Protein AF-A0A7X6VN99-F1 (afdb_monomer_lite)

Radius of gyration: 40.41 Å; chains: 1; bounding box: 91×60×115 Å

Secondary structure (DSSP, 8-state):
-HHHHHHHHHHTT----HHHHHHHHHHHS-TTEEEEEE-TTSS--TT-EEEHHHHHHHHHHHHHHHHHHHHHHHHHHTT-BEEEEEESS--HHHHTTTTSBP-HHHHHHHT-TT--EEEEEEEEETTEEEEEEESHHHHHHHHTTPEESS-EE-TTS-EE-TTPBPPHHHHHHHHTSS---EEEE-HHHHHHHTTT-BBSS-EEETTEEEE-SSSB--HHHHHHHHHHT--EEEEES--EEEEHHHHHHHHHHTTTTSB--EEEETTSPBPSS--SB--HHHHHHHHTTSEEEEEETTEEEEHHHHHHHHHHHHTTT-EESS-EE-TT--EEE-TT-B--HHHHHHHHT-TT--EEEEE-SS---EEEEE-EEEEEEEPPPPPPPEEE-----HHHHHHS-S-HHHHHTTS-HHHHHHHHHHHT------SHHHHHHHTPPPSSGGGGGGTTT-----THHHHHHHT--

pLDDT: mean 85.81, std 10.91, range [36.41, 96.44]

Sequence (469 aa):
LVDEIQEVYRSQGVSINNKHIEVILRKVAPVNRVKIHEEGDTSFVAGDLVWTKDIDDERALIKKENEEHIDEAVRIFEGRVLKDVVAQKLNDSVQKYIGAPLDEEAIRTLLRPGMLISELVVEYEKTQNVTLIVGEAAFRKHMEDMDLIEAFTTEDGKEIPAGTHLTLGQLALITAEDPRPILVRDVEMLDKLADSSYLADDIYDGEEKVASADRLFTASDAAECRKRNVGALSLWHTVERVNIPDKLEESLKDHWGKPLDQAIDSEGNAVTEIPQLVDGTIIKGMLDGNISAIEIEGDIFSRDRFLRDLLSTKIYGKVLLEPVYDRGNTLLADAGQVVNQQVIEILAGSPDILELVVRAMGAARKDDVKIIQRATFVRKLREGPTTKSFVHGITKAALATDSFLSAASFQQTAQVLAGAAVKGEIDPLDGLKENVIIGHLIPAGTGVEHFRAIRVKCAKQQEAEKQKV

Foldseek 3Di:
DLVVVQVVCVVVVHDDDSVVVVVLCCLFFVPQWFAFCFAFQHPDDHGDIDGNVVQVVVVVVLVVVLVVLLVLCCVQQAQWQWQDWDFPDDDPVLVVRHRHGDDSVNSCVQLPPPGRTQWIWTDPDPPAIAIAGAALVSVLVVLQQWFFQCWDAAPVGDIDHHRDGDDSVNSCSQVVDRWDWTKTFDLVVLVVQAQPWFAQAFFDLVPDTLGHHQARRHPVSSVVCVVSVRFKTKTFPDKDKDFLLVLLLVLCCVQFFAAWPWWAFLVRDTDPDDDRGDDPVNSVCLSVRRTQWTAGPNDIDGSLNSQLVSCCVPQAQWFFHAFDAAPVRHTLDHGRDGDHSSSSNSVSVRSPGGITMTDHPDDGDIDMGGRMHTYIYRHRRTDRTDTHRDGHDSLVSQLPDLALQSNLVRDPVVVSVVVCVVVVRDGPQLAQRSCVVVVHQGCDDPSVPVVVPDDDDDPVVVVVVVVVD

Structure (mmCIF, N/CA/C/O backbone):
data_AF-A0A7X6VN99-F1
#
_entry.id   AF-A0A7X6VN99-F1
#
loop_
_atom_site.group_PDB
_atom_site.id
_atom_site.type_symbol
_atom_site.label_atom_id
_atom_site.label_alt_id
_atom_site.label_comp_id
_atom_site.label_asym_id
_atom_site.label_entity_id
_atom_site.label_seq_id
_atom_site.pdbx_PDB_ins_code
_atom_site.Cartn_x
_atom_site.Cartn_y
_atom_site.Cartn_z
_atom_site.occupancy
_atom_site.B_iso_or_equiv
_atom_site.auth_seq_id
_atom_site.auth_comp_id
_atom_site.auth_asym_id
_atom_site.auth_atom_id
_atom_site.pdbx_PDB_model_num
ATOM 1 N N . LEU A 1 1 ? 9.068 10.244 -53.064 1.00 70.88 1 LEU A N 1
ATOM 2 C CA . LEU A 1 1 ? 9.769 11.467 -52.606 1.00 70.88 1 LEU A CA 1
ATOM 3 C C . LEU A 1 1 ? 10.720 12.084 -53.638 1.00 70.88 1 LEU A C 1
ATOM 5 O O . LEU A 1 1 ? 10.407 13.174 -54.088 1.00 70.88 1 LEU A O 1
ATOM 9 N N . VAL A 1 2 ? 11.849 11.468 -54.036 1.00 77.50 2 VAL A N 1
ATOM 10 C CA . VAL A 1 2 ? 12.750 12.080 -55.055 1.00 77.50 2 VAL A CA 1
ATOM 11 C C . VAL A 1 2 ? 12.021 12.299 -56.385 1.00 77.50 2 VAL A C 1
ATOM 13 O O . VAL A 1 2 ? 12.068 13.403 -56.923 1.00 77.50 2 VAL A O 1
ATOM 16 N N . ASP A 1 3 ? 11.309 11.277 -56.869 1.00 81.69 3 ASP A N 1
ATOM 17 C CA . ASP A 1 3 ? 10.567 11.345 -58.135 1.00 81.69 3 ASP A CA 1
ATOM 18 C C . ASP A 1 3 ? 9.437 12.385 -58.091 1.00 81.69 3 ASP A C 1
ATOM 20 O O . ASP A 1 3 ? 9.317 13.200 -59.001 1.00 81.69 3 ASP A O 1
ATOM 24 N N . GLU A 1 4 ? 8.682 12.433 -56.989 1.00 80.38 4 GLU A N 1
ATOM 25 C CA . GLU A 1 4 ? 7.609 13.418 -56.773 1.00 80.38 4 GLU A CA 1
ATOM 26 C C . GLU A 1 4 ? 8.142 14.858 -56.749 1.00 80.38 4 GLU A C 1
ATOM 28 O O . GLU A 1 4 ? 7.563 15.754 -57.356 1.00 80.38 4 GLU A O 1
ATOM 33 N N . ILE A 1 5 ? 9.282 15.101 -56.089 1.00 78.19 5 ILE A N 1
ATOM 34 C CA . ILE A 1 5 ? 9.914 16.428 -56.078 1.00 78.19 5 ILE A CA 1
ATOM 35 C C . ILE A 1 5 ? 10.410 16.791 -57.481 1.00 78.19 5 ILE A C 1
ATOM 37 O O . ILE A 1 5 ? 10.256 17.935 -57.915 1.00 78.19 5 ILE A O 1
ATOM 41 N N . GLN A 1 6 ? 10.980 15.833 -58.216 1.00 79.44 6 GLN A N 1
ATOM 42 C CA . GLN A 1 6 ? 11.403 16.068 -59.594 1.00 79.44 6 GLN A CA 1
ATOM 43 C C . GLN A 1 6 ? 10.249 16.436 -60.518 1.00 79.44 6 GLN A C 1
ATOM 45 O O . GLN A 1 6 ? 10.428 17.300 -61.375 1.00 79.44 6 GLN A O 1
ATOM 50 N N . GLU A 1 7 ? 9.089 15.806 -60.364 1.00 83.56 7 GLU A N 1
ATOM 51 C CA . GLU A 1 7 ? 7.906 16.102 -61.167 1.00 83.56 7 GLU A CA 1
ATOM 52 C C . GLU A 1 7 ? 7.473 17.567 -61.011 1.00 83.56 7 GLU A C 1
ATOM 54 O O . GLU A 1 7 ? 7.246 18.258 -62.007 1.00 83.56 7 GLU A O 1
ATOM 59 N N . VAL A 1 8 ? 7.499 18.090 -59.780 1.00 81.56 8 VAL A N 1
ATOM 60 C CA . VAL A 1 8 ? 7.203 19.502 -59.496 1.00 81.56 8 VAL A CA 1
ATOM 61 C C . VAL A 1 8 ? 8.212 20.435 -60.173 1.00 81.56 8 VAL A C 1
ATOM 63 O O . VAL A 1 8 ? 7.807 21.369 -60.865 1.00 81.56 8 VAL A O 1
ATOM 66 N N . TYR A 1 9 ? 9.519 20.183 -60.055 1.00 79.88 9 TYR A N 1
ATOM 67 C CA . TYR A 1 9 ? 10.533 21.035 -60.698 1.00 79.88 9 TYR A CA 1
ATOM 68 C C . TYR A 1 9 ? 10.480 20.974 -62.228 1.00 79.88 9 TYR A C 1
ATOM 70 O O . TYR A 1 9 ? 10.584 22.008 -62.892 1.00 79.88 9 TYR A O 1
ATOM 78 N N . ARG A 1 10 ? 10.244 19.785 -62.797 1.00 83.06 10 ARG A N 1
ATOM 79 C CA . ARG A 1 10 ? 10.049 19.614 -64.243 1.00 83.06 10 ARG A CA 1
ATOM 80 C C . ARG A 1 10 ? 8.812 20.364 -64.732 1.00 83.06 10 ARG A C 1
ATOM 82 O O . ARG A 1 10 ? 8.884 20.986 -65.788 1.00 83.06 10 ARG A O 1
ATOM 89 N N . SER A 1 11 ? 7.721 20.373 -63.961 1.00 85.56 11 SER A N 1
ATOM 90 C CA . SER A 1 11 ? 6.508 21.137 -64.298 1.00 85.56 11 SER A CA 1
ATOM 91 C C . SER A 1 11 ? 6.746 22.654 -64.347 1.00 85.56 11 SER A C 1
ATOM 93 O O . SER A 1 11 ? 6.083 23.360 -65.101 1.00 85.56 11 SER A O 1
ATOM 95 N N . GLN A 1 12 ? 7.747 23.148 -63.609 1.00 84.31 12 GLN A N 1
ATOM 96 C CA . GLN A 1 12 ? 8.191 24.547 -63.613 1.00 84.31 12 GLN A CA 1
ATOM 97 C C . GLN A 1 12 ? 9.301 24.826 -64.644 1.00 84.31 12 GLN A C 1
ATOM 99 O O . GLN A 1 12 ? 9.875 25.914 -64.659 1.00 84.31 12 GLN A O 1
ATOM 104 N N . GLY A 1 13 ? 9.629 23.854 -65.503 1.00 81.75 13 GLY A N 1
ATOM 105 C CA . GLY A 1 13 ? 10.658 23.992 -66.535 1.00 81.75 13 GLY A CA 1
ATOM 106 C C . GLY A 1 13 ? 12.097 23.965 -66.008 1.00 81.75 13 GLY A C 1
ATOM 107 O O . GLY A 1 13 ? 13.018 24.330 -66.737 1.00 81.75 13 GLY A O 1
ATOM 108 N N . VAL A 1 14 ? 12.320 23.537 -64.760 1.00 80.38 14 VAL A N 1
ATOM 109 C CA . VAL A 1 14 ? 13.648 23.505 -64.134 1.00 80.38 14 VAL A CA 1
ATOM 110 C C . VAL A 1 14 ? 14.187 22.074 -64.110 1.00 80.38 14 VAL A C 1
ATOM 112 O O . VAL A 1 14 ? 13.597 21.172 -63.520 1.00 80.38 14 VAL A O 1
ATOM 115 N N . SER A 1 15 ? 15.354 21.860 -64.725 1.00 79.94 15 SER A N 1
ATOM 116 C CA . SER A 1 15 ? 16.053 20.570 -64.708 1.00 79.94 15 SER A CA 1
ATOM 117 C C . SER A 1 15 ? 17.066 20.514 -63.561 1.00 79.94 15 SER A C 1
ATOM 119 O O . SER A 1 15 ? 18.105 21.172 -63.616 1.00 79.94 15 SER A O 1
ATOM 121 N N . ILE A 1 16 ? 16.794 19.693 -62.542 1.00 77.25 16 ILE A N 1
ATOM 122 C CA . ILE A 1 16 ? 17.700 19.449 -61.409 1.00 77.25 16 ILE A CA 1
ATOM 123 C C . ILE A 1 16 ? 18.108 17.974 -61.388 1.00 77.25 16 ILE A C 1
ATOM 125 O O . ILE A 1 16 ? 17.260 17.083 -61.421 1.00 77.25 16 ILE A O 1
ATOM 129 N N . ASN A 1 17 ? 19.414 17.712 -61.303 1.00 81.62 17 ASN A N 1
ATOM 130 C CA . ASN A 1 17 ? 19.952 16.357 -61.198 1.00 81.62 17 ASN A CA 1
ATOM 131 C C . ASN A 1 17 ? 19.497 15.682 -59.889 1.00 81.62 17 ASN A C 1
ATOM 133 O O . ASN A 1 17 ? 19.597 16.292 -58.822 1.00 81.62 17 ASN A O 1
ATOM 137 N N . ASN A 1 18 ? 19.068 14.415 -59.960 1.00 77.25 18 ASN A N 1
ATOM 138 C CA . ASN A 1 18 ? 18.607 13.621 -58.812 1.00 77.25 18 ASN A CA 1
ATOM 139 C C . ASN A 1 18 ? 19.580 13.686 -57.633 1.00 77.25 18 ASN A C 1
ATOM 141 O O . ASN A 1 18 ? 19.145 13.876 -56.503 1.00 77.25 18 ASN A O 1
ATOM 145 N N . LYS A 1 19 ? 20.895 13.647 -57.896 1.00 74.81 19 LYS A N 1
ATOM 146 C CA . LYS A 1 19 ? 21.918 13.706 -56.843 1.00 74.81 19 LYS A CA 1
ATOM 147 C C . LYS A 1 19 ? 21.810 14.961 -55.976 1.00 74.81 19 LYS A C 1
ATOM 149 O O . LYS A 1 19 ? 22.078 14.899 -54.784 1.00 74.81 19 LYS A O 1
ATOM 154 N N . HIS A 1 20 ? 21.418 16.103 -56.541 1.00 70.25 20 HIS A N 1
ATOM 155 C CA . HIS A 1 20 ? 21.259 17.337 -55.765 1.00 70.25 20 HIS A CA 1
ATOM 156 C C . HIS A 1 20 ? 20.030 17.261 -54.854 1.00 70.25 20 HIS A C 1
ATOM 158 O O . HIS A 1 20 ? 20.106 17.638 -53.687 1.00 70.25 20 HIS A O 1
ATOM 164 N N . ILE A 1 21 ? 18.921 16.724 -55.369 1.00 73.88 21 ILE A N 1
ATOM 165 C CA . ILE A 1 21 ? 17.688 16.517 -54.599 1.00 73.88 21 ILE A CA 1
ATOM 166 C C . ILE A 1 21 ? 17.935 15.503 -53.479 1.00 73.88 21 ILE A C 1
ATOM 168 O O . ILE A 1 21 ? 17.561 15.755 -52.340 1.00 73.88 21 ILE A O 1
ATOM 172 N N . GLU A 1 22 ? 18.627 14.402 -53.763 1.00 74.56 22 GLU A N 1
ATOM 173 C CA . GLU A 1 22 ? 19.008 13.386 -52.776 1.00 74.56 22 GLU A CA 1
ATOM 174 C C . GLU A 1 22 ? 19.902 13.956 -51.669 1.00 74.56 22 GLU A C 1
ATOM 176 O O . GLU A 1 22 ? 19.675 13.682 -50.491 1.00 74.56 22 GLU A O 1
ATOM 181 N N . VAL A 1 23 ? 20.888 14.791 -52.017 1.00 70.81 23 VAL A N 1
ATOM 182 C CA . VAL A 1 23 ? 21.756 15.458 -51.032 1.00 70.81 23 VAL A CA 1
ATOM 183 C C . VAL A 1 23 ? 20.951 16.391 -50.124 1.00 70.81 23 VAL A C 1
ATOM 185 O O . VAL A 1 23 ? 21.178 16.403 -48.913 1.00 70.81 23 VAL A O 1
ATOM 188 N N . ILE A 1 24 ? 19.991 17.136 -50.678 1.00 69.81 24 ILE A N 1
ATOM 189 C CA . ILE A 1 24 ? 19.099 18.005 -49.898 1.00 69.81 24 ILE A CA 1
ATOM 190 C C . ILE A 1 24 ? 18.189 17.157 -49.004 1.00 69.81 24 ILE A C 1
ATOM 192 O O . ILE A 1 24 ? 18.129 17.385 -47.797 1.00 69.81 24 ILE A O 1
ATOM 196 N N . LEU A 1 25 ? 17.531 16.138 -49.559 1.00 71.12 25 LEU A N 1
ATOM 197 C CA . LEU A 1 25 ? 16.640 15.248 -48.816 1.00 71.12 25 LEU A CA 1
ATOM 198 C C . LEU A 1 25 ? 17.357 14.524 -47.679 1.00 71.12 25 LEU A C 1
ATOM 200 O O . LEU A 1 25 ? 16.793 14.416 -46.599 1.00 71.12 25 LEU A O 1
ATOM 204 N N . ARG A 1 26 ? 18.619 14.122 -47.858 1.00 71.25 26 ARG A N 1
ATOM 205 C CA . ARG A 1 26 ? 19.426 13.524 -46.784 1.00 71.25 26 ARG A CA 1
ATOM 206 C C . ARG A 1 26 ? 19.586 14.450 -45.571 1.00 71.25 26 ARG A C 1
ATOM 208 O O . ARG A 1 26 ? 19.748 13.958 -44.458 1.00 71.25 26 ARG A O 1
ATOM 215 N N . LYS A 1 27 ? 19.566 15.770 -45.771 1.00 67.44 27 LYS A N 1
ATOM 216 C CA . LYS A 1 27 ? 19.641 16.766 -44.689 1.00 67.44 27 LYS A CA 1
ATOM 217 C C . LYS A 1 27 ? 18.259 17.124 -44.137 1.00 67.44 27 LYS A C 1
ATOM 219 O O . LYS A 1 27 ? 18.106 17.292 -42.933 1.00 67.44 27 LYS A O 1
ATOM 224 N N . VAL A 1 28 ? 17.259 17.221 -45.009 1.00 70.50 28 VAL A N 1
ATOM 225 C CA . VAL A 1 28 ? 15.888 17.668 -44.703 1.00 70.50 28 VAL A CA 1
ATOM 226 C C . VAL A 1 28 ? 15.044 16.565 -44.056 1.00 70.50 28 VAL A C 1
ATOM 228 O O . VAL A 1 28 ? 14.295 16.829 -43.121 1.00 70.50 28 VAL A O 1
ATOM 231 N N . ALA A 1 29 ? 15.200 15.327 -44.508 1.00 67.31 29 ALA A N 1
ATOM 232 C CA . ALA A 1 29 ? 14.522 14.135 -44.014 1.00 67.31 29 ALA A CA 1
ATOM 233 C C . ALA A 1 29 ? 15.567 13.026 -43.779 1.00 67.31 29 ALA A C 1
ATOM 235 O O . ALA A 1 29 ? 15.700 12.107 -44.594 1.00 67.31 29 ALA A O 1
ATOM 236 N N . PRO A 1 30 ? 16.381 13.134 -42.71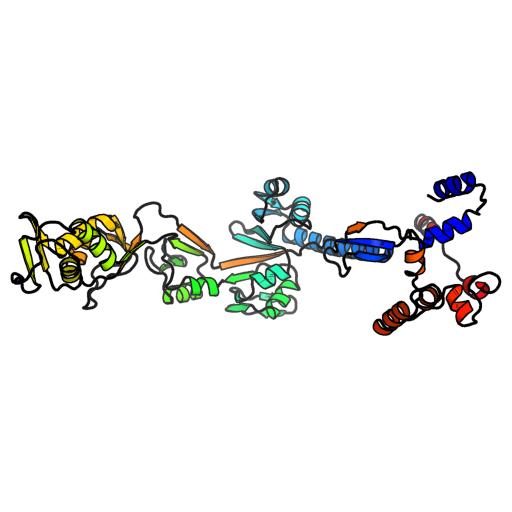3 1.00 68.81 30 PRO A N 1
ATOM 237 C CA . PRO A 1 30 ? 17.417 12.150 -42.434 1.00 68.81 30 PRO A CA 1
ATOM 238 C C . PRO A 1 30 ? 16.784 10.785 -42.131 1.00 68.81 30 PRO A C 1
ATOM 240 O O . PRO A 1 30 ? 16.146 10.604 -41.103 1.00 68.81 30 PRO A O 1
ATOM 243 N N . VAL A 1 31 ? 17.004 9.806 -43.012 1.00 71.38 31 VAL A N 1
ATOM 244 C CA . VAL A 1 31 ? 16.449 8.439 -42.888 1.00 71.38 31 VAL A CA 1
ATOM 245 C C . VAL A 1 31 ? 16.948 7.721 -41.625 1.00 71.38 31 VAL A C 1
ATOM 247 O O . VAL A 1 31 ? 16.263 6.863 -41.080 1.00 71.38 31 VAL A O 1
ATOM 250 N N . ASN A 1 32 ? 18.130 8.106 -41.140 1.00 75.69 32 ASN A N 1
ATOM 251 C CA . ASN A 1 32 ? 18.804 7.457 -40.015 1.00 75.69 32 ASN A CA 1
ATOM 252 C C . ASN A 1 32 ? 18.615 8.200 -38.688 1.00 75.69 32 ASN A C 1
ATOM 254 O O . ASN A 1 32 ? 19.330 7.902 -37.734 1.00 75.69 32 ASN A O 1
ATOM 258 N N . ARG A 1 33 ? 17.734 9.205 -38.628 1.00 82.69 33 ARG A N 1
ATOM 259 C CA . ARG A 1 33 ? 17.396 9.885 -37.377 1.00 82.69 33 ARG A CA 1
ATOM 260 C C . ARG A 1 33 ? 15.896 9.842 -37.178 1.00 82.69 33 ARG A C 1
ATOM 262 O O . ARG A 1 33 ? 15.122 10.049 -38.110 1.00 82.69 33 ARG A O 1
ATOM 269 N N . VAL A 1 34 ? 15.494 9.628 -35.938 1.00 87.75 34 VAL A N 1
ATOM 270 C CA . VAL A 1 34 ? 14.093 9.607 -35.530 1.00 87.75 34 VAL A CA 1
ATOM 271 C C . VAL A 1 34 ? 13.891 10.539 -34.349 1.00 87.75 34 VAL A C 1
ATOM 273 O O . VAL A 1 34 ? 14.828 10.845 -33.613 1.00 87.75 34 VAL A O 1
ATOM 276 N N . LYS A 1 35 ? 12.665 11.034 -34.203 1.00 89.31 35 LYS A N 1
ATOM 277 C CA . LYS A 1 35 ? 12.280 11.862 -33.071 1.00 89.31 35 LYS A CA 1
ATOM 278 C C . LYS A 1 35 ? 11.699 10.958 -31.996 1.00 89.31 35 LYS A C 1
ATOM 280 O O . LYS A 1 35 ? 10.807 10.163 -32.301 1.00 89.31 35 LYS A O 1
ATOM 285 N N . ILE A 1 36 ? 12.168 11.094 -30.762 1.00 92.44 36 ILE A N 1
ATOM 286 C CA . ILE A 1 36 ? 11.587 10.375 -29.626 1.00 92.44 36 ILE A CA 1
ATOM 287 C C . ILE A 1 36 ? 10.183 10.917 -29.370 1.00 92.44 36 ILE A C 1
ATOM 289 O O . ILE A 1 36 ? 9.976 12.132 -29.304 1.00 92.44 36 ILE A O 1
ATOM 293 N N . HIS A 1 37 ? 9.212 10.016 -29.294 1.00 92.69 37 HIS A N 1
ATOM 294 C CA . HIS A 1 37 ? 7.843 10.330 -28.917 1.00 92.69 37 HIS A CA 1
ATOM 295 C C . HIS A 1 37 ? 7.648 10.097 -27.421 1.00 92.69 37 HIS A C 1
ATOM 297 O O . HIS A 1 37 ? 7.336 11.047 -26.712 1.00 92.69 37 HIS A O 1
ATOM 303 N N . GLU A 1 38 ? 7.906 8.875 -26.956 1.00 91.56 38 GLU A N 1
ATOM 304 C CA . GLU A 1 38 ? 7.975 8.519 -25.538 1.00 91.56 38 GLU A CA 1
ATOM 305 C C . GLU A 1 38 ? 9.308 7.834 -25.250 1.00 91.56 38 GLU A C 1
ATOM 307 O O . GLU A 1 38 ? 9.856 7.118 -26.090 1.00 91.56 38 GLU A O 1
ATOM 312 N N . GLU A 1 39 ? 9.825 8.077 -24.055 1.00 90.56 39 GLU A N 1
ATOM 313 C CA . GLU A 1 39 ? 11.160 7.663 -23.621 1.00 90.56 39 GLU A CA 1
ATOM 314 C C . GLU A 1 39 ? 11.175 6.204 -23.133 1.00 90.56 39 GLU A C 1
ATOM 316 O O . GLU A 1 39 ? 12.188 5.516 -23.256 1.00 90.56 39 GLU A O 1
ATOM 321 N N . GLY A 1 40 ? 10.042 5.701 -22.629 1.00 89.38 40 GLY A N 1
ATOM 322 C CA . GLY A 1 40 ? 9.986 4.406 -21.947 1.00 89.38 40 GLY A CA 1
ATOM 323 C C . GLY A 1 40 ? 10.855 4.409 -20.684 1.00 89.38 40 GLY A C 1
ATOM 324 O O . GLY A 1 40 ? 10.930 5.417 -19.986 1.00 89.38 40 GLY A O 1
ATOM 325 N N . ASP A 1 41 ? 11.544 3.299 -20.418 1.00 88.44 41 ASP A N 1
ATOM 326 C CA . ASP A 1 41 ? 12.503 3.149 -19.313 1.00 88.44 41 ASP A CA 1
ATOM 327 C C . ASP A 1 41 ? 13.959 3.396 -19.779 1.00 88.44 41 ASP A C 1
ATOM 329 O O . ASP A 1 41 ? 14.895 2.730 -19.321 1.00 88.44 41 ASP A O 1
ATOM 333 N N . THR A 1 42 ? 14.168 4.308 -20.736 1.00 91.19 42 THR A N 1
ATOM 334 C CA . THR A 1 42 ? 15.500 4.664 -21.266 1.00 91.19 42 THR A CA 1
ATOM 335 C C . THR A 1 42 ? 15.960 6.047 -20.827 1.00 91.19 42 THR A C 1
ATOM 337 O O . THR A 1 42 ? 15.201 6.821 -20.259 1.00 91.19 42 THR A O 1
ATOM 340 N N . SER A 1 43 ? 17.222 6.378 -21.109 1.00 89.50 43 SER A N 1
ATOM 341 C CA . SER A 1 43 ? 17.788 7.711 -20.854 1.00 89.50 43 SER A CA 1
ATOM 342 C C . SER A 1 43 ? 17.514 8.734 -21.966 1.00 89.50 43 SER A C 1
ATOM 344 O O . SER A 1 43 ? 18.065 9.834 -21.923 1.00 89.50 43 SER A O 1
ATOM 346 N N . PHE A 1 44 ? 16.730 8.382 -22.990 1.00 91.75 44 PHE A N 1
ATOM 347 C CA . PHE A 1 44 ? 16.363 9.326 -24.045 1.00 91.75 44 PHE A CA 1
ATOM 348 C C . PHE A 1 44 ? 15.371 10.368 -23.536 1.00 91.75 44 PHE A C 1
ATOM 350 O O . PHE A 1 44 ? 14.630 10.100 -22.603 1.00 91.75 44 PHE A O 1
ATOM 357 N N . VAL A 1 45 ? 15.321 11.533 -24.190 1.00 89.69 45 VAL A N 1
ATOM 358 C CA . VAL A 1 45 ? 14.368 12.599 -23.856 1.00 89.69 45 VAL A CA 1
ATOM 359 C C . VAL A 1 45 ? 13.343 12.775 -24.975 1.00 89.69 45 VAL A C 1
ATOM 361 O O . VAL A 1 45 ? 13.665 12.764 -26.167 1.00 89.69 45 VAL A O 1
ATOM 364 N N . ALA A 1 46 ? 12.081 12.953 -24.604 1.00 90.62 46 ALA A N 1
ATOM 365 C CA . ALA A 1 46 ? 10.970 13.135 -25.510 1.00 90.62 46 ALA A CA 1
ATOM 366 C C . ALA A 1 46 ? 11.194 14.386 -26.358 1.00 90.62 46 ALA A C 1
ATOM 368 O O . ALA A 1 46 ? 11.370 15.505 -25.879 1.00 90.62 46 ALA A O 1
ATOM 369 N N . GLY A 1 47 ? 11.142 14.190 -27.669 1.00 86.06 47 GLY A N 1
ATOM 370 C CA . GLY A 1 47 ? 11.375 15.233 -28.648 1.00 86.06 47 GLY A CA 1
ATOM 371 C C . GLY A 1 47 ? 12.803 15.337 -29.172 1.00 86.06 47 GLY A C 1
ATOM 372 O O . GLY A 1 47 ? 12.982 16.019 -30.189 1.00 86.06 47 GLY A O 1
ATOM 373 N N . ASP A 1 48 ? 13.763 14.628 -28.577 1.00 84.50 48 ASP A N 1
ATOM 374 C CA . ASP A 1 48 ? 15.135 14.576 -29.073 1.00 84.50 48 ASP A CA 1
ATOM 375 C C . ASP A 1 48 ? 15.238 13.851 -30.413 1.00 84.50 48 ASP A C 1
ATOM 377 O O . ASP A 1 48 ? 14.414 13.005 -30.775 1.00 84.50 48 ASP A O 1
ATOM 381 N N . LEU A 1 49 ? 16.272 14.219 -31.174 1.00 84.25 49 LEU A N 1
ATOM 382 C CA . LEU A 1 49 ? 16.585 13.640 -32.475 1.00 84.25 49 LEU A CA 1
ATOM 383 C C . LEU A 1 49 ? 17.781 12.706 -32.362 1.00 84.25 49 LEU A C 1
ATOM 385 O O . LEU A 1 49 ? 18.935 13.142 -32.431 1.00 84.25 49 LEU A O 1
ATOM 389 N N . VAL A 1 50 ? 17.485 11.420 -32.259 1.00 85.56 50 VAL A N 1
ATOM 390 C CA . VAL A 1 50 ? 18.462 10.362 -31.996 1.00 85.56 50 VAL A CA 1
ATOM 391 C C . VAL A 1 50 ? 18.706 9.552 -33.267 1.00 85.56 50 VAL A C 1
ATOM 393 O O . VAL A 1 50 ? 17.847 9.496 -34.157 1.00 85.56 50 VAL A O 1
ATOM 396 N N . TRP A 1 51 ? 19.892 8.959 -33.398 1.00 86.00 51 TRP A N 1
ATOM 397 C CA . TRP A 1 51 ? 20.177 8.050 -34.501 1.00 86.00 51 TRP A CA 1
ATOM 398 C C . TRP A 1 51 ? 19.383 6.755 -34.346 1.00 86.00 51 TRP A C 1
ATOM 400 O O . TRP A 1 51 ? 19.278 6.201 -33.257 1.00 86.00 51 TRP A O 1
ATOM 410 N N . THR A 1 52 ? 18.860 6.233 -35.456 1.00 87.12 52 THR A N 1
ATOM 411 C CA . THR A 1 52 ? 18.111 4.967 -35.462 1.00 87.12 52 THR A CA 1
ATOM 412 C C . THR A 1 52 ? 18.941 3.826 -34.874 1.00 87.12 52 THR A C 1
ATOM 414 O O . THR A 1 52 ? 18.407 3.004 -34.144 1.00 87.12 52 THR A O 1
ATOM 417 N N . LYS A 1 53 ? 20.258 3.826 -35.121 1.00 88.38 53 LYS A N 1
ATOM 418 C CA . LYS A 1 53 ? 21.175 2.819 -34.583 1.00 88.38 53 LYS A CA 1
ATOM 419 C C . LYS A 1 53 ? 21.201 2.812 -33.051 1.00 88.38 53 LYS A C 1
ATOM 421 O O . LYS A 1 53 ? 21.081 1.745 -32.472 1.00 88.38 53 LYS A O 1
ATOM 426 N N . ASP A 1 54 ? 21.301 3.978 -32.413 1.00 89.56 54 ASP A N 1
ATOM 427 C CA . ASP A 1 54 ? 21.352 4.072 -30.946 1.00 89.56 54 ASP A CA 1
ATOM 428 C C . ASP A 1 54 ? 20.046 3.549 -30.321 1.00 89.56 54 ASP A C 1
ATOM 430 O O . ASP A 1 54 ? 20.058 2.893 -29.285 1.00 89.56 54 ASP A O 1
ATOM 434 N N . ILE A 1 55 ? 18.912 3.786 -30.992 1.00 91.50 55 ILE A N 1
ATOM 435 C CA . ILE A 1 55 ? 17.603 3.261 -30.583 1.00 91.50 55 ILE A CA 1
ATOM 436 C C . ILE A 1 55 ? 17.524 1.746 -30.748 1.00 91.50 55 ILE A C 1
ATOM 438 O O . ILE A 1 55 ? 16.973 1.065 -29.885 1.00 91.50 55 ILE A O 1
ATOM 442 N N . ASP A 1 56 ? 18.032 1.217 -31.859 1.00 91.56 56 ASP A N 1
ATOM 443 C CA . ASP A 1 56 ? 18.034 -0.219 -32.122 1.00 91.56 56 ASP A CA 1
ATOM 444 C C . ASP A 1 56 ? 18.955 -0.960 -31.140 1.00 91.56 56 ASP A C 1
ATOM 446 O O . ASP A 1 56 ? 18.563 -2.006 -30.619 1.00 91.56 56 ASP A O 1
ATOM 450 N N . ASP A 1 57 ? 20.127 -0.393 -30.839 1.00 92.75 57 ASP A N 1
ATOM 451 C CA . ASP A 1 57 ? 21.084 -0.920 -29.863 1.00 92.75 57 ASP A CA 1
ATOM 452 C C . ASP A 1 57 ? 20.462 -0.934 -28.447 1.00 92.75 57 ASP A C 1
ATOM 454 O O . ASP A 1 57 ? 20.478 -1.970 -27.778 1.00 92.75 57 ASP A O 1
ATOM 458 N N . GLU A 1 58 ? 19.818 0.161 -28.020 1.00 92.81 58 GLU A N 1
ATOM 459 C CA . GLU A 1 58 ? 19.126 0.239 -26.721 1.00 92.81 58 GLU A CA 1
ATOM 460 C C . GLU A 1 58 ? 17.938 -0.737 -26.639 1.00 92.81 58 GLU A C 1
ATOM 462 O O . GLU A 1 58 ? 17.756 -1.443 -25.647 1.00 92.81 58 GLU A O 1
ATOM 467 N N . ARG A 1 59 ? 17.133 -0.849 -27.705 1.00 93.75 59 ARG A N 1
ATOM 468 C CA . ARG A 1 59 ? 16.024 -1.817 -27.764 1.00 93.75 59 ARG A CA 1
ATOM 469 C C . ARG A 1 59 ? 16.516 -3.258 -27.717 1.00 93.75 59 ARG A C 1
ATOM 471 O O . ARG A 1 59 ? 15.848 -4.102 -27.120 1.00 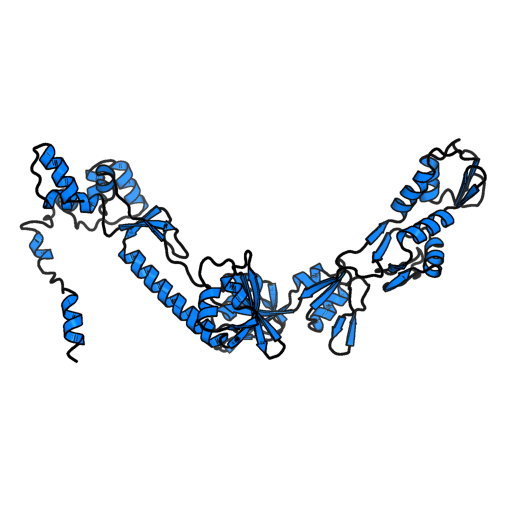93.75 59 ARG A O 1
ATOM 478 N N . ALA A 1 60 ? 17.644 -3.557 -28.357 1.00 94.31 60 ALA A N 1
ATOM 479 C CA . ALA A 1 60 ? 18.250 -4.881 -28.311 1.00 94.31 60 ALA A CA 1
ATOM 480 C C . ALA A 1 60 ? 18.739 -5.220 -26.896 1.00 94.31 60 ALA A C 1
ATOM 482 O O . ALA A 1 60 ? 18.515 -6.344 -26.443 1.00 94.31 60 ALA A O 1
ATOM 483 N N . LEU A 1 61 ? 19.335 -4.251 -26.192 1.00 94.25 61 LEU A N 1
ATOM 484 C CA . LEU A 1 61 ? 19.735 -4.397 -24.793 1.00 94.25 61 LEU A CA 1
ATOM 485 C C . LEU A 1 61 ? 18.525 -4.678 -23.894 1.00 94.25 61 LEU A C 1
ATOM 487 O O . LEU A 1 61 ? 18.502 -5.703 -23.220 1.00 94.25 61 LEU A O 1
ATOM 491 N N . ILE A 1 62 ? 17.483 -3.843 -23.969 1.00 94.62 62 ILE A N 1
ATOM 492 C CA . ILE A 1 62 ? 16.240 -4.029 -23.202 1.00 94.62 62 ILE A CA 1
ATOM 493 C C . ILE A 1 62 ? 15.612 -5.391 -23.483 1.00 94.62 62 ILE A C 1
ATOM 495 O O . ILE A 1 62 ? 15.179 -6.081 -22.566 1.00 94.62 62 ILE A O 1
ATOM 499 N N . LYS A 1 63 ? 15.557 -5.805 -24.753 1.00 94.25 63 LYS A N 1
ATOM 500 C CA . LYS A 1 63 ? 15.001 -7.111 -25.114 1.00 94.25 63 LYS A CA 1
ATOM 501 C C . LYS A 1 63 ? 15.792 -8.252 -24.472 1.00 94.25 63 LYS A C 1
ATOM 503 O O . LYS A 1 63 ? 15.179 -9.219 -24.036 1.00 94.25 63 LYS A O 1
ATOM 508 N N . LYS A 1 64 ? 17.123 -8.146 -24.429 1.00 95.75 64 LYS A N 1
ATOM 509 C CA . LYS A 1 64 ? 17.990 -9.143 -23.793 1.00 95.75 64 LYS A CA 1
ATOM 510 C C . LYS A 1 64 ? 17.750 -9.206 -22.283 1.00 95.75 64 LYS A C 1
ATOM 512 O O . LYS A 1 64 ? 17.516 -10.293 -21.776 1.00 95.75 64 LYS A O 1
ATOM 517 N N . GLU A 1 65 ? 17.758 -8.063 -21.599 1.00 94.25 65 GLU A N 1
ATOM 518 C CA . GLU A 1 65 ? 17.500 -7.984 -20.150 1.00 94.25 65 GLU A CA 1
ATOM 519 C C . GLU A 1 65 ? 16.103 -8.505 -19.791 1.00 94.25 65 GLU A C 1
ATOM 521 O O . GLU A 1 65 ? 15.946 -9.287 -18.859 1.00 94.25 65 GLU A O 1
ATOM 526 N N . ASN A 1 66 ? 15.083 -8.133 -20.571 1.00 94.88 66 ASN A N 1
ATOM 527 C CA . ASN A 1 66 ? 13.722 -8.618 -20.363 1.00 94.88 66 ASN A CA 1
ATOM 528 C C . ASN A 1 66 ? 13.626 -10.140 -20.515 1.00 94.88 66 ASN A C 1
ATOM 530 O O . ASN A 1 66 ? 12.893 -10.767 -19.760 1.00 94.88 66 ASN A O 1
ATOM 534 N N . GLU A 1 67 ? 14.341 -10.731 -21.473 1.00 94.94 67 GLU A N 1
ATOM 535 C CA . GLU A 1 67 ? 14.363 -12.186 -21.636 1.00 94.94 67 GLU A CA 1
ATOM 536 C C . GLU A 1 67 ? 15.035 -12.866 -20.436 1.00 94.94 67 GLU A C 1
ATOM 538 O O . GLU A 1 67 ? 14.475 -13.806 -19.887 1.00 94.94 67 GLU A O 1
ATOM 543 N N . GLU A 1 68 ? 16.156 -12.327 -19.946 1.00 94.50 68 GLU A N 1
ATOM 544 C CA . GLU A 1 68 ? 16.821 -12.819 -18.729 1.00 94.50 68 GLU A CA 1
ATOM 545 C C . GLU A 1 68 ? 15.903 -12.746 -17.495 1.00 94.50 68 GLU A C 1
ATOM 547 O O . GLU A 1 68 ? 15.867 -13.673 -16.686 1.00 94.50 68 GLU A O 1
ATOM 552 N N . HIS A 1 69 ? 15.129 -11.665 -17.356 1.00 94.81 69 HIS A N 1
ATOM 553 C CA . HIS A 1 69 ? 14.151 -11.508 -16.274 1.00 94.81 69 HIS A CA 1
ATOM 554 C C . HIS A 1 69 ? 12.972 -12.479 -16.394 1.00 94.81 69 HIS A C 1
ATOM 556 O O . HIS A 1 69 ? 12.462 -12.961 -15.381 1.00 94.81 69 HIS A O 1
ATOM 562 N N . ILE A 1 70 ? 12.529 -12.774 -17.618 1.00 95.06 70 ILE A N 1
ATOM 563 C CA . ILE A 1 70 ? 11.470 -13.757 -17.859 1.00 95.06 70 ILE A CA 1
ATOM 564 C C . ILE A 1 70 ? 11.981 -15.159 -17.537 1.00 95.06 70 ILE A C 1
ATOM 566 O O . ILE A 1 70 ? 11.303 -15.876 -16.809 1.00 95.06 70 ILE A O 1
ATOM 570 N N . ASP A 1 71 ? 13.172 -15.527 -18.008 1.00 95.38 71 ASP A N 1
ATOM 571 C CA . ASP A 1 71 ? 13.776 -16.837 -17.748 1.00 95.38 71 ASP A CA 1
ATOM 572 C C . ASP A 1 71 ? 13.956 -17.090 -16.243 1.00 95.38 71 ASP A C 1
ATOM 574 O O . ASP A 1 71 ? 13.669 -18.182 -15.749 1.00 95.38 71 ASP A O 1
ATOM 578 N N . GLU A 1 72 ? 14.383 -16.074 -15.488 1.00 94.69 72 GLU A N 1
ATOM 579 C CA . GLU A 1 72 ? 14.431 -16.126 -14.025 1.00 94.69 72 GLU A CA 1
ATOM 580 C C . GLU A 1 72 ? 13.038 -16.331 -13.413 1.00 94.69 72 GLU A C 1
ATOM 582 O O . GLU A 1 72 ? 12.850 -17.221 -12.580 1.00 94.69 72 GLU A O 1
ATOM 587 N N . ALA A 1 73 ? 12.049 -15.535 -13.828 1.00 94.25 73 ALA A N 1
ATOM 588 C CA . ALA A 1 73 ? 10.693 -15.636 -13.304 1.00 94.25 73 ALA A CA 1
ATOM 589 C C . ALA A 1 73 ? 10.067 -17.009 -13.602 1.00 94.25 73 ALA A C 1
ATOM 591 O O . ALA A 1 73 ? 9.426 -17.590 -12.728 1.00 94.25 73 ALA A O 1
ATOM 592 N N . VAL A 1 74 ? 10.286 -17.552 -14.801 1.00 94.62 74 VAL A N 1
ATOM 593 C CA . VAL A 1 74 ? 9.861 -18.904 -15.187 1.00 94.62 74 VAL A CA 1
ATOM 594 C C . VAL A 1 74 ? 10.550 -19.933 -14.298 1.00 94.62 74 VAL A C 1
ATOM 596 O O . VAL A 1 74 ? 9.872 -20.718 -13.643 1.00 94.62 74 VAL A O 1
ATOM 599 N N . ARG A 1 75 ? 11.880 -19.874 -14.166 1.00 94.19 75 ARG A N 1
ATOM 600 C CA . ARG A 1 75 ? 12.643 -20.812 -13.328 1.00 94.19 75 ARG A CA 1
ATOM 601 C C . ARG A 1 75 ? 12.135 -20.876 -11.883 1.00 94.19 75 ARG A C 1
ATOM 603 O O . ARG A 1 75 ? 12.157 -21.949 -11.284 1.00 94.19 75 ARG A O 1
ATOM 610 N N . ILE A 1 76 ? 11.721 -19.745 -11.312 1.00 91.44 76 ILE A N 1
ATOM 611 C CA . ILE A 1 76 ? 11.339 -19.643 -9.895 1.00 91.44 76 ILE A CA 1
ATOM 612 C C . ILE A 1 76 ? 9.839 -19.906 -9.675 1.00 91.44 76 ILE A C 1
ATOM 614 O O . ILE A 1 76 ? 9.462 -20.539 -8.681 1.00 91.44 76 ILE A O 1
ATOM 618 N N . PHE A 1 77 ? 8.975 -19.424 -10.573 1.00 91.50 77 PHE A N 1
ATOM 619 C CA . PHE A 1 77 ? 7.524 -19.361 -10.352 1.00 91.50 77 PHE A CA 1
ATOM 620 C C . PHE A 1 77 ? 6.688 -20.253 -11.279 1.00 91.50 77 PHE A C 1
ATOM 622 O O . PHE A 1 77 ? 5.477 -20.357 -11.065 1.00 91.50 77 PHE A O 1
ATOM 629 N N . GLU A 1 78 ? 7.280 -20.923 -12.270 1.00 92.44 78 GLU A N 1
ATOM 630 C CA . GLU A 1 78 ? 6.547 -21.861 -13.124 1.00 92.44 78 GLU A CA 1
ATOM 631 C C . GLU A 1 78 ? 5.898 -22.988 -12.298 1.00 92.44 78 GLU A C 1
ATOM 633 O O . GLU A 1 78 ? 6.449 -23.508 -11.324 1.00 92.44 78 GLU A O 1
ATOM 638 N N . GLY A 1 79 ? 4.664 -23.340 -12.659 1.00 90.56 79 GLY A N 1
ATOM 639 C CA . GLY A 1 79 ? 3.859 -24.356 -11.983 1.00 90.56 79 GLY A CA 1
ATOM 640 C C . GLY A 1 79 ? 3.202 -23.896 -10.677 1.00 90.56 79 GLY A C 1
ATOM 641 O O . GLY A 1 79 ? 2.338 -24.607 -10.158 1.00 90.56 79 GLY A O 1
ATOM 642 N N . ARG A 1 80 ? 3.547 -22.715 -10.143 1.00 91.44 80 ARG A N 1
ATOM 643 C CA . ARG A 1 80 ? 2.874 -22.138 -8.966 1.00 91.44 80 ARG A CA 1
ATOM 644 C C . ARG A 1 80 ? 1.485 -21.633 -9.342 1.00 91.44 80 ARG A C 1
ATOM 646 O O . ARG A 1 80 ? 1.305 -21.049 -10.403 1.00 91.44 80 ARG A O 1
ATOM 653 N N . VAL A 1 81 ? 0.492 -21.836 -8.477 1.00 92.19 81 VAL A N 1
ATOM 654 C CA . VAL A 1 81 ? -0.886 -21.391 -8.747 1.00 92.19 81 VAL A CA 1
ATOM 655 C C . VAL A 1 81 ? -1.039 -19.919 -8.389 1.00 92.19 81 VAL A C 1
ATOM 657 O O . VAL A 1 81 ? -0.787 -19.532 -7.247 1.00 92.19 81 VAL A O 1
ATOM 660 N N . LEU A 1 82 ? -1.502 -19.108 -9.340 1.00 92.81 82 LEU A N 1
ATOM 661 C CA . LEU A 1 82 ? -1.843 -17.708 -9.101 1.00 92.81 82 LEU A CA 1
ATOM 662 C C . LEU A 1 82 ? -3.182 -17.626 -8.357 1.00 92.81 82 LEU A C 1
ATOM 664 O O . LEU A 1 82 ? -4.211 -18.034 -8.887 1.00 92.81 82 LEU A O 1
ATOM 668 N N . LYS A 1 83 ? -3.190 -17.125 -7.123 1.00 92.00 83 LYS A N 1
ATOM 669 C CA . LYS A 1 83 ? -4.406 -16.990 -6.303 1.00 92.00 83 LYS A CA 1
ATOM 670 C C . LYS A 1 83 ? -5.100 -15.655 -6.509 1.00 92.00 83 LYS A C 1
ATOM 672 O O . LYS A 1 83 ? -6.325 -15.624 -6.529 1.00 92.00 83 LYS A O 1
ATOM 677 N N . ASP A 1 84 ? -4.328 -14.582 -6.629 1.00 89.44 84 ASP A N 1
ATOM 678 C CA . ASP A 1 84 ? -4.863 -13.226 -6.716 1.00 89.44 84 ASP A CA 1
ATOM 679 C C . ASP A 1 84 ? -3.891 -12.282 -7.435 1.00 89.44 84 ASP A C 1
ATOM 681 O O . ASP A 1 84 ? -2.692 -12.560 -7.533 1.00 89.44 84 ASP A O 1
ATOM 685 N N . VAL A 1 85 ? -4.415 -11.168 -7.942 1.00 88.06 85 VAL A N 1
ATOM 686 C CA . VAL A 1 85 ? -3.664 -10.120 -8.639 1.00 88.06 85 VAL A CA 1
ATOM 687 C C . VAL A 1 85 ? -4.146 -8.759 -8.162 1.00 88.06 85 VAL A C 1
ATOM 689 O O . VAL A 1 85 ? -5.297 -8.383 -8.389 1.00 88.06 85 VAL A O 1
ATOM 692 N N . VAL A 1 86 ? -3.239 -7.973 -7.583 1.00 84.75 86 VAL A N 1
ATOM 693 C CA . VAL A 1 86 ? -3.528 -6.596 -7.179 1.00 84.75 86 VAL A CA 1
ATOM 694 C C . VAL A 1 86 ? -3.153 -5.661 -8.325 1.00 84.75 86 VAL A C 1
ATOM 696 O O . VAL A 1 86 ? -1.978 -5.462 -8.648 1.00 84.75 86 VAL A O 1
ATOM 699 N N . ALA A 1 87 ? -4.173 -5.088 -8.965 1.00 81.56 87 ALA A N 1
ATOM 700 C CA . ALA A 1 87 ? -4.018 -4.150 -10.071 1.00 81.56 87 ALA A CA 1
ATOM 701 C C . ALA A 1 87 ? -5.072 -3.038 -10.017 1.00 81.56 87 ALA A C 1
ATOM 703 O O . ALA A 1 87 ? -6.216 -3.273 -9.632 1.00 81.56 87 ALA A O 1
ATOM 704 N N . GLN A 1 88 ? -4.722 -1.834 -10.484 1.00 73.81 88 GLN A N 1
ATOM 705 C CA . GLN A 1 88 ? -5.681 -0.716 -10.556 1.00 73.81 88 GLN A CA 1
ATOM 706 C C . GLN A 1 88 ? -6.832 -0.988 -11.541 1.00 73.81 88 GLN A C 1
ATOM 708 O O . GLN A 1 88 ? -7.935 -0.470 -11.367 1.00 73.81 88 GLN A O 1
ATOM 713 N N . LYS A 1 89 ? -6.575 -1.786 -12.589 1.00 74.00 89 LYS A N 1
ATOM 714 C CA . LYS A 1 89 ? -7.569 -2.272 -13.558 1.00 74.00 89 LYS A CA 1
ATOM 715 C C . LYS A 1 89 ? -7.214 -3.691 -13.994 1.00 74.00 89 LYS A C 1
ATOM 717 O O . LYS A 1 89 ? -6.166 -3.908 -14.599 1.00 74.00 89 LYS A O 1
ATOM 722 N N . LEU A 1 90 ? -8.100 -4.640 -13.708 1.00 70.00 90 LEU A N 1
ATOM 723 C CA . LEU A 1 90 ? -7.986 -6.017 -14.183 1.00 70.00 90 LEU A CA 1
ATOM 724 C C . LEU A 1 90 ? -8.497 -6.103 -15.622 1.00 70.00 90 LEU A C 1
ATOM 726 O O . LEU A 1 90 ? -9.670 -5.850 -15.884 1.00 70.00 90 LEU A O 1
ATOM 730 N N . ASN A 1 91 ? -7.613 -6.471 -16.545 1.00 74.12 91 ASN A N 1
ATOM 731 C CA . ASN A 1 91 ? -7.997 -6.822 -17.910 1.00 74.12 91 ASN A CA 1
ATOM 732 C C . ASN A 1 91 ? -8.497 -8.276 -17.939 1.00 74.12 91 ASN A C 1
ATOM 734 O O . ASN A 1 91 ? -7.920 -9.133 -17.265 1.00 74.12 91 ASN A O 1
ATOM 738 N N . ASP A 1 92 ? -9.486 -8.589 -18.781 1.00 75.56 92 ASP A N 1
ATOM 739 C CA . ASP A 1 92 ? -10.008 -9.961 -18.951 1.00 75.56 92 ASP A CA 1
ATOM 740 C C . ASP A 1 92 ? -8.896 -10.973 -19.294 1.00 75.56 92 ASP A C 1
ATOM 742 O O . ASP A 1 92 ? -8.930 -12.135 -18.891 1.00 75.56 92 ASP A O 1
ATOM 746 N N . SER A 1 93 ? -7.848 -10.514 -19.989 1.00 77.25 93 SER A N 1
ATOM 747 C CA . SER A 1 93 ? -6.667 -11.314 -20.332 1.00 77.25 93 SER A CA 1
ATOM 748 C C . SER A 1 93 ? -5.845 -11.779 -19.127 1.00 77.25 93 SER A C 1
ATOM 750 O O . SER A 1 93 ? -5.101 -12.741 -19.269 1.00 77.25 93 SER A O 1
ATOM 752 N N . VAL A 1 94 ? -5.957 -11.116 -17.972 1.00 82.44 94 VAL A N 1
ATOM 753 C CA . VAL A 1 94 ? -5.268 -11.488 -16.724 1.00 82.44 94 VAL A CA 1
ATOM 754 C C . VAL A 1 94 ? -6.140 -12.413 -15.879 1.00 82.44 94 VAL A C 1
ATOM 756 O O . VAL A 1 94 ? -5.637 -13.384 -15.320 1.00 82.44 94 VAL A O 1
ATOM 759 N N . GLN A 1 95 ? -7.454 -12.165 -15.840 1.00 84.25 95 GLN A N 1
ATOM 760 C CA . GLN A 1 95 ? -8.392 -12.949 -15.028 1.00 84.25 95 GLN A CA 1
ATOM 761 C C . GLN A 1 95 ? -8.366 -14.444 -15.361 1.00 84.25 95 GLN A C 1
ATOM 763 O O . GLN A 1 95 ? -8.494 -15.267 -14.462 1.00 84.25 95 GLN A O 1
ATOM 768 N N . LYS A 1 96 ? -8.134 -14.809 -16.630 1.00 86.88 96 LYS A N 1
ATOM 769 C CA . LYS A 1 96 ? -8.056 -16.216 -17.065 1.00 86.88 96 LYS A CA 1
ATOM 770 C C . LYS A 1 96 ? -6.927 -17.023 -16.405 1.00 86.88 96 LYS A C 1
ATOM 772 O O . LYS A 1 96 ? -6.987 -18.247 -16.431 1.00 86.88 96 LYS A O 1
ATOM 777 N N . TYR A 1 97 ? -5.905 -16.359 -15.861 1.00 87.69 97 TYR A N 1
ATOM 778 C CA . TYR A 1 97 ? -4.776 -17.018 -15.200 1.00 87.69 97 TYR A CA 1
ATOM 779 C C . TYR A 1 97 ? -4.992 -17.187 -13.689 1.00 87.69 97 TYR A C 1
ATOM 781 O O . TYR A 1 97 ? -4.275 -17.955 -13.052 1.00 87.69 97 TYR A O 1
ATOM 789 N N . ILE A 1 98 ? -5.982 -16.506 -13.103 1.00 89.00 98 ILE A N 1
ATOM 790 C CA . ILE A 1 98 ? -6.307 -16.649 -11.681 1.00 89.00 98 ILE A CA 1
ATOM 791 C C . ILE A 1 98 ? -6.897 -18.045 -11.445 1.00 89.00 98 ILE A C 1
ATOM 793 O O . ILE A 1 98 ? -7.843 -18.464 -12.108 1.00 89.00 98 ILE A O 1
ATOM 797 N N . GLY A 1 99 ? -6.325 -18.775 -10.491 1.00 88.88 99 GLY A N 1
ATOM 798 C CA . GLY A 1 99 ? -6.659 -20.162 -10.172 1.00 88.88 99 GLY A CA 1
ATOM 799 C C . GLY A 1 99 ? -5.932 -21.207 -11.025 1.00 88.88 99 GLY A C 1
ATOM 800 O O . GLY A 1 99 ? -6.090 -22.399 -10.762 1.00 88.88 99 GLY A O 1
ATOM 801 N N . ALA A 1 100 ? -5.126 -20.791 -12.007 1.00 90.25 100 ALA A N 1
ATOM 802 C CA . ALA A 1 100 ? -4.337 -21.676 -12.860 1.00 90.25 100 ALA A CA 1
ATOM 803 C C . ALA A 1 100 ? -2.850 -21.693 -12.443 1.00 90.25 100 ALA A C 1
ATOM 805 O O . ALA A 1 100 ? -2.363 -20.720 -11.854 1.00 90.25 100 ALA A O 1
ATOM 806 N N . PRO A 1 101 ? -2.113 -22.787 -12.720 1.00 92.50 101 PRO A N 1
ATOM 807 C CA . PRO A 1 101 ? -0.659 -22.790 -12.604 1.00 92.50 101 PRO A CA 1
ATOM 808 C C . PRO A 1 101 ? -0.045 -21.820 -13.619 1.00 92.50 101 PRO A C 1
ATOM 810 O O . PRO A 1 101 ? -0.490 -21.749 -14.765 1.00 92.50 101 PRO A O 1
ATOM 813 N N . LEU A 1 102 ? 0.973 -21.081 -13.190 1.00 93.19 102 LEU A N 1
ATOM 814 C CA . LEU A 1 102 ? 1.720 -20.159 -14.034 1.00 93.19 102 LEU A CA 1
ATOM 815 C C . LEU A 1 102 ? 2.578 -20.941 -15.029 1.00 93.19 102 LEU A C 1
ATOM 817 O O . LEU A 1 102 ? 3.451 -21.708 -14.627 1.00 93.19 102 LEU A O 1
ATOM 821 N N . ASP A 1 103 ? 2.331 -20.725 -16.315 1.00 93.62 103 ASP A N 1
ATOM 822 C CA . ASP A 1 103 ? 3.217 -21.114 -17.408 1.00 93.62 103 ASP A CA 1
ATOM 823 C C . ASP A 1 103 ? 3.995 -19.890 -17.926 1.00 93.62 103 ASP A C 1
ATOM 825 O O . ASP A 1 103 ? 3.774 -18.748 -17.504 1.00 93.62 103 ASP A O 1
ATOM 829 N N . GLU A 1 104 ? 4.931 -20.116 -18.847 1.00 93.88 104 GLU A N 1
ATOM 830 C CA . GLU A 1 104 ? 5.725 -19.038 -19.442 1.00 93.88 104 GLU A CA 1
ATOM 831 C C . GLU A 1 104 ? 4.845 -17.959 -20.105 1.00 93.88 104 GLU A C 1
ATOM 833 O O . GLU A 1 104 ? 5.107 -16.761 -19.965 1.00 93.88 104 GLU A O 1
ATOM 838 N N . GLU A 1 105 ? 3.765 -18.351 -20.790 1.00 92.31 105 GLU A N 1
ATOM 839 C CA . GLU A 1 105 ? 2.858 -17.407 -21.453 1.00 92.31 105 GLU A CA 1
ATOM 840 C C . GLU A 1 105 ? 2.121 -16.514 -20.438 1.00 92.31 105 GLU A C 1
ATOM 842 O O . GLU A 1 105 ? 1.982 -15.301 -20.656 1.00 92.31 105 GLU A O 1
ATOM 847 N N . ALA A 1 106 ? 1.685 -17.083 -19.310 1.00 91.62 106 ALA A N 1
ATOM 848 C CA . ALA A 1 106 ? 1.092 -16.349 -18.201 1.00 91.62 106 ALA A CA 1
ATOM 849 C C . ALA A 1 106 ? 2.079 -15.331 -17.632 1.00 91.62 106 ALA A C 1
ATOM 851 O O . ALA A 1 106 ? 1.738 -14.153 -17.527 1.00 91.62 106 ALA A O 1
ATOM 852 N N . ILE A 1 107 ? 3.311 -15.749 -17.330 1.00 92.31 107 ILE A N 1
ATOM 853 C CA . ILE A 1 107 ? 4.349 -14.872 -16.767 1.00 92.31 107 ILE A CA 1
ATOM 854 C C . ILE A 1 107 ? 4.645 -13.709 -17.723 1.00 92.31 107 ILE A C 1
ATOM 856 O O . ILE A 1 107 ? 4.607 -12.547 -17.310 1.00 92.31 107 ILE A O 1
ATOM 860 N N . ARG A 1 108 ? 4.831 -13.984 -19.022 1.00 92.12 108 ARG A N 1
ATOM 861 C CA . ARG A 1 108 ? 5.040 -12.941 -20.044 1.00 92.12 108 ARG A CA 1
ATOM 862 C C . ARG A 1 108 ? 3.865 -11.966 -20.139 1.00 92.12 108 ARG A C 1
ATOM 864 O O . ARG A 1 108 ? 4.067 -10.773 -20.362 1.00 92.12 108 ARG A O 1
ATOM 871 N N . THR A 1 109 ? 2.638 -12.456 -19.970 1.00 90.50 109 THR A N 1
ATOM 872 C CA . THR A 1 109 ? 1.432 -11.619 -20.016 1.00 90.50 109 THR A CA 1
ATOM 873 C C . THR A 1 109 ? 1.286 -10.754 -18.763 1.00 90.50 109 THR A C 1
ATOM 875 O O . THR A 1 109 ? 0.960 -9.572 -18.877 1.00 90.50 109 THR A O 1
ATOM 878 N N . LEU A 1 110 ? 1.545 -11.321 -17.582 1.00 90.44 110 LEU A N 1
ATOM 879 C CA . LEU A 1 110 ? 1.443 -10.638 -16.289 1.00 90.44 110 LEU A CA 1
ATOM 880 C C . LEU A 1 110 ? 2.510 -9.552 -16.125 1.00 90.44 110 LEU A C 1
ATOM 882 O O . LEU A 1 110 ? 2.213 -8.480 -15.607 1.00 90.44 110 LEU A O 1
ATOM 886 N N . LEU A 1 111 ? 3.731 -9.798 -16.603 1.00 91.25 111 LEU A N 1
ATOM 887 C CA . LEU A 1 111 ? 4.850 -8.857 -16.490 1.00 91.25 111 LEU A CA 1
ATOM 888 C C . LEU A 1 111 ? 4.945 -7.867 -17.656 1.00 91.25 111 LEU A C 1
ATOM 890 O O . LEU A 1 111 ? 5.885 -7.072 -17.719 1.00 91.25 111 LEU A O 1
ATOM 894 N N . ARG A 1 112 ? 3.991 -7.905 -18.594 1.00 89.56 112 ARG A N 1
ATOM 895 C CA . ARG A 1 112 ? 4.001 -7.049 -19.780 1.00 89.56 112 ARG A CA 1
ATOM 896 C C . ARG A 1 112 ? 4.110 -5.564 -19.383 1.00 89.56 112 ARG A C 1
ATOM 898 O O . ARG A 1 112 ? 3.282 -5.091 -18.599 1.00 89.56 112 ARG A O 1
ATOM 905 N N . PRO A 1 113 ? 5.053 -4.798 -19.969 1.00 85.25 113 PRO A N 1
ATOM 906 C CA . PRO A 1 113 ? 5.153 -3.364 -19.717 1.00 85.25 113 PRO A CA 1
ATOM 907 C C . PRO A 1 113 ? 3.833 -2.632 -19.998 1.00 85.25 113 PRO A C 1
ATOM 909 O O . PRO A 1 113 ? 3.081 -2.999 -20.905 1.00 85.25 113 PRO A O 1
ATOM 912 N N . GLY A 1 114 ? 3.536 -1.617 -19.185 1.00 80.50 114 GLY A N 1
ATOM 913 C CA . GLY A 1 114 ? 2.286 -0.851 -19.239 1.00 80.50 114 GLY A CA 1
ATOM 914 C C . GLY A 1 114 ? 1.110 -1.471 -18.471 1.00 80.50 114 GLY A C 1
ATOM 915 O O . GLY A 1 114 ? 0.099 -0.798 -18.266 1.00 80.50 114 GLY A O 1
ATOM 916 N N . MET A 1 115 ? 1.227 -2.716 -17.994 1.00 80.94 115 MET A N 1
ATOM 917 C CA . MET A 1 115 ? 0.265 -3.285 -17.048 1.00 80.94 115 MET A CA 1
ATOM 918 C C . MET A 1 115 ? 0.431 -2.634 -15.667 1.00 80.94 115 MET A C 1
ATOM 920 O O . MET A 1 115 ? 1.530 -2.575 -15.123 1.00 80.94 115 MET A O 1
ATOM 924 N N . LEU A 1 116 ? -0.670 -2.164 -15.076 1.00 83.75 116 LEU A N 1
ATOM 925 C CA . LEU A 1 116 ? -0.694 -1.563 -13.733 1.00 83.75 116 LEU A CA 1
ATOM 926 C C . LEU A 1 116 ? -0.873 -2.631 -12.642 1.00 83.75 116 LEU A C 1
ATOM 928 O O . LEU A 1 116 ? -1.771 -2.518 -11.805 1.00 83.75 116 LEU A O 1
ATOM 932 N N . ILE A 1 117 ? -0.058 -3.685 -12.702 1.00 87.19 117 ILE A N 1
ATOM 933 C CA . ILE A 1 117 ? -0.010 -4.751 -11.696 1.00 87.19 117 ILE A CA 1
ATOM 934 C C . ILE A 1 117 ? 1.108 -4.411 -10.713 1.00 87.19 117 ILE A C 1
ATOM 936 O O . ILE A 1 117 ? 2.258 -4.255 -11.121 1.00 87.19 117 ILE A O 1
ATOM 940 N N . SER A 1 118 ? 0.769 -4.285 -9.432 1.00 90.44 118 SER A N 1
ATOM 941 C CA . SER A 1 118 ? 1.748 -4.047 -8.367 1.00 90.44 118 SER A CA 1
ATOM 942 C C . SER A 1 118 ? 2.151 -5.339 -7.668 1.00 90.44 118 SER A C 1
ATOM 944 O O . SER A 1 118 ? 3.325 -5.512 -7.342 1.00 90.44 118 SER A O 1
ATOM 946 N N . GLU A 1 119 ? 1.194 -6.250 -7.464 1.00 93.62 119 GLU A N 1
ATOM 947 C CA . GLU A 1 119 ? 1.406 -7.479 -6.700 1.00 93.62 119 GLU A CA 1
ATOM 948 C C . GLU A 1 119 ? 0.682 -8.678 -7.318 1.00 93.62 119 GLU A C 1
ATOM 950 O O . GLU A 1 119 ? -0.414 -8.559 -7.872 1.00 93.62 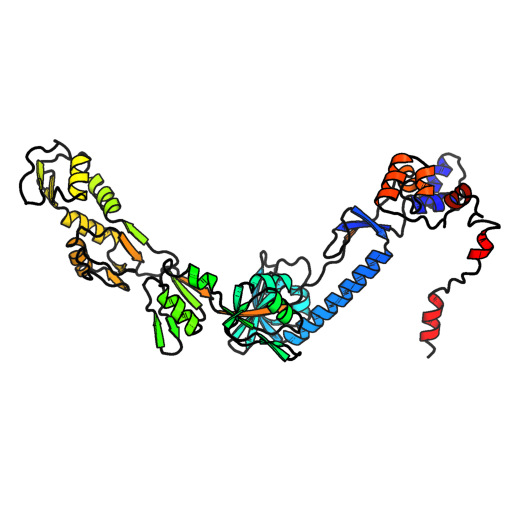119 GLU A O 1
ATOM 955 N N . LEU A 1 120 ? 1.290 -9.853 -7.176 1.00 93.44 120 LEU A N 1
ATOM 956 C CA . LEU A 1 120 ? 0.710 -11.150 -7.516 1.00 93.44 120 LEU A CA 1
ATOM 957 C C . LEU A 1 120 ? 0.750 -12.034 -6.275 1.00 93.44 120 LEU A C 1
ATOM 959 O O . LEU A 1 120 ? 1.773 -12.102 -5.606 1.00 93.44 120 LEU A O 1
ATOM 963 N N . VAL A 1 121 ? -0.318 -12.759 -5.976 1.00 93.25 121 VAL A N 1
ATOM 964 C CA . VAL A 1 121 ? -0.319 -13.728 -4.877 1.00 93.25 121 VAL A CA 1
ATOM 965 C C . VAL A 1 121 ? -0.205 -15.119 -5.472 1.00 93.25 121 VAL A C 1
ATOM 967 O O . VAL A 1 121 ? -1.114 -15.567 -6.170 1.00 93.25 121 VAL A O 1
ATOM 970 N N . VAL A 1 122 ? 0.896 -15.811 -5.194 1.00 92.75 122 VAL A N 1
ATOM 971 C CA . VAL A 1 122 ? 1.157 -17.162 -5.709 1.00 92.75 122 VAL A CA 1
ATOM 972 C C . VAL A 1 122 ? 1.254 -18.181 -4.587 1.00 92.75 122 VAL A C 1
ATOM 974 O O . VAL A 1 122 ? 1.675 -17.880 -3.472 1.00 92.75 122 VAL A O 1
ATOM 977 N N . GLU A 1 123 ? 0.878 -19.415 -4.887 1.00 91.00 123 GLU A N 1
ATOM 978 C CA . GLU A 1 123 ? 1.055 -20.544 -3.979 1.00 91.00 123 GLU A CA 1
ATOM 979 C C . GLU A 1 123 ? 2.534 -20.957 -3.924 1.00 91.00 123 GLU A C 1
ATOM 981 O O . GLU A 1 123 ? 3.118 -21.315 -4.945 1.00 91.00 123 GLU A O 1
ATOM 986 N N . TYR A 1 124 ? 3.149 -20.922 -2.741 1.00 79.00 124 TYR A N 1
ATOM 987 C CA . TYR A 1 124 ? 4.563 -21.268 -2.547 1.00 79.00 124 TYR A CA 1
ATOM 988 C C . TYR A 1 124 ? 4.747 -22.668 -1.949 1.00 79.00 124 TYR A C 1
ATOM 990 O O . TYR A 1 124 ? 5.670 -23.384 -2.322 1.00 79.00 124 TYR A O 1
ATOM 998 N N . GLU A 1 125 ? 3.824 -23.116 -1.101 1.00 75.69 125 GLU A N 1
ATOM 999 C CA . GLU A 1 125 ? 3.707 -24.492 -0.594 1.00 75.69 125 GLU A CA 1
ATOM 1000 C C . GLU A 1 125 ? 2.220 -24.771 -0.323 1.00 75.69 125 GLU A C 1
ATOM 1002 O O . GLU A 1 125 ? 1.468 -23.812 -0.208 1.00 75.69 125 GLU A O 1
ATOM 1007 N N . LYS A 1 126 ? 1.780 -26.038 -0.211 1.00 66.31 126 LYS A N 1
ATOM 1008 C CA . LYS A 1 126 ? 0.359 -26.496 -0.246 1.00 66.31 126 LYS A CA 1
ATOM 1009 C C . LYS A 1 126 ? -0.694 -25.637 0.490 1.00 66.31 126 LYS A C 1
ATOM 1011 O O . LYS A 1 126 ? -1.880 -25.766 0.202 1.00 66.31 126 LYS A O 1
ATOM 1016 N N . THR A 1 127 ? -0.302 -24.833 1.477 1.00 64.62 127 THR A N 1
ATOM 1017 C CA . THR A 1 127 ? -1.183 -23.929 2.234 1.00 64.62 127 THR A CA 1
ATOM 1018 C C . THR A 1 127 ? -0.626 -22.512 2.430 1.00 64.62 127 THR A C 1
ATOM 1020 O O . THR A 1 127 ? -1.269 -21.709 3.100 1.00 64.62 127 THR A O 1
ATOM 1023 N N . GLN A 1 128 ? 0.557 -22.188 1.898 1.00 80.88 128 GLN A N 1
ATOM 1024 C CA . GLN A 1 128 ? 1.199 -20.882 2.064 1.00 80.88 128 GLN A CA 1
ATOM 1025 C C . GLN A 1 128 ? 1.206 -20.099 0.756 1.00 80.88 128 GLN A C 1
ATOM 1027 O O . GLN A 1 128 ? 1.649 -20.586 -0.287 1.00 80.88 128 GLN A O 1
ATOM 1032 N N . ASN A 1 129 ? 0.768 -18.848 0.852 1.00 89.50 129 ASN A N 1
ATOM 1033 C CA . ASN A 1 129 ? 0.818 -17.895 -0.242 1.00 89.50 129 ASN A CA 1
ATOM 1034 C C . ASN A 1 129 ? 2.010 -16.957 -0.055 1.00 89.50 129 ASN A C 1
ATOM 1036 O O . ASN A 1 129 ? 2.345 -16.584 1.070 1.00 89.50 129 ASN A O 1
ATOM 1040 N N . VAL A 1 130 ? 2.612 -16.555 -1.167 1.00 93.12 130 VAL A N 1
ATOM 1041 C CA . VAL A 1 130 ? 3.657 -15.537 -1.223 1.00 93.12 130 VAL A CA 1
ATOM 1042 C C . VAL A 1 130 ? 3.174 -14.393 -2.095 1.00 93.12 130 VAL A C 1
ATOM 1044 O O . VAL A 1 130 ? 2.647 -14.612 -3.187 1.00 93.12 130 VAL A O 1
ATOM 1047 N N . THR A 1 131 ? 3.373 -13.175 -1.609 1.00 95.00 131 THR A N 1
ATOM 1048 C CA . THR A 1 131 ? 3.143 -11.956 -2.380 1.00 95.00 131 THR A CA 1
ATOM 1049 C C . THR A 1 131 ? 4.382 -11.662 -3.226 1.00 95.00 131 THR A C 1
ATOM 1051 O O . THR A 1 131 ? 5.469 -11.454 -2.691 1.00 95.00 131 THR A O 1
ATOM 1054 N N . LEU A 1 132 ? 4.239 -11.663 -4.548 1.00 95.06 132 LEU A N 1
ATOM 1055 C CA . LEU A 1 132 ? 5.251 -11.222 -5.505 1.00 95.06 132 LEU A CA 1
ATOM 1056 C C . LEU A 1 132 ? 5.034 -9.744 -5.793 1.00 95.06 132 LEU A C 1
ATOM 1058 O O . LEU A 1 132 ? 4.006 -9.372 -6.356 1.00 95.06 132 LEU A O 1
ATOM 1062 N N . ILE A 1 133 ? 6.005 -8.910 -5.456 1.00 95.81 133 ILE A N 1
ATOM 1063 C CA . ILE A 1 133 ? 5.970 -7.482 -5.769 1.00 95.81 133 ILE A CA 1
ATOM 1064 C C . ILE A 1 133 ? 6.669 -7.258 -7.110 1.00 95.81 133 ILE A C 1
ATOM 1066 O O . ILE A 1 133 ? 7.812 -7.680 -7.310 1.00 95.81 133 ILE A O 1
ATOM 1070 N N . VAL A 1 134 ? 5.984 -6.602 -8.046 1.00 94.75 134 VAL A N 1
ATOM 1071 C CA . VAL A 1 134 ? 6.515 -6.362 -9.392 1.00 94.75 134 VAL A CA 1
ATOM 1072 C C . VAL A 1 134 ? 7.486 -5.179 -9.367 1.00 94.75 134 VAL A C 1
ATOM 1074 O O . VAL A 1 134 ? 7.096 -4.020 -9.235 1.00 94.75 134 VAL A O 1
ATOM 1077 N N . GLY A 1 135 ? 8.770 -5.481 -9.549 1.00 93.56 135 GLY A N 1
ATOM 1078 C CA . GLY A 1 135 ? 9.876 -4.533 -9.594 1.00 93.56 135 GLY A CA 1
ATOM 1079 C C . GLY A 1 135 ? 10.672 -4.460 -8.291 1.00 93.56 135 GLY A C 1
ATOM 1080 O O . GLY A 1 135 ? 10.124 -4.285 -7.205 1.00 93.56 135 GLY A O 1
ATOM 1081 N N . GLU A 1 136 ? 12.000 -4.499 -8.409 1.00 93.94 136 GLU A N 1
ATOM 1082 C CA . GLU A 1 136 ? 12.908 -4.456 -7.256 1.00 93.94 136 GLU A CA 1
ATOM 1083 C C . GLU A 1 136 ? 12.765 -3.173 -6.438 1.00 93.94 136 GLU A C 1
ATOM 1085 O O . GLU A 1 136 ? 12.727 -3.221 -5.216 1.00 93.94 136 GLU A O 1
ATOM 1090 N N . ALA A 1 137 ? 12.673 -2.014 -7.094 1.00 92.56 137 ALA A N 1
ATOM 1091 C CA . ALA A 1 137 ? 12.531 -0.740 -6.395 1.00 92.56 137 ALA A CA 1
ATOM 1092 C C . ALA A 1 137 ? 11.208 -0.662 -5.613 1.00 92.56 137 ALA A C 1
ATOM 1094 O O . ALA A 1 137 ? 11.179 -0.119 -4.510 1.00 92.56 137 ALA A O 1
ATOM 1095 N N . ALA A 1 138 ? 10.132 -1.237 -6.163 1.00 94.25 138 ALA A N 1
ATOM 1096 C CA . ALA A 1 138 ? 8.845 -1.326 -5.483 1.00 94.25 138 ALA A CA 1
ATOM 1097 C C . ALA A 1 138 ? 8.926 -2.272 -4.280 1.00 94.25 138 ALA A C 1
ATOM 1099 O O . ALA A 1 138 ? 8.478 -1.906 -3.198 1.00 94.25 138 ALA A O 1
ATOM 1100 N N . PHE A 1 139 ? 9.570 -3.432 -4.439 1.00 96.44 139 PHE A N 1
ATOM 1101 C CA . PHE A 1 139 ? 9.820 -4.366 -3.343 1.00 96.44 139 PHE A CA 1
ATOM 1102 C C . PHE A 1 139 ? 10.633 -3.722 -2.218 1.00 96.44 139 PHE A C 1
ATOM 1104 O O . PHE A 1 139 ? 10.207 -3.753 -1.070 1.00 96.44 139 PHE A O 1
ATOM 1111 N N . ARG A 1 140 ? 11.761 -3.072 -2.540 1.00 95.81 140 ARG A N 1
ATOM 1112 C CA . ARG A 1 140 ? 12.597 -2.388 -1.541 1.00 95.81 140 ARG A CA 1
ATOM 1113 C C . ARG A 1 140 ? 11.801 -1.329 -0.786 1.00 95.81 140 ARG A C 1
ATOM 1115 O O . ARG A 1 140 ? 11.864 -1.292 0.427 1.00 95.81 140 ARG A O 1
ATOM 1122 N N . LYS A 1 141 ? 11.010 -0.515 -1.487 1.00 94.81 141 LYS A N 1
ATOM 1123 C CA . LYS A 1 141 ? 10.170 0.502 -0.846 1.00 94.81 141 LYS A CA 1
ATOM 1124 C C . LYS A 1 141 ? 9.074 -0.105 0.037 1.00 94.81 141 LYS A C 1
ATOM 1126 O O . LYS A 1 141 ? 8.751 0.458 1.069 1.00 94.81 141 LYS A O 1
ATOM 1131 N N . HIS A 1 142 ? 8.465 -1.210 -0.388 1.00 93.31 142 HIS A N 1
ATOM 1132 C CA . HIS 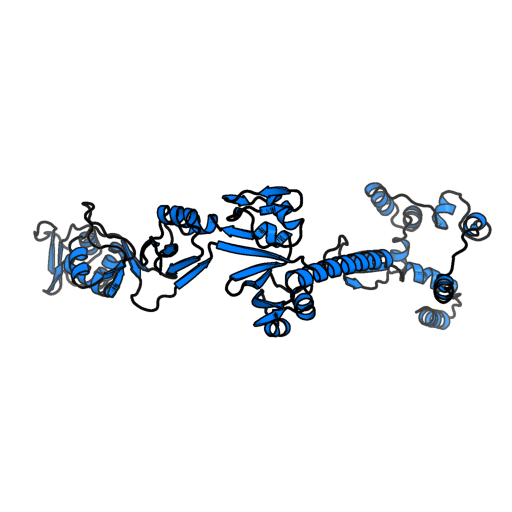A 1 142 ? 7.370 -1.835 0.354 1.00 93.31 142 HIS A CA 1
ATOM 1133 C C . HIS A 1 142 ? 7.852 -2.618 1.581 1.00 93.31 142 HIS A C 1
ATOM 1135 O O . HIS A 1 142 ? 7.094 -2.778 2.524 1.00 93.31 142 HIS A O 1
ATOM 1141 N N . MET A 1 143 ? 9.086 -3.128 1.558 1.00 94.81 143 MET A N 1
ATOM 1142 C CA . MET A 1 143 ? 9.693 -3.878 2.665 1.00 94.81 143 MET A CA 1
ATOM 1143 C C . MET A 1 143 ? 10.554 -3.002 3.589 1.00 94.81 143 MET A C 1
ATOM 1145 O O . MET A 1 143 ? 11.064 -3.502 4.591 1.00 94.81 143 MET A O 1
ATOM 1149 N N . GLU A 1 144 ? 10.785 -1.738 3.225 1.00 94.25 144 GLU A N 1
ATOM 1150 C CA . GLU A 1 144 ? 11.498 -0.771 4.062 1.00 94.25 144 GLU A CA 1
ATOM 1151 C C . GLU A 1 144 ? 10.754 -0.601 5.389 1.00 94.25 144 GLU A C 1
ATOM 1153 O O . GLU A 1 144 ? 9.526 -0.632 5.424 1.00 94.25 144 GLU A O 1
ATOM 1158 N N . ASP A 1 145 ? 11.509 -0.495 6.480 1.00 92.00 145 ASP A N 1
ATOM 1159 C CA . ASP A 1 145 ? 10.991 -0.350 7.843 1.00 92.00 145 ASP A CA 1
ATOM 1160 C C . ASP A 1 145 ? 10.132 -1.535 8.350 1.00 92.00 145 ASP A C 1
ATOM 1162 O O . ASP A 1 145 ? 9.469 -1.459 9.386 1.00 92.00 145 ASP A O 1
ATOM 1166 N N . MET A 1 146 ? 10.183 -2.689 7.675 1.00 94.69 146 MET A N 1
ATOM 1167 C CA . MET A 1 146 ? 9.620 -3.939 8.196 1.00 94.69 146 MET A CA 1
ATOM 1168 C C . MET A 1 146 ? 10.658 -4.746 8.981 1.00 94.69 146 MET A C 1
ATOM 1170 O O . MET A 1 146 ? 11.851 -4.735 8.675 1.00 94.69 146 MET A O 1
ATOM 1174 N N . ASP A 1 147 ? 10.201 -5.517 9.967 1.00 95.00 147 ASP A N 1
ATOM 1175 C CA . ASP A 1 147 ? 11.066 -6.430 10.718 1.00 95.00 147 ASP A CA 1
ATOM 1176 C C . ASP A 1 147 ? 11.154 -7.787 10.012 1.00 95.00 147 ASP A C 1
ATOM 1178 O O . ASP A 1 147 ? 10.146 -8.459 9.775 1.00 95.00 147 ASP A O 1
ATOM 1182 N N . LEU A 1 148 ? 12.374 -8.233 9.723 1.00 95.75 148 LEU A N 1
ATOM 1183 C CA . LEU A 1 148 ? 12.642 -9.561 9.183 1.00 95.75 148 LEU A CA 1
ATOM 1184 C C . LEU A 1 148 ? 12.445 -10.629 10.271 1.00 95.75 148 LEU A C 1
ATOM 1186 O O . LEU A 1 148 ? 13.060 -10.554 11.329 1.00 95.75 148 LEU A O 1
ATOM 1190 N N . ILE A 1 149 ? 11.622 -11.650 10.029 1.00 94.19 149 ILE A N 1
ATOM 1191 C CA . ILE A 1 149 ? 11.305 -12.687 11.032 1.00 94.19 149 ILE A CA 1
ATOM 1192 C C . ILE A 1 149 ? 12.287 -13.861 10.979 1.00 94.19 149 ILE A C 1
ATOM 1194 O O . ILE A 1 149 ? 12.676 -14.391 12.017 1.00 94.19 149 ILE A O 1
ATOM 1198 N N . GLU A 1 150 ? 12.688 -14.268 9.777 1.00 93.69 150 GLU A N 1
ATOM 1199 C CA . GLU A 1 150 ? 13.619 -15.373 9.525 1.00 93.69 150 GLU A CA 1
ATOM 1200 C C . GLU A 1 150 ? 14.952 -14.795 9.037 1.00 93.69 150 GLU A C 1
ATOM 1202 O O . GLU A 1 150 ? 14.953 -13.913 8.182 1.00 93.69 150 GLU A O 1
ATOM 1207 N N . ALA A 1 151 ? 16.088 -15.273 9.553 1.00 94.12 151 ALA A N 1
ATOM 1208 C CA . ALA A 1 151 ? 17.390 -14.795 9.091 1.00 94.12 151 ALA A CA 1
ATOM 1209 C C . ALA A 1 151 ? 17.560 -15.050 7.584 1.00 94.12 151 ALA A C 1
ATOM 1211 O O . ALA A 1 151 ? 17.169 -16.101 7.073 1.00 94.12 151 ALA A O 1
ATOM 1212 N N . PHE A 1 152 ? 18.164 -14.095 6.879 1.00 94.12 152 PHE A N 1
ATOM 1213 C CA . PHE A 1 152 ? 18.414 -14.197 5.446 1.00 94.12 152 PHE A CA 1
ATOM 1214 C C . PHE A 1 152 ? 19.912 -14.274 5.177 1.00 94.12 152 PHE A C 1
ATOM 1216 O O . PHE A 1 152 ? 20.661 -13.354 5.507 1.00 94.12 152 PHE A O 1
ATOM 1223 N N . THR A 1 153 ? 20.355 -15.356 4.544 1.00 92.88 153 THR A N 1
ATOM 1224 C CA . THR A 1 153 ? 21.757 -15.540 4.158 1.00 92.88 153 THR A CA 1
ATOM 1225 C C . THR A 1 153 ? 21.895 -15.431 2.645 1.00 92.88 153 THR A C 1
ATOM 1227 O O . THR A 1 153 ? 21.262 -16.178 1.892 1.00 92.88 153 THR A O 1
ATOM 1230 N N . THR A 1 154 ? 22.728 -14.486 2.220 1.00 91.25 154 THR A N 1
ATOM 1231 C CA . THR A 1 154 ? 23.182 -14.324 0.828 1.00 91.25 154 THR A CA 1
ATOM 1232 C C . THR A 1 154 ? 24.062 -15.500 0.401 1.00 91.25 154 THR A C 1
ATOM 1234 O O . THR A 1 154 ? 24.682 -16.155 1.242 1.00 91.25 154 THR A O 1
ATOM 1237 N N . GLU A 1 155 ? 24.145 -15.767 -0.897 1.00 88.06 155 GLU A N 1
ATOM 1238 C CA . GLU A 1 155 ? 25.040 -16.766 -1.491 1.00 88.06 155 GLU A CA 1
ATOM 1239 C C . GLU A 1 155 ? 26.514 -16.483 -1.155 1.00 88.06 155 GLU A C 1
ATOM 1241 O O . GLU A 1 155 ? 27.288 -17.408 -0.906 1.00 88.06 155 GLU A O 1
ATOM 1246 N N . ASP A 1 156 ? 26.875 -15.202 -1.023 1.00 85.88 156 ASP A N 1
ATOM 1247 C CA . ASP A 1 156 ? 28.198 -14.731 -0.590 1.00 85.88 156 ASP A CA 1
ATOM 1248 C C . ASP A 1 156 ? 28.475 -14.933 0.919 1.00 85.88 156 ASP A C 1
ATOM 1250 O O . ASP A 1 156 ? 29.538 -14.557 1.424 1.00 85.88 156 ASP A O 1
ATOM 1254 N N . GLY A 1 157 ? 27.523 -15.489 1.674 1.00 86.88 157 GLY A N 1
ATOM 1255 C CA . GLY A 1 157 ? 27.668 -15.800 3.098 1.00 86.88 157 GLY A CA 1
ATOM 1256 C C . GLY A 1 157 ? 27.473 -14.616 4.051 1.00 86.88 157 GLY A C 1
ATOM 1257 O O . GLY A 1 157 ? 27.724 -14.755 5.249 1.00 86.88 157 GLY A O 1
ATOM 1258 N N . LYS A 1 158 ? 27.014 -13.452 3.571 1.00 90.25 158 LYS A N 1
ATOM 1259 C CA . LYS A 1 158 ? 26.554 -12.365 4.455 1.00 90.25 158 LYS A CA 1
ATOM 1260 C C . LYS A 1 158 ? 25.170 -12.707 4.993 1.00 90.25 158 LYS A C 1
ATOM 1262 O O . LYS A 1 158 ? 24.265 -13.031 4.222 1.00 90.25 158 LYS A O 1
ATOM 1267 N N . GLU A 1 159 ? 25.007 -12.586 6.302 1.00 92.88 159 GLU A N 1
ATOM 1268 C CA . GLU A 1 159 ? 23.755 -12.864 6.998 1.00 92.88 159 GLU A CA 1
ATOM 1269 C C . GLU A 1 159 ? 23.087 -11.566 7.460 1.00 92.88 159 GLU A C 1
ATOM 1271 O O . GLU A 1 159 ? 23.735 -10.674 8.013 1.00 92.88 159 GLU A O 1
ATOM 1276 N N . ILE A 1 160 ? 21.778 -11.480 7.242 1.00 94.31 160 ILE A N 1
ATOM 1277 C CA . ILE A 1 160 ? 20.880 -10.498 7.841 1.00 94.31 160 ILE A CA 1
ATOM 1278 C C . ILE A 1 160 ? 20.124 -11.243 8.951 1.00 94.31 160 ILE A C 1
ATOM 1280 O O . ILE A 1 160 ? 19.303 -12.108 8.637 1.00 94.31 160 ILE A O 1
ATOM 1284 N N . PRO A 1 161 ? 20.404 -10.964 10.236 1.00 94.81 161 PRO A N 1
ATOM 1285 C CA . PRO A 1 161 ? 19.802 -11.703 11.341 1.00 94.81 161 PRO A CA 1
ATOM 1286 C C . PRO A 1 161 ? 18.278 -11.555 11.408 1.00 94.81 161 PRO A C 1
ATOM 1288 O O . PRO A 1 161 ? 17.719 -10.523 11.031 1.00 94.81 161 PRO A O 1
ATOM 1291 N N . ALA A 1 162 ? 17.608 -12.553 11.981 1.00 94.44 162 ALA A N 1
ATOM 1292 C CA . ALA A 1 162 ? 16.208 -12.433 12.379 1.00 94.44 162 ALA A CA 1
ATOM 1293 C C . ALA A 1 162 ? 16.015 -11.294 13.403 1.00 94.44 162 ALA A C 1
ATOM 1295 O O . ALA A 1 162 ? 16.878 -11.039 14.242 1.00 94.44 162 ALA A O 1
ATOM 1296 N N . GLY A 1 163 ? 14.870 -10.620 13.339 1.00 90.69 163 GLY A N 1
ATOM 1297 C CA . GLY A 1 163 ? 14.527 -9.439 14.135 1.00 90.69 163 GLY A CA 1
ATOM 1298 C C . GLY A 1 163 ? 15.135 -8.129 13.625 1.00 90.69 163 GLY A C 1
ATOM 1299 O O . GLY A 1 163 ? 14.997 -7.102 14.285 1.00 90.69 163 GLY A O 1
ATOM 1300 N N . THR A 1 164 ? 15.828 -8.146 12.484 1.00 93.75 164 THR A N 1
ATOM 1301 C CA . THR A 1 164 ? 16.427 -6.939 11.902 1.00 93.75 164 THR A CA 1
ATOM 1302 C C . THR A 1 164 ? 15.360 -6.056 11.267 1.00 93.75 164 THR A C 1
ATOM 1304 O O . THR A 1 164 ? 14.580 -6.530 10.445 1.00 93.75 164 THR A O 1
ATOM 1307 N N . HIS A 1 165 ? 15.390 -4.766 11.591 1.00 94.81 165 HIS A N 1
ATOM 1308 C CA . HIS A 1 165 ? 14.604 -3.744 10.910 1.00 94.81 165 HIS A CA 1
ATOM 1309 C C . HIS A 1 165 ? 15.225 -3.430 9.543 1.00 94.81 165 HIS A C 1
ATOM 1311 O O . HIS A 1 165 ? 16.394 -3.036 9.469 1.00 94.81 165 HIS A O 1
ATOM 1317 N N . LEU A 1 166 ? 14.482 -3.674 8.466 1.00 95.69 166 LEU A N 1
ATOM 1318 C CA . LEU A 1 166 ? 15.011 -3.695 7.107 1.00 95.69 166 LEU A CA 1
ATOM 1319 C C . LEU A 1 166 ? 15.302 -2.290 6.578 1.00 95.69 166 LEU A C 1
ATOM 1321 O O . LEU A 1 166 ? 14.417 -1.462 6.394 1.00 95.69 166 LEU A O 1
ATOM 1325 N N . THR A 1 167 ? 16.571 -2.062 6.245 1.00 95.56 167 THR A N 1
ATOM 1326 C CA . THR A 1 167 ? 17.038 -0.840 5.572 1.00 95.56 167 THR A CA 1
ATOM 1327 C C . THR A 1 167 ? 17.176 -1.046 4.062 1.00 95.56 167 THR A C 1
ATOM 1329 O O . THR A 1 167 ? 17.409 -2.166 3.598 1.00 95.56 167 THR A O 1
ATOM 1332 N N . LEU A 1 168 ? 17.174 0.037 3.272 1.00 94.31 168 LEU A N 1
ATOM 1333 C CA . LEU A 1 168 ? 17.438 -0.035 1.822 1.00 94.31 168 LEU A CA 1
ATOM 1334 C C . LEU A 1 168 ? 18.754 -0.745 1.471 1.00 94.31 168 LEU A C 1
ATOM 1336 O O . LEU A 1 168 ? 18.831 -1.418 0.446 1.00 94.31 168 LEU A O 1
ATOM 1340 N N . GLY A 1 169 ? 19.787 -0.619 2.312 1.00 93.06 169 GLY A N 1
ATOM 1341 C CA . GLY A 1 169 ? 21.068 -1.299 2.107 1.00 93.06 169 GLY A CA 1
ATOM 1342 C C . GLY A 1 169 ? 20.963 -2.820 2.248 1.00 93.06 169 GLY A C 1
ATOM 1343 O O . GLY A 1 169 ? 21.524 -3.550 1.436 1.00 93.06 169 GLY A O 1
ATOM 1344 N N . GLN A 1 170 ? 20.211 -3.304 3.238 1.00 94.25 170 GLN A N 1
ATOM 1345 C CA . GLN A 1 170 ? 19.948 -4.735 3.430 1.00 94.25 170 GLN A CA 1
ATOM 1346 C C . GLN A 1 170 ? 19.016 -5.286 2.353 1.00 94.25 170 GLN A C 1
ATOM 1348 O O . GLN A 1 170 ? 19.261 -6.359 1.812 1.00 94.25 170 GLN A O 1
ATOM 1353 N N . LEU A 1 171 ? 17.992 -4.522 1.980 1.00 95.38 171 LEU A N 1
ATOM 1354 C CA . LEU A 1 171 ? 17.085 -4.890 0.901 1.00 95.38 171 LEU A CA 1
ATOM 1355 C C . LEU A 1 171 ? 17.799 -4.937 -0.453 1.00 95.38 171 LEU A C 1
ATOM 1357 O O . LEU A 1 171 ? 17.500 -5.810 -1.258 1.00 95.38 171 LEU A O 1
ATOM 1361 N N . ALA A 1 172 ? 18.792 -4.072 -0.687 1.00 94.06 172 ALA A N 1
ATOM 1362 C CA . ALA A 1 172 ? 19.643 -4.155 -1.871 1.00 94.06 172 ALA A CA 1
ATOM 1363 C C . ALA A 1 172 ? 20.468 -5.452 -1.913 1.00 94.06 172 ALA A C 1
ATOM 1365 O O . ALA A 1 172 ? 20.661 -5.991 -2.999 1.00 94.06 172 ALA A O 1
ATOM 1366 N N . LEU A 1 173 ? 20.914 -5.974 -0.760 1.00 92.88 173 LEU A N 1
ATOM 1367 C CA . LEU A 1 173 ? 21.558 -7.293 -0.685 1.00 92.88 173 LEU A CA 1
ATOM 1368 C C . LEU A 1 173 ? 20.565 -8.416 -1.013 1.00 92.88 173 LEU A C 1
ATOM 1370 O O . LEU A 1 173 ? 20.921 -9.333 -1.742 1.00 92.88 173 LEU A O 1
ATOM 1374 N N . ILE A 1 174 ? 19.324 -8.322 -0.524 1.00 93.88 174 ILE A N 1
ATOM 1375 C CA . ILE A 1 174 ? 18.264 -9.307 -0.802 1.00 93.88 174 ILE A CA 1
ATOM 1376 C C . ILE A 1 174 ? 17.893 -9.315 -2.292 1.00 93.88 174 ILE A C 1
ATOM 1378 O O . ILE A 1 174 ? 17.721 -10.381 -2.871 1.00 93.88 174 ILE A O 1
ATOM 1382 N N . THR A 1 175 ? 17.786 -8.145 -2.932 1.00 94.44 175 THR A N 1
ATOM 1383 C CA . THR A 1 175 ? 17.386 -8.045 -4.348 1.00 94.44 175 THR A CA 1
ATOM 1384 C C . THR A 1 175 ? 18.518 -8.286 -5.349 1.00 94.44 175 THR A C 1
ATOM 1386 O O . THR A 1 175 ? 18.256 -8.356 -6.547 1.00 94.44 175 THR A O 1
ATOM 1389 N N . ALA A 1 176 ? 19.772 -8.365 -4.891 1.00 91.88 176 ALA A N 1
ATOM 1390 C CA . ALA A 1 176 ? 20.925 -8.603 -5.762 1.00 91.88 176 ALA A CA 1
ATOM 1391 C C . ALA A 1 176 ? 21.002 -10.050 -6.280 1.00 91.88 176 ALA A C 1
ATOM 1393 O O . ALA A 1 176 ? 21.661 -10.303 -7.286 1.00 91.88 176 ALA A O 1
ATOM 1394 N N . GLU A 1 177 ? 20.339 -10.979 -5.598 1.00 89.00 177 GLU A N 1
ATOM 1395 C CA . GLU A 1 177 ? 20.321 -12.405 -5.919 1.00 89.00 177 GLU A CA 1
ATOM 1396 C C . GLU A 1 177 ? 18.985 -12.817 -6.548 1.00 89.00 177 GLU A C 1
ATOM 1398 O O . GLU A 1 177 ? 18.092 -11.990 -6.761 1.00 89.00 177 GLU A O 1
ATOM 1403 N N . ASP A 1 178 ? 18.851 -14.110 -6.838 1.00 91.06 178 ASP A N 1
ATOM 1404 C CA . ASP A 1 178 ? 17.584 -14.705 -7.244 1.00 91.06 178 ASP A CA 1
ATOM 1405 C C . ASP A 1 178 ? 16.478 -14.409 -6.205 1.00 91.06 178 ASP A C 1
ATOM 1407 O O . ASP A 1 178 ? 16.704 -14.561 -4.994 1.00 91.06 178 ASP A O 1
ATOM 1411 N N . PRO A 1 179 ? 15.260 -14.039 -6.647 1.00 92.56 179 PRO A N 1
ATOM 1412 C CA . PRO A 1 179 ? 14.120 -13.829 -5.770 1.00 92.56 179 PRO A CA 1
ATOM 1413 C C . PRO A 1 179 ? 13.842 -15.018 -4.846 1.00 92.56 179 PRO A C 1
ATOM 1415 O O . PRO A 1 179 ? 13.407 -16.093 -5.266 1.00 92.56 179 PRO A O 1
ATOM 1418 N N . ARG A 1 180 ? 14.044 -14.801 -3.546 1.00 91.94 180 ARG A N 1
ATOM 1419 C CA . ARG A 1 180 ? 13.689 -15.742 -2.479 1.00 91.94 180 ARG A CA 1
ATOM 1420 C C . ARG A 1 180 ? 12.651 -15.104 -1.557 1.00 91.94 180 ARG A C 1
ATOM 1422 O O . ARG A 1 180 ? 12.752 -13.905 -1.281 1.00 91.94 180 ARG A O 1
ATOM 1429 N N . PRO A 1 181 ? 11.632 -15.845 -1.089 1.00 93.12 181 PRO A N 1
ATOM 1430 C CA . PRO A 1 181 ? 10.661 -15.276 -0.165 1.00 93.12 181 PRO A CA 1
ATOM 1431 C C . PRO A 1 181 ? 11.260 -14.993 1.203 1.00 93.12 181 PRO A C 1
ATOM 1433 O O . PRO A 1 181 ? 11.837 -15.878 1.830 1.00 93.12 181 PRO A O 1
ATOM 1436 N N . ILE A 1 182 ? 11.044 -13.772 1.678 1.00 95.06 182 ILE A N 1
ATOM 1437 C CA . ILE A 1 182 ? 11.344 -13.347 3.040 1.00 95.06 182 ILE A CA 1
ATOM 1438 C C . ILE A 1 182 ? 10.052 -13.258 3.842 1.00 95.06 182 ILE A C 1
ATOM 1440 O O . ILE A 1 182 ? 8.984 -12.961 3.301 1.00 95.06 182 ILE A O 1
ATOM 1444 N N . LEU A 1 183 ? 10.146 -13.539 5.138 1.00 94.69 183 LEU A N 1
ATOM 1445 C CA . LEU A 1 183 ? 9.039 -13.383 6.068 1.00 94.69 183 LEU A CA 1
ATOM 1446 C C . LEU A 1 183 ? 9.243 -12.087 6.846 1.00 94.69 183 LEU A C 1
ATOM 1448 O O . LEU A 1 183 ? 10.224 -11.961 7.579 1.00 94.69 183 LEU A O 1
ATOM 1452 N N . VAL A 1 184 ? 8.332 -11.136 6.673 1.00 95.19 184 VAL A N 1
ATOM 1453 C CA . VAL A 1 184 ? 8.444 -9.793 7.248 1.00 95.19 184 VAL A CA 1
ATOM 1454 C C . VAL A 1 184 ? 7.228 -9.448 8.087 1.00 95.19 184 VAL A C 1
ATOM 1456 O O . VAL A 1 184 ? 6.142 -9.999 7.887 1.00 95.19 184 VAL A O 1
ATOM 1459 N N . ARG A 1 185 ? 7.422 -8.524 9.023 1.00 94.81 185 ARG A N 1
ATOM 1460 C CA . ARG A 1 185 ? 6.383 -7.986 9.889 1.00 94.81 185 ARG A CA 1
ATOM 1461 C C . ARG A 1 185 ? 6.284 -6.483 9.763 1.00 94.81 185 ARG A C 1
ATOM 1463 O O . ARG A 1 185 ? 7.288 -5.788 9.904 1.00 94.81 185 ARG A O 1
ATOM 1470 N N . ASP A 1 186 ? 5.059 -6.011 9.616 1.00 94.06 186 ASP A N 1
ATOM 1471 C CA . ASP A 1 186 ? 4.746 -4.593 9.670 1.00 94.06 186 ASP A CA 1
ATOM 1472 C C . ASP A 1 186 ? 4.607 -4.139 11.135 1.00 94.06 186 ASP A C 1
ATOM 1474 O O . ASP A 1 186 ? 3.594 -4.377 11.800 1.00 94.06 186 ASP A O 1
ATOM 1478 N N . VAL A 1 187 ? 5.686 -3.563 11.672 1.00 90.12 187 VAL A N 1
ATOM 1479 C CA . VAL A 1 187 ? 5.726 -3.063 13.055 1.00 90.12 187 VAL A CA 1
ATOM 1480 C C . VAL A 1 187 ? 4.979 -1.741 13.176 1.00 90.12 187 VAL A C 1
ATOM 1482 O O . VAL A 1 187 ? 4.259 -1.545 14.150 1.00 90.12 187 VAL A O 1
ATOM 1485 N N . GLU A 1 188 ? 5.089 -0.869 12.174 1.00 90.94 188 GLU A N 1
ATOM 1486 C CA . GLU A 1 188 ? 4.396 0.419 12.169 1.00 90.94 188 GLU A CA 1
ATOM 1487 C C . GLU A 1 188 ? 2.876 0.218 12.185 1.00 90.94 188 GLU A C 1
ATOM 1489 O O . GLU A 1 188 ? 2.159 0.894 12.926 1.00 90.94 188 GLU A O 1
ATOM 1494 N N . MET A 1 189 ? 2.370 -0.760 11.428 1.00 91.81 189 MET A N 1
ATOM 1495 C CA . MET A 1 189 ? 0.957 -1.115 11.450 1.00 91.81 189 MET A CA 1
ATOM 1496 C C . MET A 1 189 ? 0.519 -1.646 12.817 1.00 91.81 189 MET A C 1
ATOM 1498 O O . MET A 1 189 ? -0.528 -1.225 13.305 1.00 91.81 189 MET A O 1
ATOM 1502 N N . LEU A 1 190 ? 1.302 -2.519 13.462 1.00 90.94 190 LEU A N 1
ATOM 1503 C CA . LEU A 1 190 ? 1.006 -2.982 14.825 1.00 90.94 190 LEU A CA 1
ATOM 1504 C C . LEU A 1 190 ? 0.926 -1.818 15.819 1.00 90.94 190 LEU A C 1
ATOM 1506 O O . LEU A 1 190 ? -0.042 -1.728 16.574 1.00 90.94 190 LEU A O 1
ATOM 1510 N N . ASP A 1 191 ? 1.913 -0.924 15.788 1.00 91.00 191 ASP A N 1
ATOM 1511 C CA . ASP A 1 191 ? 1.998 0.218 16.698 1.00 91.00 191 ASP A CA 1
ATOM 1512 C C . ASP A 1 191 ? 0.860 1.219 16.455 1.00 91.00 191 ASP A C 1
ATOM 1514 O O . ASP A 1 191 ? 0.307 1.781 17.396 1.00 91.00 191 ASP A O 1
ATOM 1518 N N . LYS A 1 192 ? 0.446 1.409 15.197 1.00 93.44 192 LYS A N 1
ATOM 1519 C CA . LYS A 1 192 ? -0.690 2.268 14.843 1.00 93.44 192 LYS A CA 1
ATOM 1520 C C . LYS A 1 192 ? -2.028 1.709 15.329 1.00 93.44 192 LYS A C 1
ATOM 1522 O O . LYS A 1 192 ? -2.932 2.479 15.661 1.00 93.44 192 LYS A O 1
ATOM 1527 N N . LEU A 1 193 ? -2.186 0.387 15.313 1.00 93.25 193 LEU A N 1
ATOM 1528 C CA . LEU A 1 193 ? -3.405 -0.286 15.764 1.00 93.25 193 LEU A CA 1
ATOM 1529 C C . LEU A 1 193 ? -3.517 -0.320 17.292 1.00 93.25 193 LEU A C 1
ATOM 1531 O O . LEU A 1 193 ? -4.635 -0.355 17.816 1.00 93.25 193 LEU A O 1
ATOM 1535 N N . ALA A 1 194 ? -2.381 -0.305 17.991 1.00 93.12 194 ALA A N 1
ATOM 1536 C CA . ALA A 1 194 ? -2.337 -0.259 19.443 1.00 93.12 194 ALA A CA 1
ATOM 1537 C C . ALA A 1 194 ? -3.058 0.988 19.982 1.00 93.12 194 ALA A C 1
ATOM 1539 O O . ALA A 1 194 ? -2.888 2.101 19.488 1.00 93.12 194 ALA A O 1
ATOM 1540 N N . ASP A 1 195 ? -3.901 0.775 20.988 1.00 91.50 195 ASP A N 1
ATOM 1541 C CA . ASP A 1 195 ? -4.709 1.771 21.697 1.00 91.50 195 ASP A CA 1
ATOM 1542 C C . ASP A 1 195 ? -5.679 2.579 20.806 1.00 91.50 195 ASP A C 1
ATOM 1544 O O . ASP A 1 195 ? -6.274 3.561 21.251 1.00 91.50 195 ASP A O 1
ATOM 1548 N N . SER A 1 196 ? -5.890 2.155 19.554 1.00 92.50 196 SER A N 1
ATOM 1549 C CA . SER A 1 196 ? -6.788 2.817 18.596 1.00 92.50 196 SER A CA 1
ATOM 1550 C C . SER A 1 196 ? -7.881 1.902 18.039 1.00 92.50 196 SER A C 1
ATOM 1552 O O . SER A 1 196 ? -8.903 2.387 17.547 1.00 92.50 196 SER A O 1
ATOM 1554 N N . SER A 1 197 ? -7.674 0.586 18.109 1.00 94.31 197 SER A N 1
ATOM 1555 C CA . SER A 1 197 ? -8.497 -0.420 17.435 1.00 94.31 197 SER A CA 1
ATOM 1556 C C . SER A 1 197 ? -9.021 -1.480 18.402 1.00 94.31 197 SER A C 1
ATOM 1558 O O . SER A 1 197 ? -8.426 -1.738 19.445 1.00 94.31 197 SER A O 1
ATOM 1560 N N . TYR A 1 198 ? -10.134 -2.124 18.046 1.00 95.12 198 TYR A N 1
ATOM 1561 C CA . TYR A 1 198 ? -10.797 -3.121 18.893 1.00 95.12 198 TYR A CA 1
ATOM 1562 C C . TYR A 1 198 ? -10.791 -4.490 18.224 1.00 95.12 198 TYR A C 1
ATOM 1564 O O . TYR A 1 198 ? -11.134 -4.607 17.046 1.00 95.12 198 TYR A O 1
ATOM 1572 N N . LEU A 1 199 ? -10.429 -5.520 18.986 1.00 94.44 199 LEU A N 1
ATOM 1573 C CA . LEU A 1 199 ? -10.349 -6.896 18.505 1.00 94.44 199 LEU A CA 1
ATOM 1574 C C . LEU A 1 199 ? -11.743 -7.468 18.251 1.00 94.44 199 LEU A C 1
ATOM 1576 O O . LEU A 1 199 ? -12.613 -7.421 19.121 1.00 94.44 199 LEU A O 1
ATOM 1580 N N . ALA A 1 200 ? -11.933 -8.043 17.069 1.00 93.06 200 ALA A N 1
ATOM 1581 C CA . ALA A 1 200 ? -13.165 -8.718 16.683 1.00 93.06 200 ALA A CA 1
ATOM 1582 C C . ALA A 1 200 ? -13.143 -10.226 16.935 1.00 93.06 200 ALA A C 1
ATOM 1584 O O . ALA A 1 200 ? -14.205 -10.837 17.059 1.00 93.06 200 ALA A O 1
ATOM 1585 N N . ASP A 1 201 ? -11.950 -10.812 17.006 1.00 92.44 201 ASP A N 1
ATOM 1586 C CA . ASP A 1 201 ? -11.726 -12.213 17.340 1.00 92.44 201 ASP A CA 1
ATOM 1587 C C . ASP A 1 201 ? -10.600 -12.345 18.364 1.00 92.44 201 ASP A C 1
ATOM 1589 O O . ASP A 1 201 ? -9.767 -11.453 18.539 1.00 92.44 201 ASP A O 1
ATOM 1593 N N . ASP A 1 202 ? -10.608 -13.477 19.060 1.00 92.00 202 ASP A N 1
ATOM 1594 C CA . ASP A 1 202 ? -9.534 -13.859 19.962 1.00 92.00 202 ASP A CA 1
ATOM 1595 C C . ASP A 1 202 ? -8.234 -14.037 19.165 1.00 92.00 202 ASP A C 1
ATOM 1597 O O . ASP A 1 202 ? -8.222 -14.656 18.097 1.00 92.00 202 ASP A O 1
ATOM 1601 N N . ILE A 1 203 ? -7.125 -13.550 19.713 1.00 90.31 203 ILE A N 1
ATOM 1602 C CA . ILE A 1 203 ? -5.799 -13.799 19.153 1.00 90.31 203 ILE A CA 1
ATOM 1603 C C . ILE A 1 203 ? -5.239 -15.059 19.802 1.00 90.31 203 ILE A C 1
ATOM 1605 O O . ILE A 1 203 ? -5.094 -15.119 21.027 1.00 90.31 203 ILE A O 1
ATOM 1609 N N . TYR A 1 204 ? -4.876 -16.031 18.972 1.00 84.12 204 TYR A N 1
ATOM 1610 C CA . TYR A 1 204 ? -4.224 -17.266 19.390 1.00 84.12 204 TYR A CA 1
ATOM 1611 C C . TYR A 1 204 ? -2.815 -17.367 18.811 1.00 84.12 204 TYR A C 1
ATOM 1613 O O . TYR A 1 204 ? -2.564 -16.975 17.671 1.00 84.12 204 TYR A O 1
ATOM 1621 N N . ASP A 1 205 ? -1.921 -17.951 19.596 1.00 79.06 205 ASP A N 1
ATOM 1622 C CA . ASP A 1 205 ? -0.618 -18.448 19.173 1.00 79.06 205 ASP A CA 1
ATOM 1623 C C . ASP A 1 205 ? -0.596 -19.963 19.421 1.00 79.06 205 ASP A C 1
ATOM 1625 O O . ASP A 1 205 ? -0.476 -20.435 20.554 1.00 79.06 205 ASP A O 1
ATOM 1629 N N . GLY A 1 206 ? -0.841 -20.740 18.364 1.00 76.19 206 GLY A N 1
ATOM 1630 C CA . GLY A 1 206 ? -1.114 -22.171 18.488 1.00 76.19 206 GLY A CA 1
ATOM 1631 C C . GLY A 1 206 ? -2.385 -22.429 19.305 1.00 76.19 206 GLY A C 1
ATOM 1632 O O . GLY A 1 206 ? -3.483 -22.105 18.862 1.00 76.19 206 GLY A O 1
ATOM 1633 N N . GLU A 1 207 ? -2.234 -23.025 20.488 1.00 75.75 207 GLU A N 1
ATOM 1634 C CA . GLU A 1 207 ? -3.338 -23.278 21.429 1.00 75.75 207 GLU A CA 1
ATOM 1635 C C . GLU A 1 207 ? -3.432 -22.220 22.545 1.00 75.75 207 GLU A C 1
ATOM 1637 O O . GLU A 1 207 ? -4.397 -22.213 23.311 1.00 75.75 207 GLU A O 1
ATOM 1642 N N . GLU A 1 208 ? -2.450 -21.319 22.664 1.00 82.00 208 GLU A N 1
ATOM 1643 C CA . GLU A 1 208 ? -2.408 -20.319 23.731 1.00 82.00 208 GLU A CA 1
ATOM 1644 C C . GLU A 1 208 ? -3.144 -19.041 23.314 1.00 82.00 208 GLU A C 1
ATOM 1646 O O . GLU A 1 208 ? -2.886 -18.459 22.259 1.00 82.00 208 GLU A O 1
ATOM 1651 N N . LYS A 1 209 ? -4.068 -18.582 24.159 1.00 87.06 209 LYS A N 1
ATOM 1652 C CA . LYS A 1 209 ? -4.811 -17.342 23.932 1.00 87.06 209 LYS A CA 1
ATOM 1653 C C . LYS A 1 209 ? -3.964 -16.141 24.353 1.00 87.06 209 LYS A C 1
ATOM 1655 O O . LYS A 1 209 ? -3.700 -15.958 25.538 1.00 87.06 209 LYS A O 1
ATOM 1660 N N . VAL A 1 210 ? -3.579 -15.315 23.383 1.00 87.75 210 VAL A N 1
ATOM 1661 C CA . VAL A 1 210 ? -2.798 -14.083 23.584 1.00 87.75 210 VAL A CA 1
ATOM 1662 C C . VAL A 1 210 ? -3.709 -12.937 24.008 1.00 87.75 210 VAL A C 1
ATOM 1664 O O . VAL A 1 210 ? -3.404 -12.200 24.942 1.00 87.75 210 VAL A O 1
ATOM 1667 N N . ALA A 1 211 ? -4.856 -12.801 23.342 1.00 88.94 211 ALA A N 1
ATOM 1668 C CA . ALA A 1 211 ? -5.808 -11.733 23.599 1.00 88.94 211 ALA A CA 1
ATOM 1669 C C . ALA A 1 211 ? -7.247 -12.202 23.396 1.00 88.94 211 ALA A C 1
ATOM 1671 O O . ALA A 1 211 ? -7.537 -12.977 22.488 1.00 88.94 211 ALA A O 1
ATOM 1672 N N . SER A 1 212 ? -8.159 -11.704 24.230 1.00 90.56 212 SER A N 1
ATOM 1673 C CA . SER A 1 212 ? -9.598 -11.876 24.016 1.00 90.56 212 SER A CA 1
ATOM 1674 C C . SER A 1 212 ? -10.149 -10.921 22.962 1.00 90.56 212 SER A C 1
ATOM 1676 O O . SER A 1 212 ? -9.658 -9.801 22.851 1.00 90.56 212 SER A O 1
ATOM 1678 N N . ALA A 1 213 ? -11.187 -11.359 22.254 1.00 92.62 213 ALA A N 1
ATOM 1679 C CA . ALA A 1 213 ? -12.056 -10.538 21.426 1.00 92.62 213 ALA A CA 1
ATOM 1680 C C . ALA A 1 213 ? -12.805 -9.484 22.258 1.00 92.62 213 ALA A C 1
ATOM 1682 O O . ALA A 1 213 ? -12.846 -9.550 23.488 1.00 92.62 213 ALA A O 1
ATOM 1683 N N . ASP A 1 214 ? -13.455 -8.557 21.554 1.00 92.31 214 ASP A N 1
ATOM 1684 C CA . ASP A 1 214 ? -14.367 -7.552 22.103 1.00 92.31 214 ASP A CA 1
ATOM 1685 C C . ASP A 1 214 ? -13.734 -6.633 23.151 1.00 92.31 214 ASP A C 1
ATOM 1687 O O . ASP A 1 214 ? -14.361 -6.240 24.134 1.00 92.31 214 ASP A O 1
ATOM 1691 N N . ARG A 1 215 ? -12.478 -6.257 22.913 1.00 93.38 215 ARG A N 1
ATOM 1692 C CA . ARG A 1 215 ? -11.749 -5.298 23.742 1.00 93.38 215 ARG A CA 1
ATOM 1693 C C . ARG A 1 215 ? -10.781 -4.457 22.925 1.00 93.38 215 ARG A C 1
ATOM 1695 O O . ARG A 1 215 ? -10.442 -4.813 21.794 1.00 93.38 215 ARG A O 1
ATOM 1702 N N . LEU A 1 216 ? -10.308 -3.368 23.525 1.00 94.62 216 LEU A N 1
ATOM 1703 C CA . LEU A 1 216 ? -9.229 -2.553 22.973 1.00 94.62 216 LEU A CA 1
ATOM 1704 C C . LEU A 1 216 ? -7.964 -3.403 22.764 1.00 94.62 216 LEU A C 1
ATOM 1706 O O . LEU A 1 216 ? -7.561 -4.164 23.652 1.00 94.62 216 LEU A O 1
ATOM 1710 N N . PHE A 1 217 ? -7.350 -3.269 21.591 1.00 94.88 217 PHE A N 1
ATOM 1711 C CA . PHE A 1 217 ? -6.036 -3.824 21.294 1.00 94.88 217 PHE A CA 1
ATOM 1712 C C . PHE A 1 217 ? -4.973 -2.906 21.893 1.00 94.88 217 PHE A C 1
ATOM 1714 O O . PHE A 1 217 ? -4.763 -1.806 21.398 1.00 94.88 217 PHE A O 1
ATOM 1721 N N . THR A 1 218 ? -4.344 -3.326 22.986 1.00 93.94 218 THR A N 1
ATOM 1722 C CA . THR A 1 218 ? -3.446 -2.460 23.762 1.00 93.94 218 THR A CA 1
ATOM 1723 C C . THR A 1 218 ? -2.002 -2.521 23.270 1.00 93.94 218 THR A C 1
ATOM 1725 O O . THR A 1 218 ? -1.593 -3.493 22.631 1.00 93.94 218 THR A O 1
ATOM 1728 N N . ALA A 1 219 ? -1.171 -1.550 23.658 1.00 93.31 219 ALA A N 1
ATOM 1729 C CA . ALA A 1 219 ? 0.277 -1.616 23.419 1.00 93.31 219 ALA A CA 1
ATOM 1730 C C . ALA A 1 219 ? 0.940 -2.890 23.994 1.00 93.31 219 ALA A C 1
ATOM 1732 O O . ALA A 1 219 ? 1.891 -3.421 23.416 1.00 93.31 219 ALA A O 1
ATOM 1733 N N . SER A 1 220 ? 0.422 -3.425 25.108 1.00 91.94 220 SER A N 1
ATOM 1734 C CA . SER A 1 220 ? 0.901 -4.698 25.666 1.00 91.94 220 SER A CA 1
ATOM 1735 C C . SER A 1 220 ? 0.568 -5.881 24.754 1.00 91.94 220 SER A C 1
ATOM 1737 O O . SER A 1 220 ? 1.381 -6.796 24.618 1.00 91.94 220 SER A O 1
ATOM 1739 N N . ASP A 1 221 ? -0.602 -5.863 24.113 1.00 91.62 221 ASP A N 1
ATOM 1740 C CA . ASP A 1 221 ? -1.000 -6.900 23.160 1.00 91.62 221 ASP A CA 1
ATOM 1741 C C . ASP A 1 221 ? -0.149 -6.833 21.897 1.00 91.62 221 ASP A C 1
ATOM 1743 O O . ASP A 1 221 ? 0.286 -7.871 21.403 1.00 91.62 221 ASP A O 1
ATOM 1747 N N . ALA A 1 222 ? 0.150 -5.627 21.406 1.00 92.19 222 ALA A N 1
ATOM 1748 C CA . ALA A 1 222 ? 1.052 -5.426 20.276 1.00 92.19 222 ALA A CA 1
ATOM 1749 C C . ALA A 1 222 ? 2.455 -5.988 20.560 1.00 92.19 222 ALA A C 1
ATOM 1751 O O . ALA A 1 222 ? 3.015 -6.707 19.727 1.00 92.19 222 ALA A O 1
ATOM 1752 N N . ALA A 1 223 ? 2.995 -5.750 21.761 1.00 91.31 223 ALA A N 1
ATOM 1753 C CA . ALA A 1 223 ? 4.277 -6.309 22.183 1.00 91.31 223 ALA A CA 1
ATOM 1754 C C . ALA A 1 223 ? 4.262 -7.849 22.236 1.00 91.31 223 ALA A C 1
ATOM 1756 O O . ALA A 1 223 ? 5.209 -8.495 21.774 1.00 91.31 223 ALA A O 1
ATOM 1757 N N . GLU A 1 224 ? 3.185 -8.455 22.742 1.00 90.69 224 GLU A N 1
ATOM 1758 C CA . GLU A 1 224 ? 3.062 -9.915 22.799 1.00 90.69 224 GLU A CA 1
ATOM 1759 C C . GLU A 1 224 ? 2.843 -10.523 21.402 1.00 90.69 224 GLU A C 1
ATOM 1761 O O . GLU A 1 224 ? 3.473 -11.526 21.060 1.00 90.69 224 GLU A O 1
ATOM 1766 N N . CYS A 1 225 ? 2.056 -9.866 20.541 1.00 90.38 225 CYS A N 1
ATOM 1767 C CA . CYS A 1 225 ? 1.895 -10.232 19.130 1.00 90.38 225 CYS A CA 1
ATOM 1768 C C . CYS A 1 225 ? 3.231 -10.187 18.382 1.00 90.38 225 CYS A C 1
ATOM 1770 O O . CYS A 1 225 ? 3.535 -11.083 17.590 1.00 90.38 225 CYS A O 1
ATOM 1772 N N . ARG A 1 226 ? 4.065 -9.177 18.669 1.00 90.06 226 ARG A N 1
ATOM 1773 C CA . ARG A 1 226 ? 5.425 -9.064 18.134 1.00 90.06 226 ARG A CA 1
ATOM 1774 C C . ARG A 1 226 ? 6.299 -10.223 18.618 1.00 90.06 226 ARG A C 1
ATOM 1776 O O . ARG A 1 226 ? 7.013 -10.831 17.828 1.00 90.06 226 ARG A O 1
ATOM 1783 N N . LYS A 1 227 ? 6.257 -10.564 19.899 1.00 88.81 227 LYS A N 1
ATOM 1784 C CA . LYS A 1 227 ? 7.073 -11.652 20.452 1.00 88.81 227 LYS A CA 1
ATOM 1785 C C . LYS A 1 227 ? 6.690 -13.028 19.891 1.00 88.81 227 LYS A C 1
ATOM 1787 O O . LYS A 1 227 ? 7.569 -13.859 19.681 1.00 88.81 227 LYS A O 1
ATOM 1792 N N . ARG A 1 228 ? 5.397 -13.250 19.650 1.00 88.88 228 ARG A N 1
ATOM 1793 C CA . ARG A 1 228 ? 4.826 -14.531 19.201 1.00 88.88 228 ARG A CA 1
ATOM 1794 C C . ARG A 1 228 ? 4.663 -14.658 17.691 1.00 88.88 228 ARG A C 1
ATOM 1796 O O . ARG A 1 228 ? 4.270 -15.709 17.207 1.00 88.88 228 ARG A O 1
ATOM 1803 N N . ASN A 1 229 ? 4.991 -13.611 16.935 1.00 88.19 229 ASN A N 1
ATOM 1804 C CA . ASN A 1 229 ? 4.836 -13.576 15.483 1.00 88.19 229 ASN A CA 1
ATOM 1805 C C . ASN A 1 229 ? 3.380 -13.853 15.049 1.00 88.19 229 ASN A C 1
ATOM 1807 O O . ASN A 1 229 ? 3.131 -14.692 14.184 1.00 88.19 229 ASN A O 1
ATOM 1811 N N . VAL A 1 230 ? 2.415 -13.141 15.638 1.00 87.94 230 VAL A N 1
ATOM 1812 C CA . VAL A 1 230 ? 0.999 -13.240 15.240 1.00 87.94 230 VAL A CA 1
ATOM 1813 C C . VAL A 1 230 ? 0.832 -12.762 13.795 1.00 87.94 230 VAL A C 1
ATOM 1815 O O . VAL A 1 230 ? 1.238 -11.655 13.444 1.00 87.94 230 VAL A O 1
ATOM 1818 N N . GLY A 1 231 ? 0.246 -13.612 12.946 1.00 86.06 231 GLY A N 1
ATOM 1819 C CA . GLY A 1 231 ? 0.227 -13.390 11.498 1.00 86.06 231 GLY A CA 1
ATOM 1820 C C . GLY A 1 231 ? -0.810 -12.382 11.003 1.00 86.06 231 GLY A C 1
ATOM 1821 O O . GLY A 1 231 ? -0.556 -11.649 10.045 1.00 86.06 231 GLY A O 1
ATOM 1822 N N . ALA A 1 232 ? -1.971 -12.329 11.648 1.00 90.69 232 ALA A N 1
ATOM 1823 C CA . ALA A 1 232 ? -3.059 -11.435 11.286 1.00 90.69 232 ALA A CA 1
ATOM 1824 C C . ALA A 1 232 ? -3.917 -11.100 12.509 1.00 90.69 232 ALA A C 1
ATOM 1826 O O . ALA A 1 232 ? -3.942 -11.854 13.482 1.00 90.69 232 ALA A O 1
ATOM 1827 N N . LEU A 1 233 ? -4.624 -9.978 12.430 1.00 93.06 233 LEU A N 1
ATOM 1828 C CA . LEU A 1 233 ? -5.552 -9.486 13.441 1.00 93.06 233 LEU A CA 1
ATOM 1829 C C . LEU A 1 233 ? -6.924 -9.294 12.800 1.00 93.06 233 LEU A C 1
ATOM 1831 O O . LEU A 1 233 ? -7.005 -8.745 11.704 1.00 93.06 233 LEU A O 1
ATOM 1835 N N . SER A 1 234 ? -7.990 -9.702 13.486 1.00 93.12 234 SER A N 1
ATOM 1836 C CA . SER A 1 234 ? -9.355 -9.351 13.084 1.00 93.12 234 SER A CA 1
ATOM 1837 C C . SER A 1 234 ? -9.856 -8.219 13.967 1.00 93.12 234 SER A C 1
ATOM 1839 O O . SER A 1 234 ? -9.851 -8.336 15.196 1.00 93.12 234 SER A O 1
ATOM 1841 N N . LEU A 1 235 ? -10.260 -7.112 13.350 1.00 94.56 235 LEU A N 1
ATOM 1842 C CA . LEU A 1 235 ? -10.642 -5.879 14.032 1.00 94.56 235 LEU A CA 1
ATOM 1843 C C . LEU A 1 235 ? -12.074 -5.483 13.696 1.00 94.56 235 LEU A C 1
ATOM 1845 O O . LEU A 1 235 ? -12.569 -5.733 12.595 1.00 94.56 235 LEU A O 1
ATOM 1849 N N . TRP A 1 236 ? -12.753 -4.831 14.636 1.00 93.94 236 TRP A N 1
ATOM 1850 C CA . TRP A 1 236 ? -14.074 -4.275 14.370 1.00 93.94 236 TRP A CA 1
ATOM 1851 C C . TRP A 1 236 ? -13.961 -3.057 13.453 1.00 93.94 236 TRP A C 1
ATOM 1853 O O . TRP A 1 236 ? -13.323 -2.069 13.807 1.00 93.94 236 TRP A O 1
ATOM 1863 N N . HIS A 1 237 ? -14.641 -3.100 12.303 1.00 91.44 237 HIS A N 1
ATOM 1864 C CA . HIS A 1 237 ? -14.634 -1.997 11.334 1.00 91.44 237 HIS A CA 1
ATOM 1865 C C . HIS A 1 237 ? -15.283 -0.725 11.891 1.00 91.44 237 HIS A C 1
ATOM 1867 O O . HIS A 1 237 ? -14.934 0.399 11.535 1.00 91.44 237 HIS A O 1
ATOM 1873 N N . THR A 1 238 ? -16.307 -0.888 12.728 1.00 88.31 238 THR A N 1
ATOM 1874 C CA . THR A 1 238 ? -17.054 0.233 13.294 1.00 88.31 238 THR A CA 1
ATOM 1875 C C . THR A 1 238 ? -17.395 -0.058 14.739 1.00 88.31 238 THR A C 1
ATOM 1877 O O . THR A 1 238 ? -17.983 -1.092 15.057 1.00 88.31 238 THR A O 1
ATOM 1880 N N . VAL A 1 239 ? -17.055 0.902 15.589 1.00 92.06 239 VAL A N 1
ATOM 1881 C CA . VAL A 1 239 ? -17.401 0.932 17.006 1.00 92.06 239 VAL A CA 1
ATOM 1882 C C . VAL A 1 239 ? -18.180 2.208 17.285 1.00 92.06 239 VAL A C 1
ATOM 1884 O O . VAL A 1 239 ? -17.960 3.238 16.646 1.00 92.06 239 VAL A O 1
ATOM 1887 N N . GLU A 1 240 ? -19.124 2.139 18.210 1.00 92.62 240 GLU A N 1
ATOM 1888 C CA . GLU A 1 240 ? -19.957 3.271 18.588 1.00 92.62 240 GLU A CA 1
ATOM 1889 C C . GLU A 1 240 ? -19.473 3.824 19.924 1.00 92.62 240 GLU A C 1
ATOM 1891 O O . GLU A 1 240 ? -19.487 3.125 20.937 1.00 92.62 240 GLU A O 1
ATOM 1896 N N . ARG A 1 241 ? -19.053 5.091 19.917 1.00 93.38 241 ARG A N 1
ATOM 1897 C CA . ARG A 1 241 ? -18.750 5.851 21.130 1.00 93.38 241 ARG A CA 1
ATOM 1898 C C . ARG A 1 241 ? -19.988 6.630 21.543 1.00 93.38 241 ARG A C 1
ATOM 1900 O O . ARG A 1 241 ? -20.488 7.464 20.786 1.00 93.38 241 ARG A O 1
ATOM 1907 N N . VAL A 1 242 ? -20.500 6.335 22.728 1.00 93.06 242 VAL A N 1
ATOM 1908 C CA . VAL A 1 242 ? -21.680 6.980 23.296 1.00 93.06 242 VAL A CA 1
ATOM 1909 C C . VAL A 1 242 ? -21.217 7.925 24.394 1.00 93.06 242 VAL A C 1
ATOM 1911 O O . VAL A 1 242 ? -20.931 7.490 25.507 1.00 93.06 242 VAL A O 1
ATOM 1914 N N . ASN A 1 243 ? -21.160 9.219 24.081 1.00 92.75 243 ASN A N 1
ATOM 1915 C CA . ASN A 1 243 ? -20.976 10.266 25.082 1.00 92.75 243 ASN A CA 1
ATOM 1916 C C . ASN A 1 243 ? -22.284 10.424 25.875 1.00 92.75 243 ASN A C 1
ATOM 1918 O O . ASN A 1 243 ? -23.312 10.823 25.322 1.00 92.75 243 ASN A O 1
ATOM 1922 N N . ILE A 1 244 ? -22.263 10.041 27.149 1.00 90.12 244 ILE A N 1
ATOM 1923 C CA . ILE A 1 244 ? -23.455 10.001 27.998 1.00 90.12 244 ILE A CA 1
ATOM 1924 C C . ILE A 1 244 ? -23.983 11.410 28.295 1.00 90.12 244 ILE A C 1
ATOM 1926 O O . ILE A 1 244 ? -25.181 11.603 28.088 1.00 90.12 244 ILE A O 1
ATOM 1930 N N . PRO A 1 245 ? -23.163 12.404 28.699 1.00 87.44 245 PRO A N 1
ATOM 1931 C CA . PRO A 1 245 ? -23.627 13.780 28.885 1.00 87.44 245 PRO A CA 1
ATOM 1932 C C . PRO A 1 245 ? -24.345 14.363 27.664 1.00 87.44 245 PRO A C 1
ATOM 1934 O O . PRO A 1 245 ? -25.472 14.841 27.795 1.00 87.44 245 PRO A O 1
ATOM 1937 N N . ASP A 1 246 ? -23.748 14.254 26.474 1.00 89.38 246 ASP A N 1
ATOM 1938 C CA . ASP A 1 246 ? -24.321 14.804 25.241 1.00 89.38 246 ASP A CA 1
ATOM 1939 C C . ASP A 1 246 ? -25.656 14.129 24.904 1.00 89.38 246 ASP A C 1
ATOM 1941 O O . ASP A 1 246 ? -26.639 14.775 24.531 1.00 89.38 246 ASP A O 1
ATOM 1945 N N . LYS A 1 247 ? -25.715 12.801 25.057 1.00 89.25 247 LYS A N 1
ATOM 1946 C CA . LYS A 1 247 ? -26.921 12.027 24.754 1.00 89.25 247 LYS A CA 1
ATOM 1947 C C . LYS A 1 247 ? -28.022 12.211 25.792 1.00 89.25 247 LYS A C 1
ATOM 1949 O O . LYS A 1 247 ? -29.201 12.175 25.438 1.00 89.25 247 LYS A O 1
ATOM 1954 N N . LEU A 1 248 ? -27.654 12.440 27.047 1.00 85.81 248 LEU A N 1
ATOM 1955 C CA . LEU A 1 248 ? -28.586 12.801 28.104 1.00 85.81 248 LEU A CA 1
ATOM 1956 C C . LEU A 1 248 ? -29.149 14.206 27.864 1.00 85.81 248 LEU A C 1
ATOM 1958 O O . LEU A 1 248 ? -30.356 14.392 27.978 1.00 85.81 248 LEU A O 1
ATOM 1962 N N . GLU A 1 249 ? -28.322 15.168 27.443 1.00 87.25 249 GLU A N 1
ATOM 1963 C CA . GLU A 1 249 ? -28.781 16.505 27.049 1.00 87.25 249 GLU A CA 1
ATOM 1964 C C . GLU A 1 249 ? -29.766 16.442 25.871 1.00 87.25 249 GLU A C 1
ATOM 1966 O O . GLU A 1 249 ? -30.824 17.071 25.925 1.00 87.25 249 GLU A O 1
ATOM 1971 N N . GLU A 1 250 ? -29.456 15.664 24.824 1.00 87.44 250 GLU A N 1
ATOM 1972 C CA . GLU A 1 250 ? -30.374 15.412 23.701 1.00 87.44 250 GLU A CA 1
ATOM 1973 C C . GLU A 1 250 ? -31.726 14.869 24.190 1.00 87.44 250 GLU A C 1
ATOM 1975 O O . GLU A 1 250 ? -32.767 15.379 23.785 1.00 87.44 250 GLU A O 1
ATOM 1980 N N . SER A 1 251 ? -31.721 13.888 25.099 1.00 84.88 251 SER A N 1
ATOM 1981 C CA . SER A 1 251 ? -32.952 13.299 25.645 1.00 84.88 251 SER A CA 1
ATOM 1982 C C . SER A 1 251 ? -33.736 14.264 26.545 1.00 84.88 251 SER A C 1
ATOM 1984 O O . SER A 1 251 ? -34.967 14.231 26.566 1.00 84.88 251 SER A O 1
ATOM 1986 N N . LEU A 1 252 ? -33.049 15.124 27.300 1.00 83.81 252 LEU A N 1
ATOM 1987 C CA . LEU A 1 252 ? -33.682 16.128 28.159 1.00 83.81 252 LEU A CA 1
ATOM 1988 C C . LEU A 1 252 ? -34.299 17.270 27.340 1.00 83.81 252 LEU A C 1
ATOM 1990 O O . LEU A 1 252 ? -35.324 17.825 27.735 1.00 83.81 252 LEU A O 1
ATOM 1994 N N . LYS A 1 253 ? -33.735 17.593 26.168 1.00 85.88 253 LYS A N 1
ATOM 1995 C CA . LYS A 1 253 ? -34.294 18.601 25.249 1.00 85.88 253 LYS A CA 1
ATOM 1996 C C . LYS A 1 253 ? -35.689 18.247 24.734 1.00 85.88 253 LYS A C 1
ATOM 1998 O O . LYS A 1 253 ? -36.453 19.166 24.456 1.00 85.88 253 LYS A O 1
ATOM 2003 N N . ASP A 1 254 ? -36.073 16.971 24.705 1.00 84.50 254 ASP A N 1
ATOM 2004 C CA . ASP A 1 254 ? -37.449 16.557 24.378 1.00 84.50 254 ASP A CA 1
ATOM 2005 C C . ASP A 1 254 ? -38.492 17.091 25.382 1.00 84.50 254 ASP A C 1
ATOM 2007 O O . ASP A 1 254 ? -39.697 17.104 25.114 1.00 84.50 254 ASP A O 1
ATOM 2011 N N . HIS A 1 255 ? -38.037 17.536 26.555 1.00 84.56 255 HIS A N 1
ATOM 2012 C CA . HIS A 1 255 ? -38.869 18.103 27.612 1.00 84.56 255 HIS A CA 1
ATOM 2013 C C . HIS A 1 255 ? -38.782 19.634 27.663 1.00 84.56 255 HIS A C 1
ATOM 2015 O O . HIS A 1 255 ? -39.468 20.251 28.473 1.00 84.56 255 HIS A O 1
ATOM 2021 N N . TRP A 1 256 ? -37.992 20.257 26.781 1.00 87.25 256 TRP A N 1
ATOM 2022 C CA . TRP A 1 256 ? -37.846 21.708 26.704 1.00 87.25 256 TRP A CA 1
ATOM 2023 C C . TRP A 1 256 ? -39.185 22.401 26.432 1.00 87.25 256 TRP A C 1
ATOM 2025 O O . TRP A 1 256 ? -39.931 22.023 25.529 1.00 87.25 256 TRP A O 1
ATOM 2035 N N . GLY A 1 257 ? -39.469 23.472 27.175 1.00 86.50 257 GLY A N 1
ATOM 2036 C CA . GLY A 1 257 ? -40.669 24.289 26.995 1.00 86.50 257 GLY A CA 1
ATOM 2037 C C . GLY A 1 257 ? -41.955 23.670 27.546 1.00 86.50 257 GLY A C 1
ATOM 2038 O O . GLY A 1 257 ? -43.009 24.290 27.412 1.00 86.50 257 GLY A O 1
ATOM 2039 N N . LYS A 1 258 ? -41.887 22.488 28.172 1.00 89.81 258 LYS A N 1
ATOM 2040 C CA . LYS A 1 258 ? -42.997 21.929 28.956 1.00 89.81 258 LYS A CA 1
ATOM 2041 C C . LYS A 1 258 ? -43.143 22.679 30.290 1.00 89.81 258 LYS A C 1
ATOM 2043 O O . LYS A 1 258 ? -42.139 23.204 30.782 1.00 89.81 258 LYS A O 1
ATOM 2048 N N . PRO A 1 259 ? -44.356 22.761 30.866 1.00 89.31 259 PRO A N 1
ATOM 2049 C CA . PRO A 1 259 ? -44.565 23.378 32.173 1.00 89.31 259 PRO A CA 1
ATOM 2050 C C . PRO A 1 259 ? -43.792 22.623 33.257 1.00 89.31 259 PRO A C 1
ATOM 2052 O O . PRO A 1 259 ? -43.798 21.396 33.285 1.00 89.31 259 PRO A O 1
ATOM 2055 N N . LEU A 1 260 ? -43.098 23.366 34.118 1.00 90.06 260 LEU A N 1
ATOM 2056 C CA . LEU A 1 260 ? -42.338 22.810 35.232 1.00 90.06 260 LEU A CA 1
ATOM 2057 C C . LEU A 1 260 ? -43.094 23.085 36.533 1.00 90.06 260 LEU A C 1
ATOM 2059 O O . LEU A 1 260 ? -43.252 24.244 36.919 1.00 90.06 260 LEU A O 1
ATOM 2063 N N . ASP A 1 261 ? -43.540 22.025 37.200 1.00 88.56 261 ASP A N 1
ATOM 2064 C CA . ASP A 1 261 ? -44.301 22.128 38.447 1.00 88.56 261 ASP A CA 1
ATOM 2065 C C . ASP A 1 261 ? -43.365 22.204 39.660 1.00 88.56 261 ASP A C 1
ATOM 2067 O O . ASP A 1 261 ? -43.555 23.027 40.560 1.00 88.56 261 ASP A O 1
ATOM 2071 N N . GLN A 1 262 ? -42.317 21.374 39.668 1.00 88.12 262 GLN A N 1
ATOM 2072 C CA . GLN A 1 262 ? -41.340 21.312 40.752 1.00 88.12 262 GLN A CA 1
ATOM 2073 C C . GLN A 1 262 ? -39.968 20.842 40.248 1.00 88.12 262 GLN A C 1
ATOM 2075 O O . GLN A 1 262 ? -39.872 20.065 39.300 1.00 88.12 262 GLN A O 1
ATOM 2080 N N . ALA A 1 263 ? -38.890 21.273 40.906 1.00 88.31 263 ALA A N 1
ATOM 2081 C CA . ALA A 1 263 ? -37.572 20.653 40.781 1.00 88.31 263 ALA A CA 1
ATOM 2082 C C . ALA A 1 263 ? -37.051 20.269 42.169 1.00 88.31 263 ALA A C 1
ATOM 2084 O O . ALA A 1 263 ? -37.312 20.969 43.149 1.00 88.31 263 ALA A O 1
ATOM 2085 N N . ILE A 1 264 ? -36.330 19.157 42.243 1.00 89.38 264 ILE A N 1
ATOM 2086 C CA . ILE A 1 264 ? -35.779 18.581 43.469 1.00 89.38 264 ILE A CA 1
ATOM 2087 C C . ILE A 1 264 ? -34.257 18.577 43.344 1.00 89.38 264 ILE A C 1
ATOM 2089 O O . ILE A 1 264 ? -33.723 18.116 42.334 1.00 89.38 264 ILE A O 1
ATOM 2093 N N . ASP A 1 265 ? -33.555 19.098 44.346 1.00 88.06 265 ASP A N 1
ATOM 2094 C CA . ASP A 1 265 ? -32.092 19.132 44.373 1.00 88.06 265 ASP A CA 1
ATOM 2095 C C . ASP A 1 265 ? -31.469 17.771 44.744 1.00 88.06 265 ASP A C 1
ATOM 2097 O O . ASP A 1 265 ? -32.162 16.774 44.973 1.00 88.06 265 ASP A O 1
ATOM 2101 N N . SER A 1 266 ? -30.139 17.694 44.764 1.00 81.06 266 SER A N 1
ATOM 2102 C CA . SER A 1 266 ? -29.394 16.480 45.131 1.00 81.06 266 SER A CA 1
ATOM 2103 C C . SER A 1 266 ? -29.562 16.049 46.595 1.00 81.06 266 SER A C 1
ATOM 2105 O O . SER A 1 266 ? -29.304 14.889 46.916 1.00 81.06 266 SER A O 1
ATOM 2107 N N . GLU A 1 267 ? -30.024 16.942 47.472 1.00 82.56 267 GLU A N 1
ATOM 2108 C CA . GLU A 1 267 ? -30.314 16.663 48.882 1.00 82.56 267 GLU A CA 1
ATOM 2109 C C . GLU A 1 267 ? -31.774 16.226 49.102 1.00 82.56 267 GLU A C 1
ATOM 2111 O O . GLU A 1 267 ? -32.154 15.850 50.213 1.00 82.56 267 GLU A O 1
ATOM 2116 N N . GLY A 1 268 ? -32.590 16.223 48.041 1.00 80.75 268 GLY A N 1
ATOM 2117 C CA . GLY A 1 268 ? -34.001 15.852 48.084 1.00 80.75 268 GLY A CA 1
ATOM 2118 C C . GLY A 1 268 ? -34.931 16.999 48.487 1.00 80.75 268 GLY A C 1
ATOM 2119 O O . GLY A 1 268 ? -36.107 16.756 48.765 1.00 80.75 268 GLY A O 1
ATOM 2120 N N . ASN A 1 269 ? -34.437 18.238 48.523 1.00 86.81 269 ASN A N 1
ATOM 2121 C CA . ASN A 1 269 ? -35.241 19.412 48.834 1.00 86.81 269 ASN A CA 1
ATOM 2122 C C . ASN A 1 269 ? -35.844 20.015 47.561 1.00 86.81 269 ASN A C 1
ATOM 2124 O O . ASN A 1 269 ? -35.261 19.970 46.479 1.00 86.81 269 ASN A O 1
ATOM 2128 N N . ALA A 1 270 ? -37.022 20.623 47.697 1.00 86.31 270 ALA A N 1
ATOM 2129 C CA . ALA A 1 270 ? -37.628 21.380 46.610 1.00 86.31 270 ALA A CA 1
ATOM 2130 C C . ALA A 1 270 ? -36.825 22.661 46.336 1.00 86.31 270 ALA A C 1
ATOM 2132 O O . ALA A 1 270 ? -36.593 23.464 47.243 1.00 86.31 270 ALA A O 1
ATOM 2133 N N . VAL A 1 271 ? -36.450 22.875 45.077 1.00 86.56 271 VAL A N 1
ATOM 2134 C CA . VAL A 1 271 ? -35.768 24.090 44.625 1.00 86.56 271 VAL A CA 1
ATOM 2135 C C . VAL A 1 271 ? -36.747 25.262 44.723 1.00 86.56 271 VAL A C 1
ATOM 2137 O O . VAL A 1 271 ? -37.843 25.221 44.167 1.00 86.56 271 VAL A O 1
ATOM 2140 N N . THR A 1 272 ? -36.370 26.313 45.455 1.00 80.00 272 THR A N 1
ATOM 2141 C CA . THR A 1 272 ? -37.280 27.422 45.792 1.00 80.00 272 THR A CA 1
ATOM 2142 C C . THR A 1 272 ? -37.543 28.383 44.636 1.00 80.00 272 THR A C 1
ATOM 2144 O O . THR A 1 272 ? -38.610 28.987 44.580 1.00 80.00 272 THR A O 1
ATOM 2147 N N . GLU A 1 273 ? -36.581 28.540 43.726 1.00 81.19 273 GLU A N 1
ATOM 2148 C CA . GLU A 1 273 ? -36.700 29.400 42.546 1.00 81.19 273 GLU A CA 1
ATOM 2149 C C . GLU A 1 273 ? -36.521 28.556 41.288 1.00 81.19 273 GLU A C 1
ATOM 2151 O O . GLU A 1 273 ? -35.402 28.212 40.908 1.00 81.19 273 GLU A O 1
ATOM 2156 N N . ILE A 1 274 ? -37.642 28.214 40.653 1.00 84.69 274 ILE A N 1
ATOM 2157 C CA . ILE A 1 274 ? -37.671 27.473 39.392 1.00 84.69 274 ILE A CA 1
ATOM 2158 C C . ILE A 1 274 ? -38.361 28.304 38.300 1.00 84.69 274 ILE A C 1
ATOM 2160 O O . ILE A 1 274 ? -39.294 29.060 38.596 1.00 84.69 274 ILE A O 1
ATOM 2164 N N . PRO A 1 275 ? -37.925 28.200 37.034 1.00 86.44 275 PRO A N 1
ATOM 2165 C CA . PRO A 1 275 ? -38.631 28.800 35.907 1.00 86.44 275 PRO A CA 1
ATOM 2166 C C . PRO A 1 275 ? -40.022 28.172 35.708 1.00 86.44 275 PRO A C 1
ATOM 2168 O O . PRO A 1 275 ? -40.276 27.054 36.141 1.00 86.44 275 PRO A O 1
ATOM 2171 N N . GLN A 1 276 ? -40.922 28.866 35.000 1.00 86.38 276 GLN A N 1
ATOM 2172 C CA . GLN A 1 276 ? -42.267 28.341 34.689 1.00 86.38 276 GLN A CA 1
ATOM 2173 C C . GLN A 1 276 ? -42.259 27.191 33.669 1.00 86.38 276 GLN A C 1
ATOM 2175 O O . GLN A 1 276 ? -43.215 26.423 33.588 1.00 86.38 276 GLN A O 1
ATOM 2180 N N . LEU A 1 277 ? -41.210 27.111 32.851 1.00 90.06 277 LEU A N 1
ATOM 2181 C CA . LEU A 1 277 ? -41.036 26.105 31.810 1.00 90.06 277 LEU A CA 1
ATOM 2182 C C . LEU A 1 277 ? -39.671 25.445 31.979 1.00 90.06 277 LEU A C 1
ATOM 2184 O O . LEU A 1 277 ? -38.728 26.084 32.444 1.00 90.06 277 LEU A O 1
ATOM 2188 N N . VAL A 1 278 ? -39.534 24.206 31.521 1.00 88.31 278 VAL A N 1
ATOM 2189 C CA . VAL A 1 278 ? -38.227 23.553 31.413 1.00 88.31 278 VAL A CA 1
ATOM 2190 C C . VAL A 1 278 ? -37.365 24.324 30.409 1.00 88.31 278 VAL A C 1
ATOM 2192 O O . VAL A 1 278 ? -37.665 24.359 29.213 1.00 88.31 278 VAL A O 1
ATOM 2195 N N . ASP A 1 279 ? -36.292 24.941 30.898 1.00 89.12 279 ASP A N 1
ATOM 2196 C CA . ASP A 1 279 ? -35.327 25.697 30.105 1.00 89.12 279 ASP A CA 1
ATOM 2197 C C . ASP A 1 279 ? -33.892 25.163 30.292 1.00 89.12 279 ASP A C 1
ATOM 2199 O O . ASP A 1 279 ? -33.647 24.134 30.930 1.00 89.12 279 ASP A O 1
ATOM 2203 N N . GLY A 1 280 ? -32.913 25.874 29.731 1.00 86.75 280 GLY A N 1
ATOM 2204 C CA . GLY A 1 280 ? -31.512 25.456 29.755 1.00 86.75 280 GLY A CA 1
ATOM 2205 C C . GLY A 1 280 ? -30.895 25.441 31.149 1.00 86.75 280 GLY A C 1
ATOM 2206 O O . GLY A 1 280 ? -29.934 24.708 31.360 1.00 86.75 280 GLY A O 1
ATOM 2207 N N . THR A 1 281 ? -31.438 26.200 32.105 1.00 87.94 281 THR A N 1
ATOM 2208 C CA . THR A 1 281 ? -30.950 26.194 33.490 1.00 87.94 281 THR A CA 1
ATOM 2209 C C . THR A 1 281 ? -31.330 24.901 34.200 1.00 87.94 281 THR A C 1
ATOM 2211 O O . THR A 1 281 ? -30.493 24.323 34.889 1.00 87.94 281 THR A O 1
ATOM 2214 N N . ILE A 1 282 ? -32.539 24.391 33.949 1.00 88.75 282 ILE A N 1
ATOM 2215 C CA . ILE A 1 282 ? -33.025 23.125 34.506 1.00 88.75 282 ILE A CA 1
ATOM 2216 C C . ILE A 1 282 ? -32.288 21.939 33.890 1.00 88.75 282 ILE A C 1
ATOM 2218 O O . ILE A 1 282 ? -31.783 21.092 34.623 1.00 88.75 282 ILE A O 1
ATOM 2222 N N . ILE A 1 283 ? -32.142 21.909 32.560 1.00 86.38 283 ILE A N 1
ATOM 2223 C CA . ILE A 1 283 ? -31.387 20.844 31.879 1.00 86.38 283 ILE A CA 1
ATOM 2224 C C . ILE A 1 283 ? -29.941 20.818 32.371 1.00 86.38 283 ILE A C 1
ATOM 2226 O O . ILE A 1 283 ? -29.439 19.763 32.754 1.00 86.38 283 ILE A O 1
ATOM 2230 N N . LYS A 1 284 ? -29.282 21.981 32.426 1.00 86.12 284 LYS A N 1
ATOM 2231 C CA . LYS A 1 284 ? -27.915 22.077 32.938 1.00 86.12 284 LYS A CA 1
ATOM 2232 C C . LYS A 1 284 ? -27.830 21.666 34.410 1.00 86.12 284 LYS A C 1
ATOM 2234 O O . LYS A 1 284 ? -26.920 20.936 34.776 1.00 86.12 284 LYS A O 1
ATOM 2239 N N . GLY A 1 285 ? -28.804 22.056 35.232 1.00 86.25 285 GLY A N 1
ATOM 2240 C CA . GLY A 1 285 ? -28.901 21.631 36.627 1.00 86.25 285 GLY A CA 1
ATOM 2241 C C . GLY A 1 285 ? -29.020 20.112 36.787 1.00 86.25 285 GLY A C 1
ATOM 2242 O O . GLY A 1 285 ? -28.397 19.556 37.690 1.00 86.25 285 GLY A O 1
ATOM 2243 N N . MET A 1 286 ? -29.750 19.431 35.898 1.00 85.12 286 MET A N 1
ATOM 2244 C CA . MET A 1 286 ? -29.833 17.964 35.885 1.00 85.12 286 MET A CA 1
ATOM 2245 C C . MET A 1 286 ? -28.536 17.301 35.407 1.00 85.12 286 MET A C 1
ATOM 2247 O O . MET A 1 286 ? -28.119 16.300 35.988 1.00 85.12 286 MET A O 1
ATOM 2251 N N . LEU A 1 287 ? -27.877 17.851 34.381 1.00 82.81 287 LEU A N 1
ATOM 2252 C CA . LEU A 1 287 ? -26.599 17.334 33.870 1.00 82.81 287 LEU A CA 1
ATOM 2253 C C . LEU A 1 287 ? -25.467 17.486 34.894 1.00 82.81 287 LEU A C 1
ATOM 2255 O O . LEU A 1 287 ? -24.738 16.530 35.149 1.00 82.81 287 LEU A O 1
ATOM 2259 N N . ASP A 1 288 ? -25.376 18.655 35.531 1.00 82.50 288 ASP A N 1
ATOM 2260 C CA . ASP A 1 288 ? -24.378 18.967 36.560 1.00 82.50 288 ASP A CA 1
ATOM 2261 C C . ASP A 1 288 ? -24.647 18.211 37.881 1.00 82.50 288 ASP A C 1
ATOM 2263 O O . ASP A 1 288 ? -23.818 18.218 38.788 1.00 82.50 288 ASP A O 1
ATOM 2267 N N . GLY A 1 289 ? -25.807 17.552 38.007 1.00 79.06 289 GLY A N 1
ATOM 2268 C CA . GLY A 1 289 ? -26.206 16.803 39.199 1.00 79.06 289 GLY A CA 1
ATOM 2269 C C . GLY A 1 289 ? -26.695 17.655 40.367 1.00 79.06 289 GLY A C 1
ATOM 2270 O O . GLY A 1 289 ? -26.870 17.130 41.462 1.00 79.06 289 GLY A O 1
ATOM 2271 N N . ASN A 1 290 ? -26.947 18.944 40.137 1.00 84.25 290 ASN A N 1
ATOM 2272 C CA . ASN A 1 290 ? -27.541 19.844 41.126 1.00 84.25 290 ASN A CA 1
ATOM 2273 C C . ASN A 1 290 ? -29.044 19.582 41.306 1.00 84.25 290 ASN A C 1
ATOM 2275 O O . ASN A 1 290 ? -29.584 19.827 42.380 1.00 84.25 290 ASN A O 1
ATOM 2279 N N . ILE A 1 291 ? -29.710 19.086 40.259 1.00 85.56 291 ILE A N 1
ATOM 2280 C CA . ILE A 1 291 ? -31.128 18.713 40.247 1.00 85.56 291 ILE A CA 1
ATOM 2281 C C . ILE A 1 291 ? -31.223 17.195 40.071 1.00 85.56 291 ILE A C 1
ATOM 2283 O O . ILE A 1 291 ? -30.741 16.644 39.081 1.00 85.56 291 ILE A O 1
ATOM 2287 N N . SER A 1 292 ? -31.848 16.514 41.030 1.00 85.50 292 SER A N 1
ATOM 2288 C CA . SER A 1 292 ? -32.030 15.060 41.027 1.00 85.50 292 SER A CA 1
ATOM 2289 C C . SER A 1 292 ? -33.309 14.627 40.306 1.00 85.50 292 SER A C 1
ATOM 2291 O O . SER A 1 292 ? -33.331 13.565 39.676 1.00 85.50 292 SER A O 1
ATOM 2293 N N . ALA A 1 293 ? -34.364 15.444 40.351 1.00 88.06 293 ALA A N 1
ATOM 2294 C CA . ALA A 1 293 ? -35.630 15.171 39.680 1.00 88.06 293 ALA A CA 1
ATOM 2295 C C . ALA A 1 293 ? -36.409 16.448 39.347 1.00 88.06 293 ALA A C 1
ATOM 2297 O O . ALA A 1 293 ? -36.242 17.482 39.992 1.00 88.06 293 ALA A O 1
ATOM 2298 N N . ILE A 1 294 ? -37.284 16.350 38.350 1.00 89.50 294 ILE A N 1
ATOM 2299 C CA . ILE A 1 294 ? -38.229 17.398 37.959 1.00 89.50 294 ILE A CA 1
ATOM 2300 C C . ILE A 1 294 ? -39.638 16.820 37.840 1.00 89.50 294 ILE A C 1
ATOM 2302 O O . ILE A 1 294 ? -39.800 15.658 37.476 1.00 89.50 294 ILE A O 1
ATOM 2306 N N . GLU A 1 295 ? -40.648 17.626 38.140 1.00 89.12 295 GLU A N 1
ATOM 2307 C CA . GLU A 1 295 ? -42.061 17.291 37.973 1.00 89.12 295 GLU A CA 1
ATOM 2308 C C . GLU A 1 295 ? -42.642 18.104 36.814 1.00 89.12 295 GLU A C 1
ATOM 2310 O O . GLU A 1 295 ? -42.528 19.333 36.787 1.00 89.12 295 GLU A O 1
ATOM 2315 N N . ILE A 1 296 ? -43.220 17.407 35.837 1.00 87.19 296 ILE A N 1
ATOM 2316 C CA . ILE A 1 296 ? -43.822 17.990 34.635 1.00 87.19 296 ILE A CA 1
ATOM 2317 C C . ILE A 1 296 ? -45.216 17.393 34.479 1.00 87.19 296 ILE A C 1
ATOM 2319 O O . ILE A 1 296 ? -45.343 16.186 34.286 1.00 87.19 296 ILE A O 1
ATOM 2323 N N . GLU A 1 297 ? -46.248 18.233 34.527 1.00 84.25 297 GLU A N 1
ATOM 2324 C CA . GLU A 1 297 ? -47.653 17.834 34.356 1.00 84.25 297 GLU A CA 1
ATOM 2325 C C . GLU A 1 297 ? -48.086 16.726 35.341 1.00 84.25 297 GLU A C 1
ATOM 2327 O O . GLU A 1 297 ? -48.932 15.887 35.027 1.00 84.25 297 GLU A O 1
ATOM 2332 N N . GLY A 1 298 ? -47.513 16.732 36.551 1.00 80.62 298 GLY A N 1
ATOM 2333 C CA . GLY A 1 298 ? -47.771 15.743 37.606 1.00 80.62 298 GLY A CA 1
ATOM 2334 C C . GLY A 1 298 ? -46.971 14.434 37.511 1.00 80.62 298 GLY A C 1
ATOM 2335 O O . GLY A 1 298 ? -47.155 13.551 38.352 1.00 80.62 298 GLY A O 1
ATOM 2336 N N . ASP A 1 299 ? -46.084 14.290 36.521 1.00 85.25 299 ASP A N 1
ATOM 2337 C CA . ASP A 1 299 ? -45.166 13.155 36.401 1.00 85.25 299 ASP A CA 1
ATOM 2338 C C . ASP A 1 299 ? -43.759 13.525 36.892 1.00 85.25 299 ASP A C 1
ATOM 2340 O O . ASP A 1 299 ? -43.160 14.505 36.446 1.00 85.25 299 ASP A O 1
ATOM 2344 N N . ILE A 1 300 ? -43.195 12.699 37.782 1.00 85.81 300 ILE A N 1
ATOM 2345 C CA . ILE A 1 300 ? -41.829 12.875 38.292 1.00 85.81 300 ILE A CA 1
ATOM 2346 C C . ILE A 1 300 ? -40.831 12.168 37.369 1.00 85.81 300 ILE A C 1
ATOM 2348 O O . ILE A 1 300 ? -40.865 10.945 37.167 1.00 85.81 300 ILE A O 1
ATOM 2352 N N . PHE A 1 301 ? -39.878 12.943 36.869 1.00 86.19 301 PHE A N 1
ATOM 2353 C CA . PHE A 1 301 ? -38.761 12.487 36.063 1.00 86.19 301 PHE A CA 1
ATOM 2354 C C . PHE A 1 301 ? -37.450 12.689 36.824 1.00 86.19 301 PHE A C 1
ATOM 2356 O O . PHE A 1 301 ? -36.951 13.806 36.959 1.00 86.19 301 PHE A O 1
ATOM 2363 N N . SER A 1 302 ? -36.877 11.596 37.332 1.00 86.56 302 SER A N 1
ATOM 2364 C CA . SER A 1 302 ? -35.557 11.621 37.962 1.00 86.56 302 SER A CA 1
ATOM 2365 C C . SER A 1 302 ? -34.434 11.495 36.936 1.00 86.56 302 SER A C 1
ATOM 2367 O O . SER A 1 302 ? -34.598 10.880 35.878 1.00 86.56 302 SER A O 1
ATOM 2369 N N . ARG A 1 303 ? -33.259 12.027 37.280 1.00 82.12 303 ARG A N 1
ATOM 2370 C CA . ARG A 1 303 ? -32.033 11.876 36.489 1.00 82.12 303 ARG A CA 1
ATOM 2371 C C . ARG A 1 303 ? -31.710 10.402 36.223 1.00 82.12 303 ARG A C 1
ATOM 2373 O O . ARG A 1 303 ? -31.437 10.042 35.082 1.00 82.12 303 ARG A O 1
ATOM 2380 N N . ASP A 1 304 ? -31.829 9.545 37.236 1.00 82.88 304 ASP A N 1
ATOM 2381 C CA . ASP A 1 304 ? -31.579 8.103 37.103 1.00 82.88 304 ASP A CA 1
ATOM 2382 C C . ASP A 1 304 ? -32.537 7.440 36.111 1.00 82.88 304 ASP A C 1
ATOM 2384 O O . ASP A 1 304 ? -32.138 6.548 35.364 1.00 82.88 304 ASP A O 1
ATOM 2388 N N . ARG A 1 305 ? -33.807 7.871 36.083 1.00 85.81 305 ARG A N 1
ATOM 2389 C CA . ARG A 1 305 ? -34.799 7.361 35.131 1.00 85.81 305 ARG A CA 1
ATOM 2390 C C . ARG A 1 305 ? -34.420 7.744 33.704 1.00 85.81 305 ARG A C 1
ATOM 2392 O O . ARG A 1 305 ? -34.393 6.870 32.845 1.00 85.81 305 ARG A O 1
ATOM 2399 N N . PHE A 1 306 ? -34.049 9.004 33.471 1.00 85.50 306 PHE A N 1
ATOM 2400 C CA . PHE A 1 306 ? -33.562 9.444 32.161 1.00 85.50 306 PHE A CA 1
ATOM 2401 C C . PHE A 1 306 ? -32.312 8.683 31.725 1.00 85.50 306 PHE A C 1
ATOM 2403 O O . PHE A 1 306 ? -32.225 8.257 30.575 1.00 85.50 306 PHE A O 1
ATOM 2410 N N . LEU A 1 307 ? -31.361 8.470 32.637 1.00 86.19 307 LEU A N 1
ATOM 2411 C CA . LEU A 1 307 ? -30.148 7.720 32.338 1.00 86.19 307 LEU A CA 1
ATOM 2412 C C . LEU A 1 307 ? -30.467 6.254 32.002 1.00 86.19 307 LEU A C 1
ATOM 2414 O O . LEU A 1 307 ? -29.961 5.739 31.007 1.00 86.19 307 LEU A O 1
ATOM 2418 N N . ARG A 1 308 ? -31.357 5.591 32.752 1.00 89.75 308 ARG A N 1
ATOM 2419 C CA . ARG A 1 308 ? -31.812 4.224 32.430 1.00 89.75 308 ARG A CA 1
ATOM 2420 C C . ARG A 1 308 ? -32.502 4.143 31.080 1.00 89.75 308 ARG A C 1
ATOM 2422 O O . ARG A 1 308 ? -32.195 3.230 30.313 1.00 89.75 308 ARG A O 1
ATOM 2429 N N . ASP A 1 309 ? -33.408 5.067 30.780 1.00 89.06 309 ASP A N 1
ATOM 2430 C CA . ASP A 1 309 ? -34.139 5.089 29.510 1.00 89.06 309 ASP A CA 1
ATOM 2431 C C . ASP A 1 309 ? -33.179 5.340 28.337 1.00 89.06 309 ASP A C 1
ATOM 2433 O O . ASP A 1 309 ? -33.252 4.661 27.305 1.00 89.06 309 ASP A O 1
ATOM 2437 N N . LEU A 1 310 ? -32.207 6.240 28.524 1.00 89.50 31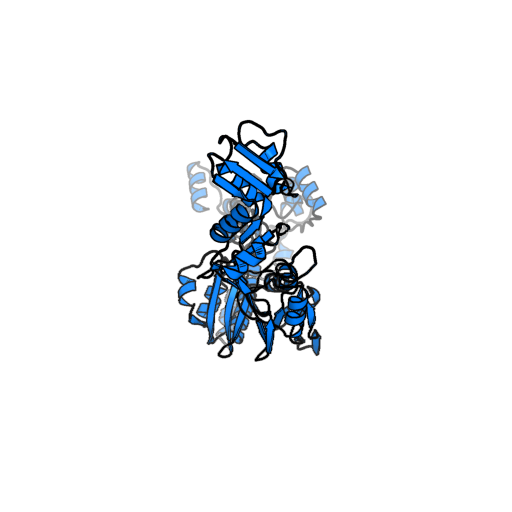0 LEU A N 1
ATOM 2438 C CA . LEU A 1 310 ? -31.146 6.506 27.560 1.00 89.50 310 LEU A CA 1
ATOM 2439 C C . LEU A 1 310 ? -30.299 5.256 27.300 1.00 89.50 310 LEU A C 1
ATOM 2441 O O . LEU A 1 310 ? -30.134 4.858 26.144 1.00 89.50 310 LEU A O 1
ATOM 2445 N N . LEU A 1 311 ? -29.781 4.620 28.355 1.00 91.50 311 LEU A N 1
ATOM 2446 C CA . LEU A 1 311 ? -28.954 3.418 28.241 1.00 91.50 311 LEU A CA 1
ATOM 2447 C C . LEU A 1 311 ? -29.754 2.261 27.619 1.00 91.50 311 LEU A C 1
ATOM 2449 O O . LEU A 1 311 ? -29.270 1.586 26.710 1.00 91.50 311 LEU A O 1
ATOM 2453 N N . SER A 1 312 ? -31.014 2.084 28.019 1.00 92.56 312 SER A N 1
ATOM 2454 C CA . SER A 1 312 ? -31.910 1.065 27.454 1.00 92.56 312 SER A CA 1
ATOM 2455 C C . SER A 1 312 ? -32.162 1.281 25.965 1.00 92.56 312 SER A C 1
ATOM 2457 O O . SER A 1 312 ? -32.177 0.330 25.190 1.00 92.56 312 SER A O 1
ATOM 2459 N N . THR A 1 313 ? -32.301 2.532 25.537 1.00 91.06 313 THR A N 1
ATOM 2460 C CA . THR A 1 313 ? -32.543 2.859 24.128 1.00 91.06 313 THR A CA 1
ATOM 2461 C C . THR A 1 313 ? -31.271 2.759 23.288 1.00 91.06 313 THR A C 1
ATOM 2463 O O . THR A 1 313 ? -31.315 2.323 22.137 1.00 91.06 313 THR A O 1
ATOM 2466 N N . LYS A 1 314 ? -30.127 3.199 23.826 1.00 90.69 314 LYS A N 1
ATOM 2467 C CA . LYS A 1 314 ? -28.889 3.355 23.051 1.00 90.69 314 LYS A CA 1
ATOM 2468 C C . LYS A 1 314 ? -27.980 2.142 23.091 1.00 90.69 314 LYS A C 1
ATOM 2470 O O . LYS A 1 314 ? -27.342 1.875 22.077 1.00 90.69 314 LYS A O 1
ATOM 2475 N N . ILE A 1 315 ? -27.888 1.428 24.208 1.00 92.50 315 ILE A N 1
ATOM 2476 C CA . ILE A 1 315 ? -26.864 0.390 24.391 1.00 92.50 315 ILE A CA 1
ATOM 2477 C C . ILE A 1 315 ? -27.412 -0.990 24.756 1.00 92.50 315 ILE A C 1
ATOM 2479 O O . ILE A 1 315 ? -26.647 -1.949 24.721 1.00 92.50 315 ILE A O 1
ATOM 2483 N N . TYR A 1 316 ? -28.707 -1.140 25.053 1.00 94.06 316 TYR A N 1
ATOM 2484 C CA . TYR A 1 316 ? -29.282 -2.456 25.350 1.00 94.06 316 TYR A CA 1
ATOM 2485 C C . TYR A 1 316 ? -29.029 -3.464 24.222 1.00 94.06 316 TYR A C 1
ATOM 2487 O O . TYR A 1 316 ? -29.234 -3.178 23.041 1.00 94.06 316 TYR A O 1
ATOM 2495 N N . GLY A 1 317 ? -28.576 -4.660 24.594 1.00 92.25 317 GLY A N 1
ATOM 2496 C CA . GLY A 1 317 ? -28.236 -5.731 23.662 1.00 92.25 317 GLY A CA 1
ATOM 2497 C C . GLY A 1 317 ? -26.940 -5.506 22.880 1.00 92.25 317 GLY A C 1
ATOM 2498 O O . GLY A 1 317 ? -26.582 -6.361 22.078 1.00 92.25 317 GLY A O 1
ATOM 2499 N N . LYS A 1 318 ? -26.219 -4.397 23.088 1.00 94.12 318 LYS A N 1
ATOM 2500 C CA . LYS A 1 318 ? -24.875 -4.182 22.529 1.00 94.12 318 LYS A CA 1
ATOM 2501 C C . LYS A 1 318 ? -23.809 -4.829 23.415 1.00 94.12 318 LYS A C 1
ATOM 2503 O O . LYS A 1 318 ? -24.095 -5.255 24.531 1.00 94.12 318 LYS A O 1
ATOM 2508 N N . VAL A 1 319 ? -22.585 -4.927 22.908 1.00 94.06 319 VAL A N 1
ATOM 2509 C CA . VAL A 1 319 ? -21.429 -5.451 23.653 1.00 94.06 319 VAL A CA 1
ATOM 2510 C C . VAL A 1 319 ? -20.492 -4.304 23.990 1.00 94.06 319 VAL A C 1
ATOM 2512 O O . VAL A 1 319 ? -20.175 -3.511 23.103 1.00 94.06 319 VAL A O 1
ATOM 2515 N N . LEU A 1 320 ? -20.090 -4.205 25.257 1.00 94.62 320 LEU A N 1
ATOM 2516 C CA . LEU A 1 320 ? -19.099 -3.237 25.728 1.00 94.62 320 LEU A CA 1
ATOM 2517 C C . LEU A 1 320 ? -17.711 -3.635 25.232 1.00 94.62 320 LEU A C 1
ATOM 2519 O O . LEU A 1 320 ? -17.349 -4.803 25.295 1.00 94.62 320 LEU A O 1
ATOM 2523 N N . LEU A 1 321 ? -16.942 -2.667 24.744 1.00 94.38 321 LEU A N 1
ATOM 2524 C CA . LEU A 1 321 ? -15.582 -2.878 24.239 1.00 94.38 321 LEU A CA 1
ATOM 2525 C C . LEU A 1 321 ? -14.499 -2.356 25.189 1.00 94.38 321 LEU A C 1
ATOM 2527 O O . LEU A 1 321 ? -13.318 -2.646 25.008 1.00 94.38 321 LEU A O 1
ATOM 2531 N N . GLU A 1 322 ? -14.895 -1.593 26.202 1.00 94.19 322 GLU A N 1
ATOM 2532 C CA . GLU A 1 322 ? -14.010 -1.087 27.244 1.00 94.19 322 GLU A CA 1
ATOM 2533 C C . GLU A 1 322 ? -14.620 -1.371 28.619 1.00 94.19 322 GLU A C 1
ATOM 2535 O O . GLU A 1 322 ? -15.849 -1.330 28.760 1.00 94.19 322 GLU A O 1
ATOM 2540 N N . PRO A 1 323 ? -13.785 -1.666 29.629 1.00 92.44 323 PRO A N 1
ATOM 2541 C CA . PRO A 1 323 ? -14.253 -1.795 30.997 1.00 92.44 323 PRO A CA 1
ATOM 2542 C C . PRO A 1 323 ? -14.750 -0.441 31.513 1.00 92.44 323 PRO A C 1
ATOM 2544 O O . PRO A 1 323 ? -14.114 0.594 31.313 1.00 92.44 323 PRO A O 1
ATOM 2547 N N . VAL A 1 324 ? -15.884 -0.457 32.207 1.00 92.31 324 VAL A N 1
ATOM 2548 C CA . VAL A 1 324 ? -16.497 0.744 32.780 1.00 92.31 324 VAL A CA 1
ATOM 2549 C C . VAL A 1 324 ? -16.229 0.770 34.273 1.00 92.31 324 VAL A C 1
ATOM 2551 O O . VAL A 1 324 ? -16.509 -0.206 34.972 1.00 92.31 324 VAL A O 1
ATOM 2554 N N . TYR A 1 325 ? -15.729 1.897 34.769 1.00 90.38 325 TYR A N 1
ATOM 2555 C CA . TYR A 1 325 ? -15.431 2.100 36.181 1.00 90.38 325 TYR A CA 1
ATOM 2556 C C . TYR A 1 325 ? -16.262 3.242 36.761 1.00 90.38 325 TYR A C 1
ATOM 2558 O O . TYR A 1 325 ? -16.568 4.219 36.081 1.00 90.38 325 TYR A O 1
ATOM 2566 N N . ASP A 1 326 ? -16.582 3.126 38.044 1.00 87.44 326 ASP A N 1
ATOM 2567 C CA . ASP A 1 326 ? -17.060 4.238 38.864 1.00 87.44 326 ASP A CA 1
ATOM 2568 C C . ASP A 1 326 ? -15.904 5.203 39.215 1.00 87.44 326 ASP A C 1
ATOM 2570 O O . ASP A 1 326 ? -14.724 4.856 39.121 1.00 87.44 326 ASP A O 1
ATOM 2574 N N . ARG A 1 327 ? -16.231 6.400 39.712 1.00 82.06 327 ARG A N 1
ATOM 2575 C CA . ARG A 1 327 ? -15.307 7.381 40.294 1.00 82.06 327 ARG A CA 1
ATOM 2576 C C . ARG A 1 327 ? -14.398 6.790 41.377 1.00 82.06 327 ARG A C 1
ATOM 2578 O O . ARG A 1 327 ? -13.263 7.241 41.528 1.00 82.06 327 ARG A O 1
ATOM 2585 N N . GLY A 1 328 ? -14.858 5.775 42.112 1.00 83.00 328 GLY A N 1
ATOM 2586 C CA . GLY A 1 328 ? -14.051 5.010 43.068 1.00 83.00 328 GLY A CA 1
ATOM 2587 C C . GLY A 1 328 ? -13.101 3.977 42.443 1.00 83.00 328 GLY A C 1
ATOM 2588 O O . GLY A 1 328 ? -12.520 3.182 43.179 1.00 83.00 328 GLY A O 1
ATOM 2589 N N . ASN A 1 329 ? -12.962 3.945 41.112 1.00 83.94 329 ASN A N 1
ATOM 2590 C CA . ASN A 1 329 ? -12.205 2.950 40.345 1.00 83.94 329 ASN A CA 1
ATOM 2591 C C . ASN A 1 329 ? -12.692 1.502 40.561 1.00 83.94 329 ASN A C 1
ATOM 2593 O O . ASN A 1 329 ? -11.928 0.541 40.460 1.00 83.94 329 ASN A O 1
ATOM 2597 N N . THR A 1 330 ? -13.975 1.345 40.896 1.00 88.69 330 THR A N 1
ATOM 2598 C CA . THR A 1 330 ? -14.622 0.034 41.021 1.00 88.69 330 THR A CA 1
ATOM 2599 C C . THR A 1 330 ? -15.175 -0.372 39.662 1.00 88.69 330 THR A C 1
ATOM 2601 O O . THR A 1 330 ? -15.848 0.428 39.017 1.00 88.69 330 THR A O 1
ATOM 2604 N N . LEU A 1 331 ? -14.881 -1.598 39.222 1.00 91.38 331 LEU A N 1
ATOM 2605 C CA . LEU A 1 331 ? -15.360 -2.132 37.946 1.00 91.38 331 LEU A CA 1
ATOM 2606 C C . LEU A 1 331 ? -16.882 -2.329 37.995 1.00 91.38 331 LEU A C 1
ATOM 2608 O O . LEU A 1 331 ? -17.384 -3.087 38.824 1.00 91.38 331 LEU A O 1
ATOM 2612 N N . LEU A 1 332 ? -17.596 -1.654 37.098 1.00 91.88 332 LEU A N 1
ATOM 2613 C CA . LEU A 1 332 ? -19.050 -1.727 36.949 1.00 91.88 332 LEU A CA 1
ATOM 2614 C C . LEU A 1 332 ? -19.459 -2.771 35.907 1.00 91.88 332 LEU A C 1
ATOM 2616 O O . LEU A 1 332 ? -20.401 -3.532 36.123 1.00 91.88 332 LEU A O 1
ATOM 2620 N N . ALA A 1 333 ? -18.747 -2.805 34.782 1.00 92.62 333 ALA A N 1
ATOM 2621 C CA . ALA A 1 333 ? -18.959 -3.750 33.693 1.00 92.62 333 ALA A CA 1
ATOM 2622 C C . ALA A 1 333 ? -17.637 -4.008 32.966 1.00 92.62 333 ALA A C 1
ATOM 2624 O O . ALA A 1 333 ? -16.823 -3.095 32.829 1.00 92.62 333 ALA A O 1
ATOM 2625 N N . ASP A 1 334 ? -17.426 -5.241 32.513 1.00 92.88 334 ASP A N 1
ATOM 2626 C CA . ASP A 1 334 ? -16.187 -5.644 31.841 1.00 92.88 334 ASP A CA 1
ATOM 2627 C C . ASP A 1 334 ? -16.298 -5.519 30.311 1.00 92.88 334 ASP A C 1
ATOM 2629 O O . ASP A 1 334 ? -17.397 -5.546 29.742 1.00 92.88 334 ASP A O 1
ATOM 2633 N N . ALA A 1 335 ? -15.156 -5.419 29.633 1.00 92.12 335 ALA A N 1
ATOM 2634 C CA . ALA A 1 335 ? -15.102 -5.511 28.178 1.00 92.12 335 ALA A CA 1
ATOM 2635 C C . ALA A 1 335 ? -15.545 -6.911 27.707 1.00 92.12 335 ALA A C 1
ATOM 2637 O O . ALA A 1 335 ? -15.321 -7.922 28.372 1.00 92.12 335 ALA A O 1
ATOM 2638 N N . GLY A 1 336 ? -16.223 -6.976 26.564 1.00 91.12 336 GLY A N 1
ATOM 2639 C CA . GLY A 1 336 ? -16.853 -8.187 26.035 1.00 91.12 336 GLY A CA 1
ATOM 2640 C C . GLY A 1 336 ? -18.205 -8.533 26.667 1.00 91.12 336 GLY A C 1
ATOM 2641 O O . GLY A 1 336 ? -18.888 -9.448 26.196 1.00 91.12 336 GLY A O 1
ATOM 2642 N N . GLN A 1 337 ? -18.650 -7.807 27.698 1.00 93.31 337 GLN A N 1
ATOM 2643 C CA . GLN A 1 337 ? -19.942 -8.058 28.328 1.00 93.31 337 GLN A CA 1
ATOM 2644 C C . GLN A 1 337 ? -21.102 -7.526 27.474 1.00 93.31 337 GLN A C 1
ATOM 2646 O O . GLN A 1 337 ? -21.104 -6.386 27.003 1.00 93.31 337 GLN A O 1
ATOM 2651 N N . VAL A 1 338 ? -22.142 -8.349 27.312 1.00 94.12 338 VAL A N 1
ATOM 2652 C CA . VAL A 1 338 ? -23.408 -7.926 26.701 1.00 94.12 338 VAL A CA 1
ATOM 2653 C C . VAL A 1 338 ? -24.175 -7.046 27.684 1.00 94.12 338 VAL A C 1
ATOM 2655 O O . VAL A 1 338 ? -24.443 -7.451 28.818 1.00 94.12 338 VAL A O 1
ATOM 2658 N N . VAL A 1 339 ? -24.601 -5.874 27.225 1.00 94.44 339 VAL A N 1
ATOM 2659 C CA . VAL A 1 339 ? -25.431 -4.954 27.997 1.00 94.44 339 VAL A CA 1
ATOM 2660 C C . VAL A 1 339 ? -26.845 -5.518 28.107 1.00 94.44 339 VAL A C 1
ATOM 2662 O O . VAL A 1 339 ? -27.639 -5.476 27.166 1.00 94.44 339 VAL A O 1
ATOM 2665 N N . ASN A 1 340 ? -27.161 -6.057 29.279 1.00 94.38 340 ASN A N 1
ATOM 2666 C CA . ASN A 1 340 ? -28.491 -6.523 29.656 1.00 94.38 340 ASN A CA 1
ATOM 2667 C C . ASN A 1 340 ? -29.111 -5.582 30.709 1.00 94.38 340 ASN A C 1
ATOM 2669 O O . ASN A 1 340 ? -28.501 -4.590 31.104 1.00 94.38 340 ASN A O 1
ATOM 2673 N N . GLN A 1 341 ? -30.312 -5.907 31.200 1.00 93.56 341 GLN A N 1
ATOM 2674 C CA . GLN A 1 341 ? -30.989 -5.070 32.198 1.00 93.56 341 GLN A CA 1
ATOM 2675 C C . GLN A 1 341 ? -30.159 -4.885 33.480 1.00 93.56 341 GLN A C 1
ATOM 2677 O O . GLN A 1 341 ? -30.142 -3.795 34.033 1.00 93.56 341 GLN A O 1
ATOM 2682 N N . GLN A 1 342 ? -29.444 -5.918 33.940 1.00 92.81 342 GLN A N 1
ATOM 2683 C CA . GLN A 1 342 ? -28.624 -5.828 35.155 1.00 92.81 342 GLN A CA 1
ATOM 2684 C C . GLN A 1 342 ? -27.468 -4.841 34.980 1.00 92.81 342 GLN A C 1
ATOM 2686 O O . GLN A 1 342 ? -27.225 -4.029 35.866 1.00 92.81 342 GLN A O 1
ATOM 2691 N N . VAL A 1 343 ? -26.793 -4.881 33.828 1.00 92.81 343 VAL A N 1
ATOM 2692 C CA . VAL A 1 343 ? -25.720 -3.933 33.495 1.00 92.81 343 VAL A CA 1
ATOM 2693 C C . VAL A 1 343 ? -26.264 -2.507 33.451 1.00 92.81 343 VAL A C 1
ATOM 2695 O O . VAL A 1 343 ? -25.644 -1.609 34.004 1.00 92.81 343 VAL A O 1
ATOM 2698 N N . ILE A 1 344 ? -27.445 -2.292 32.866 1.00 93.00 344 ILE A N 1
ATOM 2699 C CA . ILE A 1 344 ? -28.068 -0.961 32.818 1.00 93.00 344 ILE A CA 1
ATOM 2700 C C . ILE A 1 344 ? -28.362 -0.418 34.215 1.00 93.00 344 ILE A C 1
ATOM 2702 O O . ILE A 1 344 ? -28.083 0.750 34.461 1.00 93.00 344 ILE A O 1
ATOM 2706 N N . GLU A 1 345 ? -28.892 -1.236 35.128 1.00 90.50 345 GLU A N 1
ATOM 2707 C CA . GLU A 1 345 ? -29.148 -0.793 36.506 1.00 90.50 345 GLU A CA 1
ATOM 2708 C C . GLU A 1 345 ? -27.849 -0.394 37.223 1.00 90.50 345 GLU A C 1
ATOM 2710 O O . GLU A 1 345 ? -27.819 0.623 37.914 1.00 90.50 345 GLU A O 1
ATOM 2715 N N . ILE A 1 346 ? -26.764 -1.152 37.021 1.00 90.00 346 ILE A N 1
ATOM 2716 C CA . ILE A 1 346 ? -25.447 -0.837 37.594 1.00 90.00 346 ILE A CA 1
ATOM 2717 C C . ILE A 1 346 ? -24.915 0.482 37.020 1.00 90.00 346 ILE A C 1
ATOM 2719 O O . ILE A 1 346 ? -24.528 1.366 37.779 1.00 90.00 346 ILE A O 1
ATOM 2723 N N . LEU A 1 347 ? -24.927 0.633 35.692 1.00 89.75 347 LEU A N 1
ATOM 2724 C CA . LEU A 1 347 ? -24.423 1.834 35.023 1.00 89.75 347 LEU A CA 1
ATOM 2725 C C . LEU A 1 347 ? -25.258 3.071 35.378 1.00 89.75 347 LEU A C 1
ATOM 2727 O O . LEU A 1 347 ? -24.707 4.134 35.635 1.00 89.75 347 LEU A O 1
ATOM 2731 N N . ALA A 1 348 ? -26.584 2.943 35.452 1.00 87.25 348 ALA A N 1
ATOM 2732 C CA . ALA A 1 348 ? -27.450 4.056 35.822 1.00 87.25 348 ALA A CA 1
ATOM 2733 C C . ALA A 1 348 ? -27.296 4.492 37.287 1.00 87.25 348 ALA A C 1
ATOM 2735 O O . ALA A 1 348 ? -27.607 5.635 37.609 1.00 87.25 348 ALA A O 1
ATOM 2736 N N . GLY A 1 349 ? -26.814 3.605 38.163 1.00 83.75 349 GLY A N 1
ATOM 2737 C CA . GLY A 1 349 ? -26.454 3.942 39.542 1.00 83.75 349 GLY A CA 1
ATOM 2738 C C . GLY A 1 349 ? -25.170 4.772 39.668 1.00 83.75 349 GLY A C 1
ATOM 2739 O O . GLY A 1 349 ? -24.891 5.290 40.748 1.00 83.75 349 GLY A O 1
ATOM 2740 N N . SER A 1 350 ? -24.407 4.924 38.581 1.00 82.62 350 SER A N 1
ATOM 2741 C CA . SER A 1 350 ? -23.154 5.678 38.529 1.00 82.62 350 SER A CA 1
ATOM 2742 C C . SER A 1 350 ? -23.275 6.843 37.534 1.00 82.62 350 SER A C 1
ATOM 2744 O O . SER A 1 350 ? -22.926 6.704 36.363 1.00 82.62 350 SER A O 1
ATOM 2746 N N . PRO A 1 351 ? -23.743 8.025 37.975 1.00 70.81 351 PRO A N 1
ATOM 2747 C CA . PRO A 1 351 ? -24.011 9.167 37.093 1.00 70.81 351 PRO A CA 1
ATOM 2748 C C . PRO A 1 351 ? -22.753 9.830 36.501 1.00 70.81 351 PRO A C 1
ATOM 2750 O O . PRO A 1 351 ? -22.880 10.730 35.672 1.00 70.81 351 PRO A O 1
ATOM 2753 N N . ASP A 1 352 ? -21.561 9.397 36.919 1.00 78.69 352 ASP A N 1
ATOM 2754 C CA . ASP A 1 352 ? -20.262 9.951 36.515 1.00 78.69 352 ASP A CA 1
ATOM 2755 C C . ASP A 1 352 ? -19.693 9.306 35.233 1.00 78.69 352 ASP A C 1
ATOM 2757 O O . ASP A 1 352 ? -18.598 9.656 34.791 1.00 78.69 352 ASP A O 1
ATOM 2761 N N . ILE A 1 353 ? -20.414 8.363 34.617 1.00 83.75 353 ILE A N 1
ATOM 2762 C CA . ILE A 1 353 ? -19.992 7.737 33.359 1.00 83.75 353 ILE A CA 1
ATOM 2763 C C . ILE A 1 353 ? -20.044 8.778 32.237 1.00 83.75 353 ILE A C 1
ATOM 2765 O O . ILE A 1 353 ? -21.101 9.330 31.934 1.00 83.75 353 ILE A O 1
ATOM 2769 N N . LEU A 1 354 ? -18.902 9.018 31.592 1.00 85.69 354 LEU A N 1
ATOM 2770 C CA . LEU A 1 354 ? -18.777 10.017 30.527 1.00 85.69 354 LEU A CA 1
ATOM 2771 C C . LEU A 1 354 ? -18.934 9.413 29.133 1.00 85.69 354 LEU A C 1
ATOM 2773 O O . LEU A 1 354 ? -19.646 9.959 28.294 1.00 85.69 354 LEU A O 1
ATOM 2777 N N . GLU A 1 355 ? -18.276 8.286 28.881 1.00 90.56 355 GLU A N 1
ATOM 2778 C CA . GLU A 1 355 ? -18.254 7.644 27.572 1.00 90.56 355 GLU A CA 1
ATOM 2779 C C . GLU A 1 355 ? -18.380 6.130 27.725 1.00 90.56 355 GLU A C 1
ATOM 2781 O O . GLU A 1 355 ? -17.813 5.536 28.641 1.00 90.56 355 GLU A O 1
ATOM 2786 N N . LEU A 1 356 ? -19.133 5.512 26.817 1.00 93.50 356 LEU A N 1
ATOM 2787 C CA . LEU A 1 356 ? -19.209 4.066 26.659 1.00 93.50 356 LEU A CA 1
ATOM 2788 C C . LEU A 1 356 ? -18.857 3.699 25.223 1.00 93.50 356 LEU A C 1
ATOM 2790 O O . LEU A 1 356 ? -19.425 4.256 24.282 1.00 93.50 356 LEU A O 1
ATOM 2794 N N . VAL A 1 357 ? -17.966 2.726 25.052 1.00 94.69 357 VAL A N 1
ATOM 2795 C CA . VAL A 1 357 ? -17.633 2.181 23.735 1.00 94.69 357 VAL A CA 1
ATOM 2796 C C . VAL A 1 357 ? -18.338 0.847 23.561 1.00 94.69 357 VAL A C 1
ATOM 2798 O O . VAL A 1 357 ? -18.128 -0.089 24.334 1.00 94.69 357 VAL A O 1
ATOM 2801 N N . VAL A 1 358 ? -19.199 0.761 22.550 1.00 94.19 358 VAL A N 1
ATOM 2802 C CA . VAL A 1 358 ? -20.034 -0.413 22.297 1.00 94.19 358 VAL A CA 1
ATOM 2803 C C . VAL A 1 358 ? -20.007 -0.830 20.834 1.00 94.19 358 VAL A C 1
ATOM 2805 O O . VAL A 1 358 ? -19.759 -0.032 19.930 1.00 94.19 358 VAL A O 1
ATOM 2808 N N . ARG A 1 359 ? -20.348 -2.091 20.581 1.00 93.19 359 ARG A N 1
ATOM 2809 C CA . ARG A 1 359 ? -20.665 -2.598 19.241 1.00 93.19 359 ARG A CA 1
ATOM 2810 C C . ARG A 1 359 ? -22.012 -3.309 19.210 1.00 93.19 359 ARG A C 1
ATOM 2812 O O . ARG A 1 359 ? -22.485 -3.837 20.215 1.00 93.19 359 ARG A O 1
ATOM 2819 N N . ALA A 1 360 ? -22.627 -3.379 18.034 1.00 89.88 360 ALA A N 1
ATOM 2820 C CA . ALA A 1 360 ? -23.836 -4.175 17.845 1.00 89.88 360 ALA A CA 1
ATOM 2821 C C . ALA A 1 360 ? -23.554 -5.681 18.033 1.00 89.88 360 ALA A C 1
ATOM 2823 O O . ALA A 1 360 ? -22.476 -6.167 17.694 1.00 89.88 360 ALA A O 1
ATOM 2824 N N . MET A 1 361 ? -24.530 -6.438 18.544 1.00 81.38 361 MET A N 1
ATOM 2825 C CA . MET A 1 361 ? -24.383 -7.884 18.787 1.00 81.38 361 MET A CA 1
ATOM 2826 C C . MET A 1 361 ? -24.235 -8.724 17.506 1.00 81.38 361 MET A C 1
ATOM 2828 O O . MET A 1 361 ? -23.656 -9.804 17.555 1.00 81.38 361 MET A O 1
ATOM 2832 N N . GLY A 1 362 ? -24.812 -8.251 16.393 1.00 75.19 362 GLY A N 1
ATOM 2833 C CA . GLY A 1 362 ? -24.960 -8.993 15.134 1.00 75.19 362 GLY A CA 1
ATOM 2834 C C . GLY A 1 362 ? -23.746 -8.935 14.202 1.00 75.19 362 GLY A C 1
ATOM 2835 O O . GLY A 1 362 ? -22.633 -8.678 14.644 1.00 75.19 362 GLY A O 1
ATOM 2836 N N . ALA A 1 363 ? -23.982 -9.169 12.902 1.00 62.41 363 ALA A N 1
ATOM 2837 C CA . ALA A 1 363 ? -22.991 -9.215 11.817 1.00 62.41 363 ALA A CA 1
ATOM 2838 C C . ALA A 1 363 ? -22.311 -7.855 11.543 1.00 62.41 363 ALA A C 1
ATOM 2840 O O . ALA A 1 363 ? -22.422 -7.287 10.456 1.00 62.41 363 ALA A O 1
ATOM 2841 N N . ALA A 1 364 ? -21.631 -7.311 12.548 1.00 73.56 364 ALA A N 1
ATOM 2842 C CA . ALA A 1 364 ? -20.736 -6.186 12.383 1.00 73.56 364 ALA A CA 1
ATOM 2843 C C . ALA A 1 364 ? -19.599 -6.604 11.446 1.00 73.56 364 ALA A C 1
ATOM 2845 O O . ALA A 1 364 ? -19.078 -7.720 11.514 1.00 73.56 364 ALA A O 1
ATOM 2846 N N . ARG A 1 365 ? -19.256 -5.708 10.522 1.00 88.38 365 ARG A N 1
ATOM 2847 C CA . ARG A 1 365 ? -18.166 -5.934 9.581 1.00 88.38 365 ARG A CA 1
ATOM 2848 C C . ARG A 1 365 ? -16.852 -6.018 10.358 1.00 88.38 365 ARG A C 1
ATOM 2850 O O . ARG A 1 365 ? -16.583 -5.173 11.214 1.00 88.38 365 ARG A O 1
ATOM 2857 N N . LYS A 1 366 ? -16.058 -7.030 10.032 1.00 91.88 366 LYS A N 1
ATOM 2858 C CA . LYS A 1 366 ? -14.692 -7.199 10.516 1.00 91.88 366 LYS A CA 1
ATOM 2859 C C . LYS A 1 366 ? -13.720 -6.829 9.405 1.00 91.88 366 LYS A C 1
ATOM 2861 O O . LYS A 1 366 ? -14.028 -7.057 8.233 1.00 91.88 366 LYS A O 1
ATOM 2866 N N . ASP A 1 367 ? -12.583 -6.275 9.790 1.00 91.56 367 ASP A N 1
ATOM 2867 C CA . ASP A 1 367 ? -11.446 -6.060 8.909 1.00 91.56 367 ASP A CA 1
ATOM 2868 C C . ASP A 1 367 ? -10.308 -6.980 9.348 1.00 91.56 367 ASP A C 1
ATOM 2870 O O . ASP A 1 367 ? -9.842 -6.905 10.487 1.00 91.56 367 ASP A O 1
ATOM 2874 N N . ASP A 1 368 ? -9.864 -7.844 8.438 1.00 91.19 368 ASP A N 1
ATOM 2875 C CA . ASP A 1 368 ? -8.713 -8.710 8.666 1.00 91.19 368 ASP A CA 1
ATOM 2876 C C . ASP A 1 368 ? -7.446 -8.008 8.184 1.00 91.19 368 ASP A C 1
ATOM 2878 O O . ASP A 1 368 ? -7.262 -7.726 6.996 1.00 91.19 368 ASP A O 1
ATOM 2882 N N . VAL A 1 369 ? -6.559 -7.730 9.128 1.00 91.62 369 VAL A N 1
ATOM 2883 C CA . VAL A 1 369 ? -5.295 -7.049 8.898 1.00 91.62 369 VAL A CA 1
ATOM 2884 C C . VAL A 1 369 ? -4.164 -8.067 8.947 1.00 91.62 369 VAL A C 1
ATOM 2886 O O . VAL A 1 369 ? -3.948 -8.717 9.968 1.00 91.62 369 VAL A O 1
ATOM 2889 N N . LYS A 1 370 ? -3.410 -8.199 7.852 1.00 89.81 370 LYS A N 1
ATOM 2890 C CA . LYS A 1 370 ? -2.206 -9.038 7.812 1.00 89.81 370 LYS A CA 1
ATOM 2891 C C . LYS A 1 370 ? -1.028 -8.264 8.386 1.00 89.81 370 LYS A C 1
ATOM 2893 O O . LYS A 1 370 ? -0.653 -7.233 7.845 1.00 89.81 370 LYS A O 1
ATOM 2898 N N . ILE A 1 371 ? -0.447 -8.796 9.451 1.00 92.62 371 ILE A N 1
ATOM 2899 C CA . ILE A 1 371 ? 0.708 -8.211 10.138 1.00 92.62 371 ILE A CA 1
ATOM 2900 C C . ILE A 1 371 ? 2.004 -8.862 9.665 1.00 92.62 371 ILE A C 1
ATOM 2902 O O . ILE A 1 371 ? 3.033 -8.202 9.541 1.00 92.62 371 ILE A O 1
ATOM 2906 N N . ILE A 1 372 ? 1.947 -10.163 9.381 1.00 92.50 372 ILE A N 1
ATOM 2907 C CA . ILE A 1 372 ? 3.058 -10.913 8.810 1.00 92.50 372 ILE A CA 1
ATOM 2908 C C . ILE A 1 372 ? 2.694 -11.308 7.397 1.00 92.50 372 ILE A C 1
ATOM 2910 O O . ILE A 1 372 ? 1.620 -11.853 7.131 1.00 92.50 372 ILE A O 1
ATOM 2914 N N . GLN A 1 373 ? 3.637 -11.086 6.498 1.00 91.69 373 GLN A N 1
ATOM 2915 C CA . GLN A 1 373 ? 3.517 -11.511 5.121 1.00 91.69 373 GLN A CA 1
ATOM 2916 C C . GLN A 1 373 ? 4.808 -12.161 4.655 1.00 91.69 373 GLN A C 1
ATOM 2918 O O . GLN A 1 373 ? 5.912 -11.762 5.028 1.00 91.69 373 GLN A O 1
ATOM 2923 N N . ARG A 1 374 ? 4.649 -13.188 3.820 1.00 93.81 374 ARG A N 1
ATOM 2924 C CA . ARG A 1 374 ? 5.754 -13.762 3.068 1.00 93.81 374 ARG A CA 1
ATOM 2925 C C . ARG A 1 374 ? 5.770 -13.079 1.709 1.00 93.81 374 ARG A C 1
ATOM 2927 O O . ARG A 1 374 ? 4.802 -13.188 0.955 1.00 93.81 374 ARG A O 1
ATOM 2934 N N . ALA A 1 375 ? 6.843 -12.361 1.418 1.00 95.06 375 ALA A N 1
ATOM 2935 C CA . ALA A 1 375 ? 6.959 -11.556 0.216 1.00 95.06 375 ALA A CA 1
ATOM 2936 C C . ALA A 1 375 ? 8.251 -11.878 -0.533 1.00 95.06 375 ALA A C 1
ATOM 2938 O O . ALA A 1 375 ? 9.282 -12.189 0.059 1.00 95.06 375 ALA A O 1
ATOM 2939 N N . THR A 1 376 ? 8.197 -11.795 -1.854 1.00 95.62 376 THR A N 1
ATOM 2940 C CA . THR A 1 376 ? 9.375 -11.753 -2.721 1.00 95.62 376 THR A CA 1
ATOM 2941 C C . THR A 1 376 ? 9.099 -10.787 -3.867 1.00 95.62 376 THR A C 1
ATOM 2943 O O . THR A 1 376 ? 8.084 -10.087 -3.868 1.00 95.62 376 THR A O 1
ATOM 2946 N N . PHE A 1 377 ? 9.997 -10.716 -4.837 1.00 95.69 377 PHE A N 1
ATOM 2947 C CA . PHE A 1 377 ? 9.862 -9.821 -5.972 1.00 95.69 377 PHE A CA 1
ATOM 2948 C C . PHE A 1 377 ? 9.953 -10.567 -7.293 1.00 95.69 377 PHE A C 1
ATOM 2950 O O . PHE A 1 377 ? 10.388 -11.711 -7.376 1.00 95.69 377 PHE A O 1
ATOM 2957 N N . VAL A 1 378 ? 9.540 -9.880 -8.345 1.00 95.25 378 VAL A N 1
ATOM 2958 C CA . VAL A 1 378 ? 9.807 -10.273 -9.722 1.00 95.25 378 VAL A CA 1
ATOM 2959 C C . VAL A 1 378 ? 10.330 -9.054 -10.460 1.00 95.25 378 VAL A C 1
ATOM 2961 O O . VAL A 1 378 ? 9.854 -7.937 -10.239 1.00 95.25 378 VAL A O 1
ATOM 2964 N N . ARG A 1 379 ? 11.350 -9.226 -11.300 1.00 93.88 379 ARG A N 1
ATOM 2965 C CA . ARG A 1 379 ? 11.944 -8.095 -12.013 1.00 93.88 379 ARG A CA 1
ATOM 2966 C C . ARG A 1 379 ? 10.949 -7.542 -13.033 1.00 93.88 379 ARG A C 1
ATOM 2968 O O . ARG A 1 379 ? 10.303 -8.280 -13.774 1.00 93.88 379 ARG A O 1
ATOM 2975 N N . LYS A 1 380 ? 10.785 -6.218 -13.027 1.00 91.94 380 LYS A N 1
ATOM 2976 C CA . LYS A 1 380 ? 9.869 -5.524 -13.936 1.00 91.94 380 LYS A CA 1
ATOM 2977 C C . LYS A 1 380 ? 10.500 -5.476 -15.326 1.00 91.94 380 LYS A C 1
ATOM 2979 O O . LYS A 1 380 ? 11.668 -5.119 -15.453 1.00 91.94 380 LYS A O 1
ATOM 2984 N N . LEU A 1 381 ? 9.713 -5.770 -16.357 1.00 93.44 381 LEU A N 1
ATOM 2985 C CA . LEU A 1 381 ? 10.163 -5.626 -17.737 1.00 93.44 381 LEU A CA 1
ATOM 2986 C C . LEU A 1 381 ? 10.221 -4.149 -18.133 1.00 93.44 381 LEU A C 1
ATOM 2988 O O . LEU A 1 381 ? 9.306 -3.375 -17.833 1.00 93.44 381 LEU A O 1
ATOM 2992 N N . ARG A 1 382 ? 11.294 -3.776 -18.826 1.00 91.88 382 ARG A N 1
ATOM 2993 C CA . ARG A 1 382 ? 11.538 -2.418 -19.315 1.00 91.88 382 ARG A CA 1
ATOM 2994 C C . ARG A 1 382 ? 10.849 -2.189 -20.656 1.00 91.88 382 ARG A C 1
ATOM 2996 O O . ARG A 1 382 ? 10.824 -3.075 -21.516 1.00 91.88 382 ARG A O 1
ATOM 3003 N N . GLU A 1 383 ? 10.323 -0.987 -20.853 1.00 91.56 383 GLU A N 1
ATOM 3004 C CA . GLU A 1 383 ? 9.772 -0.530 -22.126 1.00 91.56 383 GLU A CA 1
ATOM 3005 C C . GLU A 1 383 ? 10.802 0.297 -22.906 1.00 91.56 383 GLU A C 1
ATOM 3007 O O . GLU A 1 383 ? 11.433 1.210 -22.375 1.00 91.56 383 GLU A O 1
ATOM 3012 N N . GLY A 1 384 ? 10.981 -0.027 -24.188 1.00 91.75 384 GLY A N 1
ATOM 3013 C CA . GLY A 1 384 ? 11.840 0.749 -25.082 1.00 91.75 384 GLY A CA 1
ATOM 3014 C C . GLY A 1 384 ? 11.172 2.046 -25.559 1.00 91.75 384 GLY A C 1
ATOM 3015 O O . GLY A 1 384 ? 9.951 2.180 -25.501 1.00 91.75 384 GLY A O 1
ATOM 3016 N N . PRO A 1 385 ? 11.941 2.987 -26.124 1.00 92.50 385 PRO A N 1
ATOM 3017 C CA . PRO A 1 385 ? 11.421 4.281 -26.539 1.00 92.50 385 PRO A CA 1
ATOM 3018 C C . PRO A 1 385 ? 10.529 4.128 -27.775 1.00 92.50 385 PRO A C 1
ATOM 3020 O O . PRO A 1 385 ? 10.829 3.344 -28.690 1.00 92.50 385 PRO A O 1
ATOM 3023 N N . THR A 1 386 ? 9.459 4.917 -27.860 1.00 91.81 386 THR A N 1
ATOM 3024 C CA . THR A 1 386 ? 8.633 5.029 -29.068 1.00 91.81 386 THR A CA 1
ATOM 3025 C C . THR A 1 386 ? 9.145 6.177 -29.929 1.00 91.81 386 THR A C 1
ATOM 3027 O O . THR A 1 386 ? 9.539 7.235 -29.439 1.00 91.81 386 THR A O 1
ATOM 3030 N N . THR A 1 387 ? 9.188 5.975 -31.245 1.00 91.94 387 THR A N 1
ATOM 3031 C CA . THR A 1 387 ? 9.805 6.933 -32.167 1.00 91.94 387 THR A CA 1
ATOM 3032 C C . THR A 1 387 ? 8.847 7.324 -33.280 1.00 91.94 387 THR A C 1
ATOM 3034 O O . THR A 1 387 ? 7.971 6.559 -33.685 1.00 91.94 387 THR A O 1
ATOM 3037 N N . LYS A 1 388 ? 9.002 8.550 -33.779 1.00 88.69 388 LYS A N 1
ATOM 3038 C CA . LYS A 1 388 ? 8.275 9.075 -34.934 1.00 88.69 388 LYS A CA 1
ATOM 3039 C C . LYS A 1 388 ? 9.272 9.600 -35.957 1.00 88.69 388 LYS A C 1
ATOM 3041 O O . LYS A 1 388 ? 10.254 10.263 -35.616 1.00 88.69 388 LYS A O 1
ATOM 3046 N N . SER A 1 389 ? 9.012 9.322 -37.230 1.00 83.56 389 SER A N 1
ATOM 3047 C CA . SER A 1 389 ? 9.753 9.950 -38.321 1.00 83.56 389 SER A CA 1
ATOM 3048 C C . SER A 1 389 ? 9.535 11.462 -38.286 1.00 83.56 389 SER A C 1
ATOM 3050 O O . SER A 1 389 ? 8.438 11.933 -37.979 1.00 83.56 389 SER A O 1
ATOM 3052 N N . PHE A 1 390 ? 10.570 12.232 -38.613 1.00 79.81 390 PHE A N 1
ATOM 3053 C CA . PHE A 1 390 ? 10.476 13.685 -38.686 1.00 79.81 390 PHE A CA 1
ATOM 3054 C C . PHE A 1 390 ? 11.055 14.202 -40.001 1.00 79.81 390 PHE A C 1
ATOM 3056 O O . PHE A 1 390 ? 11.963 13.614 -40.585 1.00 79.81 390 PHE A O 1
ATOM 3063 N N . VAL A 1 391 ? 10.528 15.340 -40.445 1.00 80.69 391 VAL A N 1
ATOM 3064 C CA . VAL A 1 391 ? 11.035 16.089 -41.594 1.00 80.69 391 VAL A CA 1
ATOM 3065 C C . VAL A 1 391 ? 11.245 17.530 -41.150 1.00 80.69 391 VAL A C 1
ATOM 3067 O O . VAL A 1 391 ? 10.369 18.141 -40.538 1.00 80.69 391 VAL A O 1
ATOM 3070 N N . HIS A 1 392 ? 12.421 18.073 -41.432 1.00 74.81 392 HIS A N 1
ATOM 3071 C CA . HIS A 1 392 ? 12.743 19.471 -41.193 1.00 74.81 392 HIS A CA 1
ATOM 3072 C C . HIS A 1 392 ? 12.422 20.328 -42.413 1.00 74.81 392 HIS A C 1
ATOM 3074 O O . HIS A 1 392 ? 12.475 19.865 -43.542 1.00 74.81 392 HIS A O 1
ATOM 3080 N N . GLY A 1 393 ? 12.172 21.621 -42.203 1.00 77.12 393 GLY A N 1
ATOM 3081 C CA . GLY A 1 393 ? 12.328 22.597 -43.283 1.00 77.12 393 GLY A CA 1
ATOM 3082 C C . GLY A 1 393 ? 13.808 22.762 -43.649 1.00 77.12 393 GLY A C 1
ATOM 3083 O O . GLY A 1 393 ? 14.679 22.570 -42.800 1.00 77.12 393 GLY A O 1
ATOM 3084 N N . ILE A 1 394 ? 14.101 23.169 -44.888 1.00 75.75 394 ILE A N 1
ATOM 3085 C CA . ILE A 1 394 ? 15.476 23.271 -45.422 1.00 75.75 394 ILE A CA 1
ATOM 3086 C C . ILE A 1 394 ? 16.380 24.143 -44.533 1.00 75.75 394 ILE A C 1
ATOM 3088 O O . ILE A 1 394 ? 17.505 23.757 -44.228 1.00 75.75 394 ILE A O 1
ATOM 3092 N N . THR A 1 395 ? 15.872 25.275 -44.041 1.00 72.69 395 THR A N 1
ATOM 3093 C CA . THR A 1 395 ? 16.618 26.176 -43.147 1.00 72.69 395 THR A CA 1
ATOM 3094 C C . THR A 1 395 ? 16.957 25.515 -41.810 1.00 72.69 395 THR A C 1
ATOM 3096 O O . THR A 1 395 ? 18.087 25.607 -41.343 1.00 72.69 395 THR A O 1
ATOM 3099 N N . LYS A 1 396 ? 16.001 24.794 -41.207 1.00 74.56 396 LYS A N 1
ATOM 3100 C CA . LYS A 1 396 ? 16.208 24.104 -39.925 1.00 74.56 396 LYS A CA 1
ATOM 3101 C C . LYS A 1 396 ? 17.148 22.906 -40.079 1.00 74.56 396 LYS A C 1
ATOM 3103 O O . LYS A 1 396 ? 17.992 22.684 -39.222 1.00 74.56 396 LYS A O 1
ATOM 3108 N N . ALA A 1 397 ? 17.056 22.192 -41.198 1.00 73.25 397 ALA A N 1
ATOM 3109 C CA . ALA A 1 397 ? 17.965 21.108 -41.560 1.00 73.25 397 ALA A CA 1
ATOM 3110 C C . ALA A 1 397 ? 19.418 21.572 -41.752 1.00 73.25 397 ALA A C 1
ATOM 3112 O O . ALA A 1 397 ? 20.348 20.850 -41.407 1.00 73.25 397 ALA A O 1
ATOM 3113 N N . ALA A 1 398 ? 19.616 22.774 -42.301 1.00 72.06 398 ALA A N 1
ATOM 3114 C CA . ALA A 1 398 ? 20.940 23.360 -42.500 1.00 72.06 398 ALA A CA 1
ATOM 3115 C C . ALA A 1 398 ? 21.585 23.871 -41.199 1.00 72.06 398 ALA A C 1
ATOM 3117 O O . ALA A 1 398 ? 22.807 23.953 -41.133 1.00 72.06 398 ALA A O 1
ATOM 3118 N N . LEU A 1 399 ? 20.776 24.199 -40.185 1.00 75.00 399 LEU A N 1
ATOM 3119 C CA . LEU A 1 399 ? 21.240 24.573 -38.844 1.00 75.00 399 LEU A CA 1
ATOM 3120 C C . LEU A 1 399 ? 21.471 23.353 -37.940 1.00 75.00 399 LEU A C 1
ATOM 3122 O O . LEU A 1 399 ? 22.345 23.386 -37.085 1.00 75.00 399 LEU A O 1
ATOM 3126 N N . ALA A 1 400 ? 20.712 22.272 -38.137 1.00 71.88 400 ALA A N 1
ATOM 3127 C CA . ALA A 1 400 ? 20.819 21.022 -37.381 1.00 71.88 400 ALA A CA 1
ATOM 3128 C C . ALA A 1 400 ? 21.861 20.054 -37.982 1.00 71.88 400 ALA A C 1
ATOM 3130 O O . ALA A 1 400 ? 21.604 18.855 -38.116 1.00 71.88 400 ALA A O 1
ATOM 3131 N N . THR A 1 401 ? 23.012 20.576 -38.412 1.00 76.56 401 THR A N 1
ATOM 3132 C CA . THR A 1 401 ? 24.148 19.758 -38.861 1.00 76.56 401 THR A CA 1
ATOM 3133 C C . THR A 1 401 ? 25.029 19.369 -37.684 1.00 76.56 401 THR A C 1
ATOM 3135 O O . THR A 1 401 ? 25.156 20.140 -36.744 1.00 76.56 401 THR A O 1
ATOM 3138 N N . ASP A 1 402 ? 25.686 18.211 -37.771 1.00 76.25 402 ASP A N 1
ATOM 3139 C CA . ASP A 1 402 ? 26.527 17.693 -36.681 1.00 76.25 402 ASP A CA 1
ATOM 3140 C C . ASP A 1 402 ? 27.806 18.529 -36.444 1.00 76.25 402 ASP A C 1
ATOM 3142 O O . ASP A 1 402 ? 28.394 18.462 -35.374 1.00 76.25 402 ASP A O 1
ATOM 3146 N N . SER A 1 403 ? 28.210 19.356 -37.415 1.00 85.06 403 SER A N 1
ATOM 3147 C CA . SER A 1 403 ? 29.281 20.343 -37.255 1.00 85.06 403 SER A CA 1
ATOM 3148 C C . SER A 1 403 ? 28.720 21.708 -36.859 1.00 85.06 403 SER A C 1
ATOM 3150 O O . SER A 1 403 ? 27.923 22.311 -37.599 1.00 85.06 403 SER A O 1
ATOM 3152 N N . PHE A 1 404 ? 29.203 22.234 -35.731 1.00 88.38 404 PHE A N 1
ATOM 3153 C CA . PHE A 1 404 ? 28.863 23.581 -35.288 1.00 88.38 404 PHE A CA 1
ATOM 3154 C C . PHE A 1 404 ? 29.531 24.652 -36.161 1.00 88.38 404 PHE A C 1
ATOM 3156 O O . PHE A 1 404 ? 28.940 25.714 -36.355 1.00 88.38 404 PHE A O 1
ATOM 3163 N N . LEU A 1 405 ? 30.714 24.393 -36.743 1.00 87.12 405 LEU A N 1
ATOM 3164 C CA . LEU A 1 405 ? 31.375 25.321 -37.675 1.00 87.12 405 LEU A CA 1
ATOM 3165 C C . LEU A 1 405 ? 30.556 25.495 -38.959 1.00 87.12 405 LEU A C 1
ATOM 3167 O O . LEU A 1 405 ? 30.304 26.617 -39.412 1.00 87.12 405 LEU A O 1
ATOM 3171 N N . SER A 1 406 ? 30.077 24.383 -39.518 1.00 84.44 406 SER A N 1
ATOM 3172 C CA . SER A 1 406 ? 29.181 24.385 -40.671 1.00 84.44 406 SER A CA 1
ATOM 3173 C C . SER A 1 406 ? 27.859 25.087 -40.366 1.00 84.44 406 SER A C 1
ATOM 3175 O O . SER A 1 406 ? 27.425 25.916 -41.174 1.00 84.44 406 SER A O 1
ATOM 3177 N N . ALA A 1 407 ? 27.244 24.816 -39.211 1.00 85.25 407 ALA A N 1
ATOM 3178 C CA . ALA A 1 407 ? 25.993 25.452 -38.798 1.00 85.25 407 ALA A CA 1
ATOM 3179 C C . ALA A 1 407 ? 26.158 26.970 -38.583 1.00 85.25 407 ALA A C 1
ATOM 3181 O O . ALA A 1 407 ? 25.383 27.760 -39.127 1.00 85.25 407 ALA A O 1
ATOM 3182 N N . ALA A 1 408 ? 27.210 27.392 -37.872 1.00 87.31 408 ALA A N 1
ATOM 3183 C CA . ALA A 1 408 ? 27.491 28.795 -37.560 1.00 87.31 408 ALA A CA 1
ATOM 3184 C C . ALA A 1 408 ? 27.798 29.640 -38.810 1.00 87.31 408 ALA A C 1
ATOM 3186 O O . ALA A 1 408 ? 27.506 30.839 -38.827 1.00 87.31 408 ALA A O 1
ATOM 3187 N N . SER A 1 409 ? 28.349 29.014 -39.860 1.00 85.3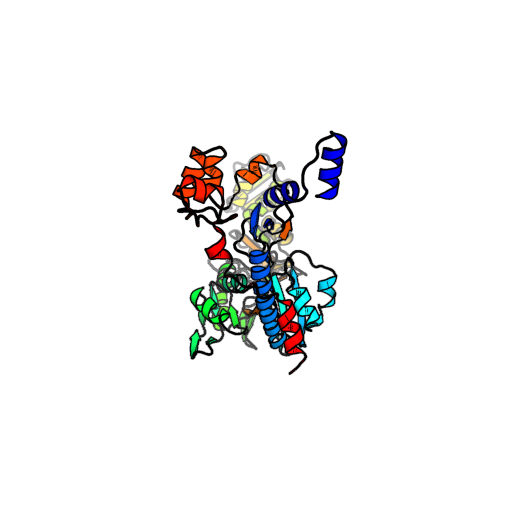1 409 SER A N 1
ATOM 3188 C CA . SER A 1 409 ? 28.606 29.650 -41.161 1.00 85.31 409 SER A CA 1
ATOM 3189 C C . SER A 1 409 ? 27.341 29.926 -41.982 1.00 85.31 409 SER A C 1
ATOM 3191 O O . SER A 1 409 ? 27.389 30.699 -42.938 1.00 85.31 409 SER A O 1
ATOM 3193 N N . PHE A 1 410 ? 26.216 29.280 -41.655 1.00 80.25 410 PHE A N 1
ATOM 3194 C CA . PHE A 1 410 ? 24.973 29.423 -42.405 1.00 80.25 410 PHE A CA 1
ATOM 3195 C C . PHE A 1 410 ? 24.142 30.608 -41.902 1.00 80.25 410 PHE A C 1
ATOM 3197 O O . PHE A 1 410 ? 23.972 31.582 -42.632 1.00 80.25 410 PHE A O 1
ATOM 3204 N N . GLN A 1 411 ? 23.619 30.528 -40.673 1.00 82.88 411 GLN A N 1
ATOM 3205 C CA . GLN A 1 411 ? 22.827 31.572 -40.004 1.00 82.88 411 GLN A CA 1
ATOM 3206 C C . GLN A 1 411 ? 22.958 31.435 -38.471 1.00 82.88 411 GLN A C 1
ATOM 3208 O O . GLN A 1 411 ? 23.495 30.448 -37.981 1.00 82.88 411 GLN A O 1
ATOM 3213 N N . GLN A 1 412 ? 22.450 32.413 -37.703 1.00 84.00 412 GLN A N 1
ATOM 3214 C CA . GLN A 1 412 ? 22.364 32.366 -36.226 1.00 84.00 412 GLN A CA 1
ATOM 3215 C C . GLN A 1 412 ? 23.701 32.099 -35.498 1.00 84.00 412 GLN A C 1
ATOM 3217 O O . GLN A 1 412 ? 23.737 31.473 -34.439 1.00 84.00 412 GLN A O 1
ATOM 3222 N N . THR A 1 413 ? 24.805 32.627 -36.032 1.00 91.19 413 THR A N 1
ATOM 3223 C CA . THR A 1 413 ? 26.186 32.368 -35.586 1.00 91.19 413 THR A CA 1
ATOM 3224 C C . THR A 1 413 ? 26.388 32.491 -34.071 1.00 91.19 413 THR A C 1
ATOM 3226 O O . THR A 1 413 ? 26.948 31.589 -33.457 1.00 91.19 413 THR A O 1
ATOM 3229 N N . ALA A 1 414 ? 25.898 33.570 -33.448 1.00 90.88 414 ALA A N 1
ATOM 3230 C CA . ALA A 1 414 ? 26.080 33.802 -32.011 1.00 90.88 414 ALA A CA 1
ATOM 3231 C C . ALA A 1 414 ? 25.406 32.724 -31.144 1.00 90.88 414 ALA A C 1
ATOM 3233 O O . ALA A 1 414 ? 25.987 32.269 -30.163 1.00 90.88 414 ALA A O 1
ATOM 3234 N N . GLN A 1 415 ? 24.204 32.286 -31.527 1.00 88.06 415 GLN A N 1
ATOM 3235 C CA . GLN A 1 415 ? 23.456 31.265 -30.795 1.00 88.06 415 GLN A CA 1
ATOM 3236 C C . GLN A 1 415 ? 24.108 29.884 -30.936 1.00 88.06 415 GLN A C 1
ATOM 3238 O O . GLN A 1 415 ? 24.228 29.163 -29.948 1.00 88.06 415 GLN A O 1
ATOM 3243 N N . VAL A 1 416 ? 24.556 29.534 -32.147 1.00 88.81 416 VAL A N 1
ATOM 3244 C CA . VAL A 1 416 ? 25.217 28.248 -32.423 1.00 88.81 416 VAL A CA 1
ATOM 3245 C C . VAL A 1 416 ? 26.535 28.137 -31.653 1.00 88.81 416 VAL A C 1
ATOM 3247 O O . VAL A 1 416 ? 26.755 27.145 -30.964 1.00 88.81 416 VAL A O 1
ATOM 3250 N N . LEU A 1 417 ? 27.382 29.173 -31.697 1.00 92.19 417 LEU A N 1
ATOM 3251 C CA . LEU A 1 417 ? 28.665 29.172 -30.986 1.00 92.19 417 LEU A CA 1
ATOM 3252 C C . LEU A 1 417 ? 28.494 29.166 -29.463 1.00 92.19 417 LEU A C 1
ATOM 3254 O O . LEU A 1 417 ? 29.222 28.454 -28.777 1.00 92.19 417 LEU A O 1
ATOM 3258 N N . ALA A 1 418 ? 27.525 29.917 -28.929 1.00 90.56 418 ALA A N 1
ATOM 3259 C CA . ALA A 1 418 ? 27.229 29.897 -27.499 1.00 90.56 418 ALA A CA 1
ATOM 3260 C C . ALA A 1 418 ? 26.773 28.503 -27.036 1.00 90.56 418 ALA A C 1
ATOM 3262 O O . ALA A 1 418 ? 27.249 28.011 -26.016 1.00 90.56 418 ALA A O 1
ATOM 3263 N N . GLY A 1 419 ? 25.899 27.842 -27.804 1.00 86.19 419 GLY A N 1
ATOM 3264 C CA . GLY A 1 419 ? 25.447 26.481 -27.506 1.00 86.19 419 GLY A CA 1
ATOM 3265 C C . GLY A 1 419 ? 26.584 25.457 -27.528 1.00 86.19 419 GLY A C 1
ATOM 3266 O O . GLY A 1 419 ? 26.712 24.672 -26.589 1.00 86.19 419 GLY A O 1
ATOM 3267 N N . ALA A 1 420 ? 27.437 25.504 -28.556 1.00 90.12 420 ALA A N 1
ATOM 3268 C CA . ALA A 1 420 ? 28.601 24.626 -28.674 1.00 90.12 420 ALA A CA 1
ATOM 3269 C C . ALA A 1 420 ? 29.605 24.845 -27.528 1.00 90.12 420 ALA A C 1
ATOM 3271 O O . ALA A 1 420 ? 30.100 23.877 -26.954 1.00 90.12 420 ALA A O 1
ATOM 3272 N N . ALA A 1 421 ? 29.849 26.103 -27.136 1.00 94.12 421 ALA A N 1
ATOM 3273 C CA . ALA A 1 421 ? 30.738 26.445 -26.026 1.00 94.12 421 ALA A CA 1
ATOM 3274 C C . ALA A 1 421 ? 30.220 25.928 -24.675 1.00 94.12 421 ALA A C 1
ATOM 3276 O O . ALA A 1 421 ? 30.998 25.395 -23.890 1.00 94.12 421 ALA A O 1
ATOM 3277 N N . VAL A 1 422 ? 28.912 26.047 -24.414 1.00 92.25 422 VAL A N 1
ATOM 3278 C CA . VAL A 1 422 ? 28.291 25.544 -23.175 1.00 92.25 422 VAL A CA 1
ATOM 3279 C C . VAL A 1 422 ? 28.374 24.020 -23.085 1.00 92.25 422 VAL A C 1
ATOM 3281 O O . VAL A 1 422 ? 28.619 23.484 -22.009 1.00 92.25 422 VAL A O 1
ATOM 3284 N N . LYS A 1 423 ? 28.182 23.319 -24.205 1.00 84.50 423 LYS A N 1
ATOM 3285 C CA . LYS A 1 423 ? 28.229 21.851 -24.259 1.00 84.50 423 LYS A CA 1
ATOM 3286 C C . LYS A 1 423 ? 29.642 21.273 -24.377 1.00 84.50 423 LYS A C 1
ATOM 3288 O O . LYS A 1 423 ? 29.804 20.068 -24.211 1.00 84.50 423 LYS A O 1
ATOM 3293 N N . GLY A 1 424 ? 30.642 22.098 -24.692 1.00 90.00 424 GLY A N 1
ATOM 3294 C CA . GLY A 1 424 ? 31.994 21.632 -25.002 1.00 90.00 424 GLY A CA 1
ATOM 3295 C C . GLY A 1 424 ? 32.054 20.759 -26.262 1.00 90.00 424 GLY A C 1
ATOM 3296 O O . GLY A 1 424 ? 32.804 19.787 -26.289 1.00 90.00 424 GLY A O 1
ATOM 3297 N N . GLU A 1 425 ? 31.241 21.065 -27.281 1.00 87.19 425 GLU A N 1
ATOM 3298 C CA . GLU A 1 425 ? 31.195 20.288 -28.530 1.00 87.19 425 GLU A CA 1
ATOM 3299 C C . GLU A 1 425 ? 32.540 20.353 -29.286 1.00 87.19 425 GLU A C 1
ATOM 3301 O O . GLU A 1 425 ? 33.152 21.415 -29.416 1.00 87.19 425 GLU A O 1
ATOM 3306 N N . ILE A 1 426 ? 32.992 19.208 -29.810 1.00 89.81 426 ILE A N 1
ATOM 3307 C CA . ILE A 1 426 ? 34.208 19.074 -30.627 1.00 89.81 426 ILE A CA 1
ATOM 3308 C C . ILE A 1 426 ? 33.786 18.829 -32.078 1.00 89.81 426 ILE A C 1
ATOM 3310 O O . ILE A 1 426 ? 33.010 17.913 -32.342 1.00 89.81 426 ILE A O 1
ATOM 3314 N N . ASP A 1 427 ? 34.304 19.626 -33.016 1.00 89.38 427 ASP A N 1
ATOM 3315 C CA . ASP A 1 427 ? 34.013 19.473 -34.446 1.00 89.38 427 ASP A CA 1
ATOM 3316 C C . ASP A 1 427 ? 35.036 18.528 -35.106 1.00 89.38 427 ASP A C 1
ATOM 3318 O O . ASP A 1 427 ? 36.231 18.839 -35.085 1.00 89.38 427 ASP A O 1
ATOM 3322 N N . PRO A 1 428 ? 34.613 17.384 -35.680 1.00 84.56 428 PRO A N 1
ATOM 3323 C CA . PRO A 1 428 ? 35.531 16.418 -36.280 1.00 84.56 428 PRO A CA 1
ATOM 3324 C C . PRO A 1 428 ? 36.068 16.846 -37.656 1.00 84.56 428 PRO A C 1
ATOM 3326 O O . PRO A 1 428 ? 37.013 16.228 -38.138 1.00 84.56 428 PRO A O 1
ATOM 3329 N N . LEU A 1 429 ? 35.519 17.902 -38.278 1.00 85.19 429 LEU A N 1
ATOM 3330 C CA . LEU A 1 429 ? 35.918 18.394 -39.607 1.00 85.19 429 LEU A CA 1
ATOM 3331 C C . LEU A 1 429 ? 35.761 17.350 -40.732 1.00 85.19 429 LEU A C 1
ATOM 3333 O O . LEU A 1 429 ? 36.556 17.306 -41.670 1.00 85.19 429 LEU A O 1
ATOM 3337 N N . ASP A 1 430 ? 34.728 16.512 -40.684 1.00 80.38 430 ASP A N 1
ATOM 3338 C CA . ASP A 1 430 ? 34.455 15.507 -41.726 1.00 80.38 430 ASP A CA 1
ATOM 3339 C C . ASP A 1 430 ? 33.719 16.089 -42.952 1.00 80.38 430 ASP A C 1
ATOM 3341 O O . ASP A 1 430 ? 33.500 15.411 -43.962 1.00 80.38 430 ASP A O 1
ATOM 3345 N N . GLY A 1 431 ? 33.275 17.343 -42.872 1.00 78.56 431 GLY A N 1
ATOM 3346 C CA . GLY A 1 431 ? 32.425 18.005 -43.849 1.00 78.56 431 GLY A CA 1
ATOM 3347 C C . GLY A 1 431 ? 33.167 18.911 -44.830 1.00 78.56 431 GLY A C 1
ATOM 3348 O O . GLY A 1 431 ? 34.285 19.373 -44.622 1.00 78.56 431 GLY A O 1
ATOM 3349 N N . LEU A 1 432 ? 32.506 19.230 -45.945 1.00 81.25 432 LEU A N 1
ATOM 3350 C CA . LEU A 1 432 ? 33.058 20.122 -46.973 1.00 81.25 432 LEU A CA 1
ATOM 3351 C C . LEU A 1 432 ? 33.310 21.540 -46.439 1.00 81.25 432 LEU A C 1
ATOM 3353 O O . LEU A 1 432 ? 34.379 22.098 -46.659 1.00 81.25 432 LEU A O 1
ATOM 3357 N N . LYS A 1 433 ? 32.317 22.135 -45.767 1.00 81.62 433 LYS A N 1
ATOM 3358 C CA . LYS A 1 433 ? 32.369 23.543 -45.347 1.00 81.62 433 LYS A CA 1
ATOM 3359 C C . LYS A 1 433 ? 33.376 23.769 -44.228 1.00 81.62 433 LYS A C 1
ATOM 3361 O O . LYS A 1 433 ? 34.136 24.724 -44.316 1.00 81.62 433 LYS A O 1
ATOM 3366 N N . GLU A 1 434 ? 33.420 22.884 -43.237 1.00 86.06 434 GLU A N 1
ATOM 3367 C CA . GLU A 1 434 ? 34.412 22.930 -42.157 1.00 86.06 434 GLU A CA 1
ATOM 3368 C C . GLU A 1 434 ? 35.841 22.984 -42.705 1.00 86.06 434 GLU A C 1
ATOM 3370 O O . GLU A 1 434 ? 36.599 23.900 -42.391 1.00 86.06 434 GLU A O 1
ATOM 3375 N N . ASN A 1 435 ? 36.180 22.055 -43.604 1.00 84.25 435 ASN A N 1
ATOM 3376 C CA . ASN A 1 435 ? 37.511 21.987 -44.197 1.00 84.25 435 ASN A CA 1
ATOM 3377 C C . ASN A 1 435 ? 37.842 23.232 -45.026 1.00 84.25 435 ASN A C 1
ATOM 3379 O O . ASN A 1 435 ? 38.959 23.735 -44.935 1.00 84.25 435 ASN A O 1
ATOM 3383 N N . VAL A 1 436 ? 36.877 23.787 -45.771 1.00 85.81 436 VAL A N 1
ATOM 3384 C CA . VAL A 1 436 ? 37.075 25.058 -46.492 1.00 85.81 436 VAL A CA 1
ATOM 3385 C C . VAL A 1 436 ? 37.341 26.215 -45.528 1.00 85.81 436 VAL A C 1
ATOM 3387 O O . VAL A 1 436 ? 38.233 27.015 -45.790 1.00 85.81 436 VAL A O 1
ATOM 3390 N N . ILE A 1 437 ? 36.594 26.306 -44.423 1.00 85.12 437 ILE A N 1
ATOM 3391 C CA . ILE A 1 437 ? 36.738 27.382 -43.429 1.00 85.12 437 ILE A CA 1
ATOM 3392 C C . ILE A 1 437 ? 38.126 27.343 -42.779 1.00 85.12 437 ILE A C 1
ATOM 3394 O O . ILE A 1 437 ? 38.739 28.392 -42.591 1.00 85.12 437 ILE A O 1
ATOM 3398 N N . ILE A 1 438 ? 38.634 26.149 -42.461 1.00 88.38 438 ILE A N 1
ATOM 3399 C CA . ILE A 1 438 ? 39.943 25.977 -41.811 1.00 88.38 438 ILE A CA 1
ATOM 3400 C C . ILE A 1 438 ? 41.105 25.961 -42.827 1.00 88.38 438 ILE A C 1
ATOM 3402 O O . ILE A 1 438 ? 42.259 26.143 -42.449 1.00 88.38 438 ILE A O 1
ATOM 3406 N N . GLY A 1 439 ? 40.830 25.775 -44.122 1.00 86.38 439 GLY A N 1
ATOM 3407 C CA . GLY A 1 439 ? 41.852 25.687 -45.172 1.00 86.38 439 GLY A CA 1
ATOM 3408 C C . GLY A 1 439 ? 42.462 24.289 -45.349 1.00 86.38 439 GLY A C 1
ATOM 3409 O O . GLY A 1 439 ? 43.568 24.163 -45.872 1.00 86.38 439 GLY A O 1
ATOM 3410 N N . HIS A 1 440 ? 41.753 23.241 -44.924 1.00 82.81 440 HIS A N 1
ATOM 3411 C CA . HIS A 1 440 ? 42.108 21.841 -45.164 1.00 82.81 440 HIS A CA 1
ATOM 3412 C C . HIS A 1 440 ? 41.597 21.355 -46.529 1.00 82.81 440 HIS A C 1
ATOM 3414 O O . HIS A 1 440 ? 40.683 21.930 -47.129 1.00 82.81 440 HIS A O 1
ATOM 3420 N N . LEU A 1 441 ? 42.179 20.260 -47.028 1.00 81.06 441 LEU A N 1
ATOM 3421 C CA . LEU A 1 441 ? 41.669 19.595 -48.225 1.00 81.06 441 LEU A CA 1
ATOM 3422 C C . LEU A 1 441 ? 40.252 19.077 -47.968 1.00 81.06 441 LEU A C 1
ATOM 3424 O O . LEU A 1 441 ? 40.006 18.348 -47.013 1.00 81.06 441 LEU A O 1
ATOM 3428 N N . ILE A 1 442 ? 39.321 19.438 -48.848 1.00 78.88 442 ILE A N 1
ATOM 3429 C CA . ILE A 1 442 ? 37.936 18.987 -48.742 1.00 78.88 442 ILE A CA 1
ATOM 3430 C C . ILE A 1 442 ? 37.822 17.473 -48.991 1.00 78.88 442 ILE A C 1
ATOM 3432 O O . ILE A 1 442 ? 38.518 16.947 -49.862 1.00 78.88 442 ILE A O 1
ATOM 3436 N N . PRO A 1 443 ? 36.884 16.771 -48.333 1.00 76.88 443 PRO A N 1
ATOM 3437 C CA . PRO A 1 443 ? 36.635 15.340 -48.529 1.00 76.88 443 PRO A CA 1
ATOM 3438 C C . PRO A 1 443 ? 35.867 15.056 -49.839 1.00 76.88 443 PRO A C 1
ATOM 3440 O O . PRO A 1 443 ? 34.894 14.305 -49.877 1.00 76.88 443 PRO A O 1
ATOM 3443 N N . ALA A 1 444 ? 36.276 15.690 -50.941 1.00 73.94 444 ALA A N 1
ATOM 3444 C CA . ALA A 1 444 ? 35.721 15.513 -52.279 1.00 73.94 444 ALA A CA 1
ATOM 3445 C C . ALA A 1 444 ? 36.784 15.739 -53.368 1.00 73.94 444 ALA A C 1
ATOM 3447 O O . ALA A 1 444 ? 37.772 16.446 -53.173 1.00 73.94 444 ALA A O 1
ATOM 3448 N N . GLY A 1 445 ? 36.580 15.129 -54.540 1.00 77.62 445 GLY A N 1
ATOM 3449 C CA . GLY A 1 445 ? 37.511 15.241 -55.667 1.00 77.62 445 GLY A CA 1
ATOM 3450 C C . GLY A 1 445 ? 38.895 14.666 -55.348 1.00 77.62 445 GLY A C 1
ATOM 3451 O O . GLY A 1 445 ? 39.016 13.494 -54.997 1.00 77.62 445 GLY A O 1
ATOM 3452 N N . THR A 1 446 ? 39.937 15.489 -55.482 1.00 72.00 446 THR A N 1
ATOM 3453 C CA . THR A 1 446 ? 41.340 15.114 -55.228 1.00 72.00 446 THR A CA 1
ATOM 3454 C C . THR A 1 446 ? 41.678 14.968 -53.741 1.00 72.00 446 THR A C 1
ATOM 3456 O O . THR A 1 446 ? 42.667 14.324 -53.417 1.00 72.00 446 THR A O 1
ATOM 3459 N N . GLY A 1 447 ? 40.849 15.488 -52.827 1.00 66.38 447 GLY A N 1
ATOM 3460 C CA . GLY A 1 447 ? 41.049 15.352 -51.375 1.00 66.38 447 GLY A CA 1
ATOM 3461 C C . GLY A 1 447 ? 40.561 14.024 -50.776 1.00 66.38 447 GLY A C 1
ATOM 3462 O O . GLY A 1 447 ? 40.679 13.802 -49.577 1.00 66.38 447 GLY A O 1
ATOM 3463 N N . VAL A 1 448 ? 40.032 13.107 -51.596 1.00 68.19 448 VAL A N 1
ATOM 3464 C CA . VAL A 1 448 ? 39.467 11.813 -51.153 1.00 68.19 448 VAL A CA 1
ATOM 3465 C C . VAL A 1 448 ? 40.543 10.735 -50.945 1.00 68.19 448 VAL A C 1
ATOM 3467 O O . VAL A 1 448 ? 40.226 9.634 -50.502 1.00 68.19 448 VAL A O 1
ATOM 3470 N N . GLU A 1 449 ? 41.820 11.000 -51.242 1.00 62.03 449 GLU A N 1
ATOM 3471 C CA . GLU A 1 449 ? 42.871 9.968 -51.181 1.00 62.03 449 GLU A CA 1
ATOM 3472 C C . GLU A 1 449 ? 43.008 9.306 -49.799 1.00 62.03 449 GLU A C 1
ATOM 3474 O O . GLU A 1 449 ? 43.162 8.087 -49.739 1.00 62.03 449 GLU A O 1
ATOM 3479 N N . HIS A 1 450 ? 42.821 10.052 -48.703 1.00 54.62 450 HIS A N 1
ATOM 3480 C CA . HIS A 1 450 ? 42.807 9.494 -47.340 1.00 54.62 450 HIS A CA 1
ATOM 3481 C C . HIS A 1 450 ? 41.575 8.614 -47.039 1.00 54.62 450 HIS A C 1
ATOM 3483 O O . HIS A 1 450 ? 41.674 7.667 -46.264 1.00 54.62 450 HIS A O 1
ATOM 3489 N N . PHE A 1 451 ? 40.429 8.859 -47.685 1.00 53.56 451 PHE A N 1
ATOM 3490 C CA . PHE A 1 451 ? 39.188 8.092 -47.481 1.00 53.56 451 PHE A CA 1
ATOM 3491 C C . PHE A 1 451 ? 39.023 6.919 -48.464 1.00 53.56 451 PHE A C 1
ATOM 3493 O O . PHE A 1 451 ? 38.245 5.998 -48.216 1.00 53.56 451 PHE A O 1
ATOM 3500 N N . ARG A 1 452 ? 39.781 6.901 -49.571 1.00 50.44 452 ARG A N 1
ATOM 3501 C CA . ARG A 1 452 ? 39.780 5.815 -50.573 1.00 50.44 452 ARG A CA 1
ATOM 3502 C C . ARG A 1 452 ? 40.322 4.486 -50.033 1.00 50.44 452 ARG A C 1
ATOM 3504 O O . ARG A 1 452 ? 40.009 3.438 -50.595 1.00 50.44 452 ARG A O 1
ATOM 3511 N N . ALA A 1 453 ? 41.118 4.522 -48.962 1.00 48.31 453 ALA A N 1
ATOM 3512 C CA . ALA A 1 453 ? 41.711 3.339 -48.338 1.00 48.31 453 ALA A CA 1
ATOM 3513 C C . ALA A 1 453 ? 40.722 2.523 -47.478 1.00 48.31 453 ALA A C 1
ATOM 3515 O O . ALA A 1 453 ? 41.033 1.395 -47.090 1.00 48.31 453 ALA A O 1
ATOM 3516 N N . ILE A 1 454 ? 39.515 3.037 -47.210 1.00 54.41 454 ILE A N 1
ATOM 3517 C CA . ILE A 1 454 ? 38.495 2.309 -46.449 1.00 54.41 454 ILE A CA 1
ATOM 3518 C C . ILE A 1 454 ? 37.758 1.349 -47.393 1.00 54.41 454 ILE A C 1
ATOM 3520 O O . ILE A 1 454 ? 36.785 1.698 -48.062 1.00 54.41 454 ILE A O 1
ATOM 3524 N N . ARG A 1 455 ? 38.218 0.093 -47.446 1.00 46.16 455 ARG A N 1
ATOM 3525 C CA . ARG A 1 455 ? 37.437 -1.011 -48.022 1.00 46.16 455 ARG A CA 1
ATOM 3526 C C . ARG A 1 455 ? 36.229 -1.284 -47.127 1.00 46.16 455 ARG A C 1
ATOM 3528 O O . ARG A 1 455 ? 36.356 -1.920 -46.085 1.00 46.16 455 ARG A O 1
ATOM 3535 N N . VAL A 1 456 ? 35.048 -0.863 -47.564 1.00 49.94 456 VAL A N 1
ATOM 3536 C CA . VAL A 1 456 ? 33.782 -1.289 -46.957 1.00 49.94 456 VAL A CA 1
ATOM 3537 C C . VAL A 1 456 ? 33.591 -2.778 -47.260 1.00 49.94 456 VAL A C 1
ATOM 3539 O O . VAL A 1 456 ? 33.319 -3.154 -48.401 1.00 49.94 456 VAL A O 1
ATOM 3542 N N . LYS A 1 457 ? 33.751 -3.650 -46.257 1.00 39.31 457 LYS A N 1
ATOM 3543 C CA . LYS A 1 457 ? 33.296 -5.042 -46.371 1.00 39.31 457 LYS A CA 1
ATOM 3544 C C . LYS A 1 457 ? 31.770 -5.031 -46.423 1.00 39.31 457 LYS A C 1
ATOM 3546 O O . LYS A 1 457 ? 31.110 -4.656 -45.461 1.00 39.31 457 LYS A O 1
ATOM 3551 N N . CYS A 1 458 ? 31.211 -5.424 -47.561 1.00 36.41 458 CYS A N 1
ATOM 3552 C CA . CYS A 1 458 ? 29.774 -5.612 -47.704 1.00 36.41 458 CYS A CA 1
ATOM 3553 C C . CYS A 1 458 ? 29.352 -6.830 -46.862 1.00 36.41 458 CYS A C 1
ATOM 3555 O O . CYS A 1 458 ? 29.855 -7.931 -47.085 1.00 36.41 458 CYS A O 1
ATOM 3557 N N . ALA A 1 459 ? 28.420 -6.648 -45.922 1.00 44.72 459 ALA A N 1
ATOM 3558 C CA . ALA A 1 459 ? 27.962 -7.686 -44.988 1.00 44.72 459 ALA A CA 1
ATOM 3559 C C . ALA A 1 459 ? 27.430 -8.968 -45.670 1.00 44.72 459 ALA A C 1
ATOM 3561 O O . ALA A 1 459 ? 27.448 -10.041 -45.076 1.00 44.72 459 ALA A O 1
ATOM 3562 N N . LYS A 1 460 ? 27.060 -8.900 -46.958 1.00 44.19 460 LYS A N 1
ATOM 3563 C CA . LYS A 1 460 ? 26.590 -10.055 -47.742 1.00 44.19 460 LYS A CA 1
ATOM 3564 C C . LYS A 1 460 ? 27.633 -11.163 -47.963 1.00 44.19 460 LYS A C 1
ATOM 3566 O O . LYS A 1 460 ? 27.266 -12.238 -48.418 1.00 44.19 460 LYS A O 1
ATOM 3571 N N . GLN A 1 461 ? 28.916 -10.940 -47.661 1.00 40.28 461 GLN A N 1
ATOM 3572 C CA . GLN A 1 461 ? 29.942 -11.989 -47.779 1.00 40.28 461 GLN A CA 1
ATOM 3573 C C . GLN A 1 461 ? 30.067 -12.889 -46.538 1.00 40.28 461 GLN A C 1
ATOM 3575 O O . GLN A 1 461 ? 30.554 -14.006 -46.670 1.00 40.28 461 GLN A O 1
ATOM 3580 N N . GLN A 1 462 ? 29.580 -12.471 -45.363 1.00 40.78 462 GLN A N 1
ATOM 3581 C CA . GLN A 1 462 ? 29.669 -13.298 -44.148 1.00 40.78 462 GLN A CA 1
ATOM 3582 C C . GLN A 1 462 ? 28.605 -14.406 -44.087 1.00 40.78 462 GLN A C 1
ATOM 3584 O O . GLN A 1 462 ? 28.856 -15.460 -43.505 1.00 40.78 462 GLN A O 1
ATOM 3589 N N . GLU A 1 463 ? 27.447 -14.221 -44.725 1.00 43.69 463 GLU A N 1
ATOM 3590 C CA . GLU A 1 463 ? 26.410 -15.264 -44.797 1.00 43.69 463 GLU A CA 1
ATOM 3591 C C . GLU A 1 463 ? 26.788 -16.400 -45.762 1.00 43.69 463 GLU A C 1
ATOM 3593 O O . GLU A 1 463 ? 26.481 -17.560 -45.497 1.00 43.69 463 GLU A O 1
ATOM 3598 N N . ALA A 1 464 ? 27.529 -16.099 -46.834 1.00 45.88 464 ALA A N 1
ATOM 3599 C CA . ALA A 1 464 ? 27.981 -17.107 -47.796 1.00 45.88 464 ALA A CA 1
ATOM 3600 C C . ALA A 1 464 ? 29.144 -17.976 -47.274 1.00 45.88 464 ALA A C 1
ATOM 3602 O O . ALA A 1 464 ? 29.287 -19.120 -47.703 1.00 45.88 464 ALA A O 1
ATOM 3603 N N . GLU A 1 465 ? 29.964 -17.468 -46.346 1.00 44.66 465 GLU A N 1
ATOM 3604 C CA . GLU A 1 465 ? 31.045 -18.246 -45.717 1.00 44.66 465 GLU A CA 1
ATOM 3605 C C . GLU A 1 465 ? 30.551 -19.122 -44.556 1.00 44.66 465 GLU A C 1
ATOM 3607 O O . GLU A 1 465 ? 31.063 -20.225 -44.377 1.00 44.66 465 GLU A O 1
ATOM 3612 N N . LYS A 1 466 ? 29.501 -18.716 -43.825 1.00 46.19 466 LYS A N 1
ATOM 3613 C CA . LYS A 1 466 ? 28.897 -19.552 -42.767 1.00 46.19 466 LYS A CA 1
ATOM 3614 C C . LYS A 1 466 ? 28.099 -20.756 -43.286 1.00 46.19 466 LYS A C 1
ATOM 3616 O O . LYS A 1 466 ? 27.849 -21.670 -42.516 1.00 46.19 466 LYS A O 1
ATOM 3621 N N . GLN A 1 467 ? 27.721 -20.786 -44.565 1.00 45.59 467 GLN A N 1
ATOM 3622 C CA . GLN A 1 467 ? 27.050 -21.940 -45.188 1.00 45.59 467 GLN A CA 1
ATOM 3623 C C . GLN A 1 467 ? 28.021 -22.952 -45.826 1.00 45.59 467 GLN A C 1
ATOM 3625 O O . GLN A 1 467 ? 27.578 -23.914 -46.451 1.00 45.59 467 GLN A O 1
ATOM 3630 N N . LYS A 1 468 ? 29.340 -22.745 -45.704 1.00 43.41 468 LYS A N 1
ATOM 3631 C CA . LYS A 1 468 ? 30.373 -23.633 -46.266 1.00 43.41 468 LYS A CA 1
ATOM 3632 C C . LYS A 1 468 ? 31.307 -24.268 -45.228 1.00 43.41 468 LYS A C 1
ATOM 3634 O O . LYS A 1 468 ? 32.316 -24.846 -45.631 1.00 43.41 468 LYS A O 1
ATOM 3639 N N . VAL A 1 469 ? 30.977 -24.196 -43.937 1.00 38.91 469 VAL A N 1
ATOM 3640 C CA . VAL A 1 469 ? 31.679 -24.926 -42.865 1.00 38.91 469 VAL A CA 1
ATOM 3641 C C . VAL A 1 469 ? 30.740 -25.928 -42.226 1.00 38.91 469 VAL A C 1
ATOM 3643 O O . VAL A 1 469 ? 29.602 -25.516 -41.908 1.00 38.91 469 VAL A O 1
#